Protein AF-A0A520R1Q3-F1 (afdb_monomer)

Solvent-accessible surface area (backbone atoms only — not comparable to full-atom values): 38180 Å² total; per-residue (Å²): 132,93,82,84,88,82,80,87,81,81,86,78,82,78,76,80,72,78,77,70,82,71,81,78,64,80,53,48,31,39,34,38,36,37,40,62,31,19,39,73,29,66,43,71,51,54,82,65,58,41,97,80,71,40,65,30,15,46,50,54,27,51,30,41,35,49,46,50,49,60,71,69,43,79,65,46,43,60,17,39,27,32,59,24,60,56,40,42,51,54,30,93,40,86,56,64,51,103,80,48,64,55,50,60,48,53,44,71,29,47,46,35,76,8,20,34,77,76,33,68,69,48,92,84,39,60,65,63,54,40,44,39,47,67,47,34,25,50,32,50,63,61,92,50,92,94,58,43,22,53,76,64,60,36,53,67,35,26,52,16,0,26,43,34,21,57,37,30,35,53,48,20,63,29,89,89,42,77,57,22,57,54,82,72,39,92,49,52,93,59,50,54,43,38,32,38,39,40,32,60,73,68,74,68,30,50,75,52,42,33,59,25,26,40,49,26,41,59,34,57,46,100,85,45,75,41,68,32,34,25,42,31,34,32,43,66,43,67,83,80,39,68,66,57,33,42,26,4,54,41,8,72,35,70,31,92,80,95,39,33,33,34,60,19,60,42,46,69,44,40,41,50,46,52,53,50,55,54,61,75,54,56,65,61,67,49,79,74,83,45,54,56,32,49,64,80,55,58,34,71,97,49,50,70,76,90,82,62,79,58,77,64,84,82,63,99,54,52,53,72,83,80,52,66,86,63,82,77,81,53,51,81,56,55,58,79,59,61,33,66,92,58,47,29,71,74,72,43,81,57,83,57,57,74,76,54,94,71,84,47,55,59,34,45,82,84,57,64,58,65,93,70,84,71,86,86,88,79,71,38,78,73,44,71,70,64,46,56,45,49,72,80,84,59,61,37,68,93,45,65,44,83,28,70,46,78,31,58,72,26,31,60,22,50,20,46,41,58,88,49,41,72,50,76,58,70,32,47,70,64,41,83,73,47,68,68,56,43,17,37,49,41,85,74,55,55,15,80,50,71,44,81,35,81,46,75,38,59,72,20,31,50,16,42,20,46,29,54,77,40,39,67,53,72,60,46,81,40,41,71,63,42,78,54,44,40,62,62,45,19,38,44,38,80,77,57,55,38,68,92,41,24,91,34,75,44,80,31,67,43,84,31,59,74,25,31,54,18,36,26,38,43,58,92,36,32,76,40,64,45,84,34,38,70,65,43,81,48,52,63,64,56,49,19,40,50,37,83,73,62,57,35,58,92,49,77,62,78,46,77,32,82,45,77,36,62,68,20,32,53,14,36,26,34,63,56,91,36,32,76,41,69,46,87,43,42,72,65,40,82,49,44,41,63,61,42,15,32,48,41,82,80,58,62,33,66,93,38,23,93,32,76,46,79,30,70,44,78,31,58,68,22,29,55,14,35,27,38,38,61,91,36,35,77,38,67,47,80,35,36,69,64,40,84,50,48,69,77,79,46,14,35,50,38,84,72,61,60,38,60,96,60,37,66,79,84,70,88,86,86,71,98,76,68,103,66,79,93,127

Secondary structure (DSSP, 8-state):
---PPPPPPP-----------PPP---PPEEEEEE--SGGGGSEEEEEE-TTSSEEEHHHHHHHHHHHHHHH-TTSEEEEEEE-EEEE-EEEESS--TTSS-EEEE--SSSGGGEEEEE---TTTHHHHHHTSSS-EEESS--STTS-------S---HHHHHHHHHHHHHT--TT--S-HHHH-TTTTT--EEEEEEESS---SSS-HHHHHHHHTTEEETTEEE--EEEEEEETPPTT-HHHHHHHHHHT---SSS-SSEEESSHHHHHHHHHHHHHHTS----SSSS-SSSSS-SSTTSBPTTSS-SS-PPPS-B-------S-SSS-TT-SS-SSTTTB-TTSSBS------SSSS-SS-SS-SS-TTSS----PPPP-TTSS-SSSSS-SSTT-EEEES--STT---EEEEB-SS-B---SSPPP----SSSS-SS-SS-TT--EEEES--STT-B-EEEEEETTEE---BT-B------SSSS-SS-SS-SSTT-TT---EES-SSTT-B-EEEEE-SSSEEEES-BPP----TTS--SS-SS-SSTTPPP--EES--STT-B-EEEEE-SSSEEEES-B------SSSS-SS-SS-SSTT-TT---EES-SSTT-B-EEEEE-SSSEEEESPBPP----TTT--SS-SS-SSTT-TTTTPPP--SSSS----

Sequence (679 aa):
MRARHLAALAFAVAVGTAVSASAQVTVGPYFTVIFDNSGSMTSSTGGGTNSCGLPRNRMSDAKCVLQDVVNGYGEATFALERFRHSCSGSCSSSTCSTTCGCSCSLTCNSTANAGEVLVPIASGNQSDVLEWVDYSCNSCTSLTPGTQPELHASGNTPLAGALRAAREYYQGLDPRFGTSPIATDSFSGCRPYYVILLTDGDETCGGNPATAATELRNTNVGGTLYDIRTFVIGFGITPGDADTEAIATAGGTDAPGSNRAFYASDETSLALAFSQIMADSILYETCNGVDDDCDMAIDEGYTLYCDRPGGTPPPPTLCTDPGETVCDGIDDNCNGSVDEGLLNACGTCGAAPTETCNASDDDCDGIIDEGGVCMGCVPGPELCDGLDNDCDMAVDESLTRPCGTNTGVCTTGTETCSAGAWGACSGTGPSPEVCDNLDNDCDGVVDGFSRSCGSGVGECRPGSQVCTAGMFGSCSGATGPSAELCDTRDNDCDGTTDEGNPGGGGACGSSIGECSPGTRTCMGGALVCTGGTSPGPETCDGLDEDCDGATDEGVPTMGSCGSSTGACSPGVLTCTGGGFSCQGGVGPSAETCNGIDDDCDGATDEGNPGGGGTCGTSTGACMTGTLTCSGGALSCVGGVNPSAETCDGVDEDCDGLTDEGNPGGGAACGTTTGECSPG

Nearest PDB structures (foldseek):
  4rck-assembly1_B  TM=3.783E-01  e=2.204E-05  Aliivibrio fischeri ES114
  4rck-assembly1_A  TM=3.775E-01  e=1.970E-05  Aliivibrio fischeri ES114
  6gvw-assembly1_I  TM=5.759E-01  e=5.486E-03  Mus musculus

Foldseek 3Di:
DDDDDDDDDDDDDPPDDDPPDDDQLQQAAEEEEEDEQAQQQQAALDQAADPLRHGGGNQLLVLVLQLCLLVPCLNYWYWYKYFDWDKFDFAPDQFQDPPGPIDIDADFALALNRMDTLGDGDRPCSVVSNLQRVRGTGTDHDSDPPHRHYRHRYHFGNLNNRLNVVLCQCQCNNPVRNDHPLVVDPLNVAHAAEYEYEDQDDRDRDDQNLVSLLVSCQRDHPNDGHGYAYAYEHELDDFPDPSRQSNLVSSVAADPDDGSHQYHSGSVSSSVRSVRVSVVRQWDADQDQDDGSSSPDHLPPADEQPPDQADDDDDPRYDDQPDQDDQDQDPSRNNPDGNPPQAALVRHHDQFDDADQDQDPRRNPPDHRDPCPDDDDDQDPADLQQDRRNPPPDHQPPDKDWDWDPAWPKDIFIWGRDRSDTDDGPIDAADDADLQQTRRNRPNDGQADKDWDWDPAWPWDIAIWGRDRSDTDDGPPIDAADDAALAQTRRRRPNDHCPPFHPWQDKDWDPAWPWDIATFGRDNSDGDGPPIQAADDADLQQTRRNRPNDHRPPPDWPAWDADPAWPWDIFIQDRDRSGTDGPPIDAADDADLAQTRRRRPNDHCPPFHPWQDWDWDPAWPWDIFTFGRDRSDTDGPPIQAADDAAQPQTRRRRPNDHCPPPRDPPDDDDDPDDDDDGD

Radius of gyration: 52.62 Å; Cα contacts (8 Å, |Δi|>4): 1482; chains: 1; bounding box: 126×107×190 Å

Structure (mmCIF, N/CA/C/O backbone):
data_AF-A0A520R1Q3-F1
#
_entry.id   AF-A0A520R1Q3-F1
#
loop_
_atom_site.group_PDB
_atom_site.id
_atom_site.type_symbol
_atom_site.label_atom_id
_atom_site.label_alt_id
_atom_site.label_comp_id
_atom_site.label_asym_id
_atom_site.label_entity_id
_atom_site.label_seq_id
_atom_site.pdbx_PDB_ins_code
_atom_site.Cartn_x
_atom_site.Cartn_y
_atom_site.Cartn_z
_atom_site.occupancy
_atom_site.B_iso_or_equiv
_atom_site.auth_seq_id
_atom_site.auth_comp_id
_atom_site.auth_asym_id
_atom_site.auth_atom_id
_atom_site.pdbx_PDB_model_num
ATOM 1 N N . MET A 1 1 ? 22.346 -82.873 17.684 1.00 33.59 1 MET A N 1
ATOM 2 C CA . MET A 1 1 ? 23.201 -82.205 16.678 1.00 33.59 1 MET A CA 1
ATOM 3 C C . MET A 1 1 ? 22.439 -81.004 16.138 1.00 33.59 1 MET A C 1
ATOM 5 O O . MET A 1 1 ? 21.227 -81.083 16.030 1.00 33.59 1 MET A O 1
ATOM 9 N N . ARG A 1 2 ? 23.164 -79.901 15.939 1.00 37.81 2 ARG A N 1
ATOM 10 C CA . ARG A 1 2 ? 22.758 -78.517 15.623 1.00 37.81 2 ARG A CA 1
ATOM 11 C C . ARG A 1 2 ? 21.427 -78.323 14.870 1.00 37.81 2 ARG A C 1
ATOM 13 O O . ARG A 1 2 ? 21.276 -78.840 13.773 1.00 37.81 2 ARG A O 1
ATOM 20 N N . ALA A 1 3 ? 20.578 -77.429 15.380 1.00 30.02 3 ALA A N 1
ATOM 21 C CA . ALA A 1 3 ? 19.589 -76.700 14.585 1.00 30.02 3 ALA A CA 1
ATOM 22 C C . ALA A 1 3 ? 19.606 -75.223 15.015 1.00 30.02 3 ALA A C 1
ATOM 24 O O . ALA A 1 3 ? 19.267 -74.891 16.149 1.00 30.02 3 ALA A O 1
ATOM 25 N N . ARG A 1 4 ? 20.104 -74.360 14.121 1.00 36.34 4 ARG A N 1
ATOM 26 C CA . ARG A 1 4 ? 20.103 -72.896 14.241 1.00 36.34 4 ARG A CA 1
ATOM 27 C C . ARG A 1 4 ? 18.722 -72.376 13.831 1.00 36.34 4 ARG A C 1
ATOM 29 O O . ARG A 1 4 ? 18.206 -72.799 12.803 1.00 36.34 4 ARG A O 1
ATOM 36 N N . HIS A 1 5 ? 18.154 -71.471 14.624 1.00 33.59 5 HIS A N 1
ATOM 37 C CA . HIS A 1 5 ? 16.977 -70.680 14.264 1.00 33.59 5 HIS A CA 1
ATOM 38 C C . HIS A 1 5 ? 17.352 -69.635 13.202 1.00 33.59 5 HIS A C 1
ATOM 40 O O . HIS A 1 5 ? 18.251 -68.828 13.432 1.00 33.59 5 HIS A O 1
ATOM 46 N N . LEU A 1 6 ? 16.661 -69.654 12.059 1.00 34.72 6 LEU A N 1
ATOM 47 C CA . LEU A 1 6 ? 16.511 -68.501 11.171 1.00 34.72 6 LEU A CA 1
ATOM 48 C C . LEU A 1 6 ? 15.173 -67.837 11.513 1.00 34.72 6 LEU A C 1
ATOM 50 O O . LEU A 1 6 ? 14.127 -68.473 11.396 1.00 34.72 6 LEU A O 1
ATOM 54 N N . ALA A 1 7 ? 15.222 -66.578 11.945 1.00 33.91 7 ALA A N 1
ATOM 55 C CA . ALA A 1 7 ? 14.061 -65.706 12.046 1.00 33.91 7 ALA A CA 1
ATOM 56 C C . ALA A 1 7 ? 13.858 -65.007 10.694 1.00 33.91 7 ALA A C 1
ATOM 58 O O . ALA A 1 7 ? 14.801 -64.449 10.135 1.00 33.91 7 ALA A O 1
ATOM 59 N N . ALA A 1 8 ? 12.638 -65.084 10.167 1.00 31.80 8 ALA A N 1
ATOM 60 C CA . ALA A 1 8 ? 12.211 -64.386 8.964 1.00 31.80 8 ALA A CA 1
ATOM 61 C C . ALA A 1 8 ? 12.038 -62.891 9.273 1.00 31.80 8 ALA A C 1
ATOM 63 O O . ALA A 1 8 ? 11.273 -62.531 10.168 1.00 31.80 8 ALA A O 1
ATOM 64 N N . LEU A 1 9 ? 12.758 -62.036 8.544 1.00 32.16 9 LEU A N 1
ATOM 65 C CA . LEU A 1 9 ? 12.608 -60.584 8.594 1.00 32.16 9 LEU A CA 1
ATOM 66 C C . LEU A 1 9 ? 11.527 -60.182 7.580 1.00 32.16 9 LEU A C 1
ATOM 68 O O . LEU A 1 9 ? 11.665 -60.447 6.386 1.00 32.16 9 LEU A O 1
ATOM 72 N N . ALA A 1 10 ? 10.436 -59.597 8.071 1.00 32.47 10 ALA A N 1
ATOM 73 C CA . ALA A 1 10 ? 9.357 -59.058 7.256 1.00 32.47 10 ALA A CA 1
ATOM 74 C C . ALA A 1 10 ? 9.807 -57.758 6.570 1.00 32.47 10 ALA A C 1
ATOM 76 O O . ALA A 1 10 ? 10.357 -56.864 7.212 1.00 32.47 10 ALA A O 1
ATOM 77 N N . PHE A 1 11 ? 9.567 -57.677 5.263 1.00 30.09 11 PHE A N 1
ATOM 78 C CA . PHE A 1 11 ? 9.816 -56.514 4.417 1.00 30.09 11 PHE A CA 1
ATOM 79 C C . PHE A 1 11 ? 8.734 -55.460 4.706 1.00 30.09 11 PHE A C 1
ATOM 81 O O . PHE A 1 11 ? 7.568 -55.662 4.366 1.00 30.09 11 PHE A O 1
ATOM 88 N N . ALA A 1 12 ? 9.098 -54.366 5.376 1.00 33.62 12 ALA A N 1
ATOM 89 C CA . ALA A 1 12 ? 8.232 -53.201 5.524 1.00 33.62 12 ALA A CA 1
ATOM 90 C C . ALA A 1 12 ? 8.361 -52.337 4.263 1.00 33.62 12 ALA A C 1
ATOM 92 O O . ALA A 1 12 ? 9.428 -51.801 3.972 1.00 33.62 12 ALA A O 1
ATOM 93 N N . VAL A 1 13 ? 7.273 -52.240 3.501 1.00 31.28 13 VAL A N 1
ATOM 94 C CA . VAL A 1 13 ? 7.125 -51.293 2.393 1.00 31.28 13 VAL A CA 1
ATOM 95 C C . VAL A 1 13 ? 6.999 -49.900 3.007 1.00 31.28 13 VAL A C 1
ATOM 97 O O . VAL A 1 13 ? 5.984 -49.587 3.627 1.00 31.28 13 VAL A O 1
ATOM 100 N N . ALA A 1 14 ? 8.045 -49.084 2.877 1.00 34.25 14 ALA A N 1
ATOM 101 C CA . ALA A 1 14 ? 7.979 -47.663 3.182 1.00 34.25 14 ALA A CA 1
ATOM 102 C C . ALA A 1 14 ? 7.140 -46.988 2.089 1.00 34.25 14 ALA A C 1
ATOM 104 O O . ALA A 1 14 ? 7.581 -46.836 0.951 1.00 34.25 14 ALA A O 1
ATOM 105 N N . VAL A 1 15 ? 5.900 -46.644 2.427 1.00 36.38 15 VAL A N 1
ATOM 106 C CA . VAL A 1 15 ? 5.099 -45.707 1.642 1.00 36.38 15 VAL A CA 1
ATOM 107 C C . VAL A 1 15 ? 5.789 -44.357 1.785 1.00 36.38 15 VAL A C 1
ATOM 109 O O . VAL A 1 15 ? 5.844 -43.814 2.887 1.00 36.38 15 VAL A O 1
ATOM 112 N N . GLY A 1 16 ? 6.374 -43.863 0.693 1.00 32.03 16 GLY A N 1
ATOM 113 C CA . GLY A 1 16 ? 6.911 -42.512 0.629 1.00 32.03 16 GLY A CA 1
ATOM 114 C C . GLY A 1 16 ? 5.790 -41.532 0.942 1.00 32.03 16 GLY A C 1
ATOM 115 O O . GLY A 1 16 ? 4.836 -41.402 0.178 1.00 32.03 16 GLY A O 1
ATOM 116 N N . THR A 1 17 ? 5.878 -40.884 2.097 1.00 33.28 17 THR A N 1
ATOM 117 C CA . THR A 1 17 ? 5.117 -39.672 2.363 1.00 33.28 17 THR A CA 1
ATOM 118 C C . THR A 1 17 ? 5.606 -38.641 1.362 1.00 33.28 17 THR A C 1
ATOM 120 O O . THR A 1 17 ? 6.777 -38.263 1.402 1.00 33.28 17 THR A O 1
ATOM 123 N N . ALA A 1 18 ? 4.730 -38.228 0.446 1.00 34.25 18 ALA A N 1
ATOM 124 C CA . ALA A 1 18 ? 4.915 -36.984 -0.277 1.00 34.25 18 ALA A CA 1
ATOM 125 C C . ALA A 1 18 ? 5.208 -35.909 0.774 1.00 34.25 18 ALA A C 1
ATOM 127 O O . ALA A 1 18 ? 4.390 -35.673 1.667 1.00 34.25 18 ALA A O 1
ATOM 128 N N . VAL A 1 19 ? 6.415 -35.353 0.729 1.00 33.28 19 VAL A N 1
ATOM 129 C CA . VAL A 1 19 ? 6.730 -34.136 1.462 1.00 33.28 19 VAL A CA 1
ATOM 130 C C . VAL A 1 19 ? 5.832 -33.088 0.826 1.00 33.28 19 VAL A C 1
ATOM 132 O O . VAL A 1 19 ? 5.999 -32.752 -0.344 1.00 33.28 19 VAL A O 1
ATOM 135 N N . SER A 1 20 ? 4.793 -32.684 1.551 1.00 34.06 20 SER A N 1
ATOM 136 C CA . SER A 1 20 ? 4.017 -31.502 1.211 1.00 34.06 20 SER A CA 1
ATOM 137 C C . SER A 1 20 ? 5.009 -30.367 0.990 1.00 34.06 20 SER A C 1
ATOM 139 O O . SER A 1 20 ? 5.848 -30.138 1.861 1.00 34.06 20 SER A O 1
ATOM 141 N N . ALA A 1 21 ? 4.930 -29.690 -0.158 1.00 34.44 21 ALA A N 1
ATOM 142 C CA . ALA A 1 21 ? 5.563 -28.394 -0.329 1.00 34.44 21 ALA A CA 1
ATOM 143 C C . ALA A 1 21 ? 5.147 -27.540 0.876 1.00 34.44 21 ALA A C 1
ATOM 145 O O . ALA A 1 21 ? 3.956 -27.286 1.078 1.00 34.44 21 ALA A O 1
ATOM 146 N N . SER A 1 22 ? 6.106 -27.227 1.747 1.00 35.59 22 SER A N 1
ATOM 147 C CA . SER A 1 22 ? 5.898 -26.208 2.766 1.00 35.59 22 SER A CA 1
ATOM 148 C C . SER A 1 22 ? 5.536 -24.940 2.010 1.00 35.59 22 SER A C 1
ATOM 150 O O . SER A 1 22 ? 6.216 -24.608 1.044 1.00 35.59 22 SER A O 1
ATOM 152 N N . ALA A 1 23 ? 4.452 -24.272 2.399 1.00 38.34 23 ALA A N 1
ATOM 153 C CA . ALA A 1 23 ? 4.206 -22.918 1.929 1.00 38.34 23 ALA A CA 1
ATOM 154 C C . ALA A 1 23 ? 5.463 -22.094 2.249 1.00 38.34 23 ALA A C 1
ATOM 156 O O . ALA A 1 23 ? 5.893 -22.071 3.406 1.00 38.34 23 ALA A O 1
ATOM 157 N N . GLN A 1 24 ? 6.084 -21.537 1.212 1.00 47.75 24 GLN A N 1
ATOM 158 C CA . GLN A 1 24 ? 7.240 -20.655 1.316 1.00 47.75 24 GLN A CA 1
ATOM 159 C C . GLN A 1 24 ? 6.822 -19.446 2.163 1.00 47.75 24 GLN A C 1
ATOM 161 O O . GLN A 1 24 ? 5.724 -18.909 1.982 1.00 47.75 24 GLN A O 1
ATOM 166 N N . VAL A 1 25 ? 7.621 -19.086 3.166 1.00 52.41 25 VAL A N 1
ATOM 167 C CA . VAL A 1 25 ? 7.332 -17.923 4.013 1.00 52.41 25 VAL A CA 1
ATOM 168 C C . VAL A 1 25 ? 7.874 -16.710 3.274 1.00 52.41 25 VAL A C 1
ATOM 170 O O . VAL A 1 25 ? 9.016 -16.334 3.476 1.00 52.41 25 VAL A O 1
ATOM 173 N N . THR A 1 26 ? 7.064 -16.104 2.409 1.00 62.09 26 THR A N 1
ATOM 174 C CA . THR A 1 26 ? 7.472 -14.911 1.658 1.00 62.09 26 THR A CA 1
ATOM 175 C C . THR A 1 26 ? 7.730 -13.747 2.619 1.00 62.09 26 THR A C 1
ATOM 177 O O . THR A 1 26 ? 6.824 -13.271 3.314 1.00 62.09 26 THR A O 1
ATOM 180 N N . VAL A 1 27 ? 8.981 -13.293 2.694 1.00 76.69 27 VAL A N 1
ATOM 181 C CA . VAL A 1 27 ? 9.412 -12.201 3.573 1.00 76.69 27 VAL A CA 1
ATOM 182 C C . VAL A 1 27 ? 9.251 -10.868 2.841 1.00 76.69 27 VAL A C 1
ATOM 184 O O . VAL A 1 27 ? 10.153 -10.379 2.175 1.00 76.69 27 VAL A O 1
ATOM 187 N N . GLY A 1 28 ? 8.078 -10.242 2.971 1.00 83.00 28 GLY A N 1
ATOM 188 C CA . GLY A 1 28 ? 7.791 -9.004 2.239 1.00 83.00 28 GLY A CA 1
ATOM 189 C C . GLY A 1 28 ? 8.566 -7.757 2.714 1.00 83.00 28 GLY A C 1
ATOM 190 O O . GLY A 1 28 ? 8.992 -7.666 3.867 1.00 83.00 28 GLY A O 1
ATOM 191 N N . PRO A 1 29 ? 8.739 -6.742 1.858 1.00 90.25 29 PRO A N 1
ATOM 192 C CA . PRO A 1 29 ? 9.398 -5.485 2.216 1.00 90.25 29 PRO A CA 1
ATOM 193 C C . PRO A 1 29 ? 8.642 -4.688 3.291 1.00 90.25 29 PRO A C 1
ATOM 195 O O . PRO A 1 29 ? 7.416 -4.775 3.433 1.00 90.25 29 PRO A O 1
ATOM 198 N N . TYR A 1 30 ? 9.376 -3.834 4.008 1.00 93.25 30 TYR A N 1
ATOM 199 C CA . TYR A 1 30 ? 8.786 -2.802 4.861 1.00 93.25 30 TYR A CA 1
ATOM 200 C C . TYR A 1 30 ? 8.853 -1.435 4.191 1.00 93.25 30 TYR A C 1
ATOM 202 O O . TYR A 1 30 ? 9.923 -0.988 3.776 1.00 93.25 30 TYR A O 1
ATOM 210 N N . PHE A 1 31 ? 7.719 -0.743 4.152 1.00 94.94 31 PHE A N 1
ATOM 211 C CA . PHE A 1 31 ? 7.602 0.591 3.577 1.00 94.94 31 PHE A CA 1
ATOM 212 C C . PHE A 1 31 ? 7.189 1.603 4.632 1.00 94.94 31 PHE A C 1
ATOM 214 O O . PHE A 1 31 ? 6.169 1.427 5.285 1.00 94.94 31 PHE A O 1
ATOM 221 N N . THR A 1 32 ? 7.906 2.717 4.730 1.00 97.12 32 THR A N 1
ATOM 222 C CA . THR A 1 32 ? 7.393 3.924 5.389 1.00 97.12 32 THR A CA 1
ATOM 223 C C . THR A 1 32 ? 6.932 4.900 4.319 1.00 97.12 32 THR A C 1
ATOM 225 O O . THR A 1 32 ? 7.750 5.436 3.570 1.00 97.12 32 THR A O 1
ATOM 228 N N . VAL A 1 33 ? 5.626 5.140 4.236 1.00 97.69 33 VAL A N 1
ATOM 229 C CA . VAL A 1 33 ? 5.052 6.130 3.321 1.00 97.69 33 VAL A CA 1
ATOM 230 C C . VAL A 1 33 ? 5.082 7.490 4.008 1.00 97.69 33 VAL A C 1
ATOM 232 O O . VAL A 1 33 ? 4.347 7.715 4.965 1.00 97.69 33 VAL A O 1
ATOM 235 N N . ILE A 1 34 ? 5.933 8.394 3.525 1.00 97.75 34 ILE A N 1
ATOM 236 C CA . ILE A 1 34 ? 5.918 9.806 3.907 1.00 97.75 34 ILE A CA 1
ATOM 237 C C . ILE A 1 34 ? 4.915 10.504 2.999 1.00 97.75 34 ILE A C 1
ATOM 239 O O . ILE A 1 34 ? 5.152 10.701 1.806 1.00 97.75 34 ILE A O 1
ATOM 243 N N . PHE A 1 35 ? 3.784 10.861 3.586 1.00 96.06 35 PHE A N 1
ATOM 244 C CA . PHE A 1 35 ? 2.658 11.454 2.900 1.00 96.06 35 PHE A CA 1
ATOM 245 C C . PHE A 1 35 ? 2.728 12.981 2.989 1.00 96.06 35 PHE A C 1
ATOM 247 O O . PHE A 1 35 ? 2.565 13.557 4.071 1.00 96.06 35 PHE A O 1
ATOM 254 N N . ASP A 1 36 ? 2.943 13.645 1.852 1.00 94.88 36 ASP A N 1
ATOM 255 C CA . ASP A 1 36 ? 2.829 15.097 1.765 1.00 94.88 36 ASP A CA 1
ATOM 256 C C . ASP A 1 36 ? 1.402 15.533 2.089 1.00 94.88 36 ASP A C 1
ATOM 258 O O . ASP A 1 36 ? 0.419 15.182 1.434 1.00 94.88 36 ASP A O 1
ATOM 262 N N . ASN A 1 37 ? 1.297 16.302 3.162 1.00 91.81 37 ASN A N 1
ATOM 263 C CA . ASN A 1 3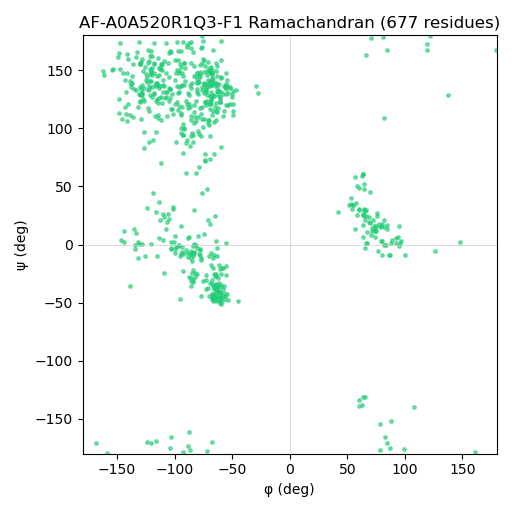7 ? 0.065 16.912 3.612 1.00 91.81 37 ASN A CA 1
ATOM 264 C C . ASN A 1 37 ? 0.200 18.433 3.730 1.00 91.81 37 ASN A C 1
ATOM 266 O O . ASN A 1 37 ? -0.451 19.056 4.568 1.00 91.81 37 ASN A O 1
ATOM 270 N N . SER A 1 38 ? 1.025 19.029 2.875 1.00 92.06 38 SER A N 1
ATOM 271 C CA . SER A 1 38 ? 1.136 20.470 2.681 1.00 92.06 38 SER A CA 1
ATOM 272 C C . SER A 1 38 ? -0.144 21.055 2.075 1.00 92.06 38 SER A C 1
ATOM 274 O O . SER A 1 38 ? -1.049 20.352 1.618 1.00 92.06 38 SER A O 1
ATOM 276 N N . GLY A 1 39 ? -0.265 22.384 2.085 1.00 89.19 39 GLY A N 1
ATOM 277 C CA . GLY A 1 39 ? -1.441 23.064 1.541 1.00 89.19 39 GLY A CA 1
ATOM 278 C C . GLY A 1 39 ? -1.613 22.894 0.026 1.00 89.19 39 GLY A C 1
ATOM 279 O O . GLY A 1 39 ? -2.749 22.938 -0.458 1.00 89.19 39 GLY A O 1
ATOM 280 N N . SER A 1 40 ? -0.526 22.681 -0.727 1.00 91.38 40 SER A N 1
ATOM 281 C CA . SER A 1 40 ? -0.566 22.497 -2.186 1.00 91.38 40 SER A CA 1
ATOM 282 C C . SER A 1 40 ? -1.319 21.235 -2.596 1.00 91.38 40 SER A C 1
ATOM 284 O O . SER A 1 40 ? -1.988 21.253 -3.634 1.00 91.38 40 SER A O 1
ATOM 286 N N . MET A 1 41 ? -1.376 20.229 -1.717 1.00 92.25 41 MET A N 1
ATOM 287 C CA . MET A 1 41 ? -2.129 18.991 -1.932 1.00 92.25 41 MET A CA 1
ATOM 288 C C . MET A 1 41 ? -3.647 19.204 -2.048 1.00 92.25 41 MET A C 1
ATOM 290 O O . MET A 1 41 ? -4.382 18.308 -2.453 1.00 92.25 41 MET A O 1
ATOM 294 N N . THR A 1 42 ? -4.159 20.402 -1.751 1.00 90.19 42 THR A N 1
ATOM 295 C CA . THR A 1 42 ? -5.566 20.759 -2.024 1.00 90.19 42 THR A CA 1
ATOM 296 C C . THR A 1 42 ? -5.843 21.101 -3.493 1.00 90.19 42 THR A C 1
ATOM 298 O O . THR A 1 42 ? -6.997 21.324 -3.869 1.00 90.19 42 THR A O 1
ATOM 301 N N . SER A 1 43 ? -4.810 21.143 -4.338 1.00 91.50 43 SER A N 1
ATOM 302 C CA . SER A 1 43 ? -4.937 21.460 -5.761 1.00 91.50 43 SER A CA 1
ATOM 303 C C . SER A 1 43 ? -5.765 20.411 -6.501 1.00 91.50 43 SER A C 1
ATOM 305 O O . SER A 1 43 ? -5.621 19.208 -6.282 1.00 91.50 43 SER A O 1
ATOM 307 N N . SER A 1 44 ? -6.631 20.872 -7.405 1.00 92.44 44 SER A N 1
ATOM 308 C CA . SER A 1 44 ? -7.484 19.997 -8.215 1.00 92.44 44 SER A CA 1
ATOM 309 C C . SER A 1 44 ? -6.660 19.174 -9.210 1.00 92.44 44 SER A C 1
ATOM 311 O O . SER A 1 44 ? -5.768 19.705 -9.872 1.00 92.44 44 SER A O 1
ATOM 313 N N . THR A 1 45 ? -7.001 17.893 -9.336 1.00 91.19 45 THR A N 1
ATOM 314 C CA . THR A 1 45 ? -6.444 16.935 -10.312 1.00 91.19 45 THR A CA 1
ATOM 315 C C . THR A 1 45 ? -7.401 16.682 -11.482 1.00 91.19 45 THR A C 1
ATOM 317 O O . THR A 1 45 ? -7.082 15.957 -12.419 1.00 91.19 45 THR A O 1
ATOM 320 N N . GLY A 1 46 ? -8.594 17.283 -11.457 1.00 88.44 46 GLY A N 1
ATOM 321 C CA . GLY A 1 46 ? -9.624 17.095 -12.472 1.00 88.44 46 GLY A CA 1
ATOM 322 C C . GLY A 1 46 ? -11.017 17.498 -11.989 1.00 88.44 46 GLY A C 1
ATOM 323 O O . GLY A 1 46 ? -11.204 17.966 -10.868 1.00 88.44 46 GLY A O 1
ATOM 324 N N . GLY A 1 47 ? -12.014 17.321 -12.858 1.00 87.19 47 GLY A N 1
ATOM 325 C CA . GLY A 1 47 ? -13.427 17.479 -12.503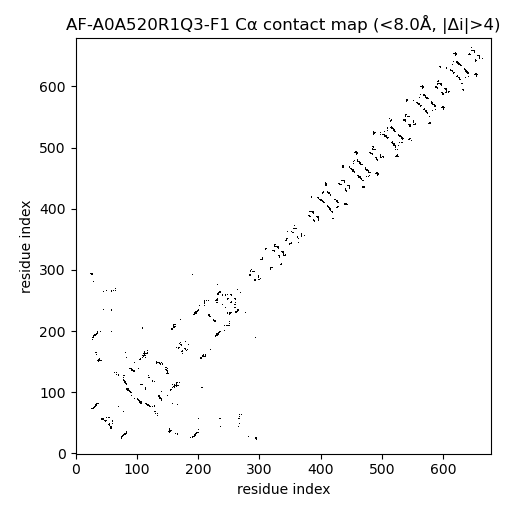 1.00 87.19 47 GLY A CA 1
ATOM 326 C C . GLY A 1 47 ? -14.061 16.160 -12.050 1.00 87.19 47 GLY A C 1
ATOM 327 O O . GLY A 1 47 ? -13.618 15.091 -12.457 1.00 87.19 47 GLY A O 1
ATOM 328 N N . GLY A 1 48 ? -15.134 16.243 -11.259 1.00 87.44 48 GLY A N 1
ATOM 329 C CA . GLY A 1 48 ? -15.892 15.077 -10.788 1.00 87.44 48 GLY A CA 1
ATOM 330 C C . GLY A 1 48 ? -15.346 14.479 -9.491 1.00 87.44 48 GLY A C 1
ATOM 331 O O . GLY A 1 48 ? -14.770 15.198 -8.668 1.00 87.44 48 GLY A O 1
ATOM 332 N N . THR A 1 49 ? -15.565 13.176 -9.313 1.00 89.19 49 THR A N 1
ATOM 333 C CA . THR A 1 49 ? -15.106 12.402 -8.154 1.00 89.19 49 THR A CA 1
ATOM 334 C C . THR A 1 49 ? -14.042 11.374 -8.542 1.00 89.19 49 THR A C 1
ATOM 336 O O . THR A 1 49 ? -14.020 10.930 -9.689 1.00 89.19 49 THR A O 1
ATOM 339 N N . ASN A 1 50 ? -13.151 11.038 -7.611 1.00 87.25 50 ASN A N 1
ATOM 340 C CA . ASN A 1 50 ? -12.200 9.928 -7.721 1.00 87.25 50 ASN A CA 1
ATOM 341 C C . ASN A 1 50 ? -12.903 8.575 -7.480 1.00 87.25 50 ASN A C 1
ATOM 343 O O . ASN A 1 50 ? -14.118 8.555 -7.237 1.00 87.25 50 ASN A O 1
ATOM 347 N N . SER A 1 51 ? -12.175 7.457 -7.558 1.00 90.19 51 SER A N 1
ATOM 348 C CA . SER A 1 51 ? -12.765 6.116 -7.399 1.00 90.19 51 SER A CA 1
ATOM 349 C C . SER A 1 51 ? -13.347 5.868 -5.997 1.00 90.19 51 SER A C 1
ATOM 351 O O . SER A 1 51 ? -14.364 5.192 -5.868 1.00 90.19 51 SER A O 1
ATOM 353 N N . CYS A 1 52 ? -12.826 6.553 -4.974 1.00 86.69 52 CYS A N 1
ATOM 354 C CA . CYS A 1 52 ? -13.380 6.580 -3.615 1.00 86.69 52 CYS A CA 1
ATOM 355 C C . CYS A 1 52 ? -14.583 7.536 -3.434 1.00 86.69 52 CYS A C 1
ATOM 357 O O . CYS A 1 52 ? -15.043 7.761 -2.314 1.00 86.69 52 CYS A O 1
ATOM 359 N N . GLY A 1 53 ? -15.111 8.133 -4.509 1.00 86.62 53 GLY A N 1
ATOM 360 C CA . GLY A 1 53 ? -16.322 8.962 -4.472 1.00 86.62 53 GLY A CA 1
ATOM 361 C C . GLY A 1 53 ? -16.127 10.401 -3.977 1.00 86.62 53 GLY A C 1
ATOM 362 O O . GLY A 1 53 ? -17.101 11.072 -3.629 1.00 86.62 53 GLY A O 1
ATOM 363 N N . LEU A 1 54 ? -14.895 10.917 -3.964 1.00 85.62 54 LEU A N 1
ATOM 364 C CA . LEU A 1 54 ? -14.555 12.237 -3.417 1.00 85.62 54 LEU A CA 1
ATOM 365 C C . LEU A 1 54 ? -14.133 13.241 -4.480 1.00 85.62 54 LEU A C 1
ATOM 367 O O . LEU A 1 54 ? -13.623 12.840 -5.519 1.00 85.62 54 LEU A O 1
ATOM 371 N N . PRO A 1 55 ? -14.273 14.557 -4.232 1.00 86.75 55 PRO A N 1
ATOM 372 C CA . PRO A 1 55 ? -13.849 15.579 -5.183 1.00 86.75 55 PRO A CA 1
ATOM 373 C C . PRO A 1 55 ? -12.378 15.425 -5.585 1.00 86.75 55 PRO A C 1
ATOM 375 O O . PRO A 1 55 ? -11.505 15.388 -4.721 1.00 86.75 55 PRO A O 1
ATOM 378 N N . ARG A 1 56 ? -12.101 15.417 -6.891 1.00 89.38 56 ARG A N 1
ATOM 379 C CA . ARG A 1 56 ? -10.747 15.206 -7.428 1.00 89.38 56 ARG A CA 1
ATOM 380 C C . ARG A 1 56 ? -9.782 16.340 -7.080 1.00 89.38 56 ARG A C 1
ATOM 382 O O . ARG A 1 56 ? -9.833 17.445 -7.635 1.00 89.38 56 ARG A O 1
ATOM 389 N N . ASN A 1 57 ? -8.897 16.048 -6.138 1.00 91.88 57 ASN A N 1
ATOM 390 C CA . ASN A 1 57 ? -7.770 16.872 -5.721 1.00 91.88 57 ASN A CA 1
ATOM 391 C C . ASN A 1 57 ? -6.640 15.953 -5.247 1.00 91.88 57 ASN A C 1
ATOM 393 O O . ASN A 1 57 ? -6.895 14.795 -4.920 1.00 91.88 57 ASN A O 1
ATOM 397 N N . ARG A 1 58 ? -5.406 16.463 -5.190 1.00 94.31 58 ARG A N 1
ATOM 398 C CA . ARG A 1 58 ? -4.226 15.633 -4.897 1.00 94.31 58 ARG A CA 1
ATOM 399 C C . ARG A 1 58 ? -4.357 14.899 -3.557 1.00 94.31 58 ARG A C 1
ATOM 401 O O . ARG A 1 58 ? -4.079 13.713 -3.481 1.00 94.31 58 ARG A O 1
ATOM 408 N N . MET A 1 59 ? -4.861 15.550 -2.512 1.00 92.06 59 MET A N 1
ATOM 409 C CA . MET A 1 59 ? -5.072 14.918 -1.207 1.00 92.06 59 MET A CA 1
ATOM 410 C C . MET A 1 59 ? -6.115 13.790 -1.272 1.00 92.06 59 MET A C 1
ATOM 412 O O . MET A 1 59 ? -5.872 12.701 -0.764 1.00 92.06 59 MET A O 1
ATOM 416 N N . SER A 1 60 ? -7.269 14.020 -1.903 1.00 91.06 60 SER A N 1
ATOM 417 C CA . SER A 1 60 ? -8.321 13.000 -2.035 1.00 91.06 60 SER A CA 1
ATOM 418 C C . SER A 1 60 ? -7.878 11.813 -2.891 1.00 91.06 60 SER A C 1
ATOM 420 O O . SER A 1 60 ? -8.101 10.673 -2.487 1.00 91.06 60 SER A O 1
ATOM 422 N N . ASP A 1 61 ? -7.225 12.074 -4.025 1.00 93.69 61 ASP A N 1
ATOM 423 C CA . ASP A 1 61 ? -6.689 11.049 -4.926 1.00 93.69 61 ASP A CA 1
ATOM 424 C C . ASP A 1 61 ? -5.596 10.228 -4.224 1.00 93.69 61 ASP A C 1
ATOM 426 O O . ASP A 1 61 ? -5.634 9.004 -4.256 1.00 93.69 61 ASP A O 1
ATOM 430 N N . ALA A 1 62 ? -4.668 10.878 -3.513 1.00 94.94 62 ALA A N 1
ATOM 431 C CA . ALA A 1 62 ? -3.586 10.191 -2.810 1.00 94.94 62 ALA A CA 1
ATOM 432 C C . ALA A 1 62 ? -4.066 9.311 -1.651 1.00 94.94 62 ALA A C 1
ATOM 434 O O . ALA A 1 62 ? -3.542 8.215 -1.462 1.00 94.94 62 ALA A O 1
ATOM 435 N N . LYS A 1 63 ? -5.079 9.752 -0.898 1.00 93.25 63 LYS A N 1
ATOM 436 C CA . LYS A 1 63 ? -5.721 8.916 0.128 1.00 93.25 63 LYS A CA 1
ATOM 437 C C . LYS A 1 63 ? -6.369 7.673 -0.471 1.00 93.25 63 LYS A C 1
ATOM 439 O O . LYS A 1 63 ? -6.233 6.597 0.096 1.00 93.25 63 LYS A O 1
ATOM 444 N N . CYS A 1 64 ? -7.022 7.834 -1.622 1.00 93.06 64 CYS A N 1
ATOM 445 C CA . CYS A 1 64 ? -7.738 6.742 -2.273 1.00 93.06 64 CYS A CA 1
ATOM 446 C C . CYS A 1 64 ? -6.753 5.679 -2.752 1.00 93.06 64 CYS A C 1
ATOM 448 O O . CYS A 1 64 ? -6.876 4.507 -2.417 1.00 93.06 64 CYS A O 1
ATOM 450 N N . VAL A 1 65 ? -5.677 6.121 -3.409 1.00 95.12 65 VAL A N 1
ATOM 451 C CA . VAL A 1 65 ? -4.596 5.222 -3.815 1.00 95.12 65 VAL A CA 1
ATOM 452 C C . VAL A 1 65 ? -3.951 4.542 -2.611 1.00 95.12 65 VAL A C 1
ATOM 454 O O . VAL A 1 65 ? -3.682 3.348 -2.674 1.00 95.12 65 VAL A O 1
ATOM 457 N N . LEU A 1 66 ? -3.713 5.254 -1.504 1.00 93.75 66 LEU A N 1
ATOM 458 C CA . LEU A 1 66 ? -3.142 4.622 -0.314 1.00 93.75 66 LEU A CA 1
ATOM 459 C C . LEU A 1 66 ? -4.081 3.550 0.264 1.00 93.75 66 LEU A C 1
ATOM 461 O O . LEU A 1 66 ? -3.603 2.487 0.652 1.00 93.75 66 LEU A O 1
ATOM 465 N N . GLN A 1 67 ? -5.396 3.793 0.277 1.00 91.50 67 GLN A N 1
ATOM 466 C CA . GLN A 1 67 ? -6.398 2.805 0.681 1.00 91.50 67 GLN A CA 1
ATOM 467 C C . GLN A 1 67 ? -6.347 1.557 -0.213 1.00 91.50 67 GLN A C 1
ATOM 469 O O . GLN A 1 67 ? -6.306 0.439 0.304 1.00 91.50 67 GLN A O 1
ATOM 474 N N . ASP A 1 68 ? -6.284 1.730 -1.531 1.00 90.88 68 ASP A N 1
ATOM 475 C CA . ASP A 1 68 ? -6.211 0.619 -2.484 1.00 90.88 68 ASP A CA 1
ATOM 476 C C . ASP A 1 68 ? -4.895 -0.157 -2.381 1.00 90.88 68 ASP A C 1
ATOM 478 O O . ASP A 1 68 ? -4.897 -1.386 -2.379 1.00 90.88 68 ASP A O 1
ATOM 482 N N . VAL A 1 69 ? -3.764 0.539 -2.239 1.00 90.62 69 VAL A N 1
ATOM 483 C CA . VAL A 1 69 ? -2.435 -0.077 -2.112 1.00 90.62 69 VAL A CA 1
ATOM 484 C C . VAL A 1 69 ? -2.341 -0.884 -0.820 1.00 90.62 69 VAL A C 1
ATOM 486 O O . VAL A 1 69 ? -1.916 -2.039 -0.837 1.00 90.62 69 VAL A O 1
ATOM 489 N N . VAL A 1 70 ? -2.787 -0.317 0.300 1.00 88.56 70 VAL A N 1
ATOM 490 C CA . VAL A 1 70 ? -2.753 -1.003 1.595 1.00 88.56 70 VAL A CA 1
ATOM 491 C C . VAL A 1 70 ? -3.698 -2.208 1.602 1.00 88.56 70 VAL A C 1
ATOM 493 O O . VAL A 1 70 ? -3.347 -3.234 2.177 1.00 88.56 70 VAL A O 1
ATOM 496 N N . ASN A 1 71 ? -4.860 -2.136 0.941 1.00 85.69 71 ASN A N 1
ATOM 497 C CA . ASN A 1 71 ? -5.780 -3.274 0.805 1.00 85.69 71 ASN A CA 1
ATOM 498 C C . ASN A 1 71 ? -5.307 -4.332 -0.206 1.00 85.69 71 ASN A C 1
ATOM 500 O O . ASN A 1 71 ? -5.599 -5.514 -0.030 1.00 85.69 71 ASN A O 1
ATOM 504 N N . GLY A 1 72 ? -4.596 -3.920 -1.256 1.00 82.62 72 GLY A N 1
ATOM 505 C CA . GLY A 1 72 ? -4.184 -4.786 -2.360 1.00 82.62 72 GLY A CA 1
ATOM 506 C C . GLY A 1 72 ? -2.901 -5.580 -2.106 1.00 82.62 72 GLY A C 1
ATOM 507 O O . GLY A 1 72 ? -2.772 -6.689 -2.619 1.00 82.62 72 GLY A O 1
ATOM 508 N N . TYR A 1 73 ? -1.966 -5.052 -1.307 1.00 79.94 73 TYR A N 1
ATOM 509 C CA . TYR A 1 73 ? -0.634 -5.641 -1.105 1.00 79.94 73 TYR A CA 1
ATOM 510 C C . TYR A 1 73 ? -0.439 -6.182 0.319 1.00 79.94 73 TYR A C 1
ATOM 512 O O . TYR A 1 73 ? 0.344 -5.646 1.100 1.00 79.94 73 TYR A O 1
ATOM 520 N N . GLY A 1 74 ? -1.131 -7.278 0.649 1.00 69.88 74 GLY A N 1
ATOM 521 C CA . GLY A 1 74 ? -1.088 -7.900 1.983 1.00 69.88 74 GLY A CA 1
ATOM 522 C C . GLY A 1 74 ? 0.256 -8.524 2.394 1.00 69.88 74 GLY A C 1
ATOM 523 O O . GLY A 1 74 ? 0.432 -8.864 3.561 1.00 69.88 74 GLY A O 1
ATOM 524 N N . GLU A 1 75 ? 1.200 -8.675 1.463 1.00 71.81 75 GLU A N 1
ATOM 525 C CA . GLU A 1 75 ? 2.543 -9.214 1.730 1.00 71.81 75 GLU A CA 1
ATOM 526 C C . GLU A 1 75 ? 3.522 -8.145 2.240 1.00 71.81 75 GLU A C 1
ATOM 528 O O . GLU A 1 75 ? 4.501 -8.472 2.908 1.00 71.81 75 GLU A O 1
ATOM 533 N N . ALA A 1 76 ? 3.254 -6.863 1.978 1.00 83.25 76 ALA A N 1
ATOM 534 C CA . ALA A 1 76 ? 4.082 -5.759 2.444 1.00 83.25 76 ALA A CA 1
ATOM 535 C C . ALA A 1 76 ? 3.531 -5.152 3.740 1.00 83.25 76 ALA A C 1
ATOM 537 O O . ALA A 1 76 ? 2.324 -5.101 3.967 1.00 83.25 76 ALA A O 1
ATOM 538 N N . THR A 1 77 ? 4.422 -4.651 4.599 1.00 90.50 77 THR A N 1
ATOM 539 C CA . THR A 1 77 ? 4.018 -3.944 5.827 1.00 90.50 77 THR A CA 1
ATOM 540 C C . THR A 1 77 ? 4.280 -2.453 5.683 1.00 90.50 77 THR A C 1
ATOM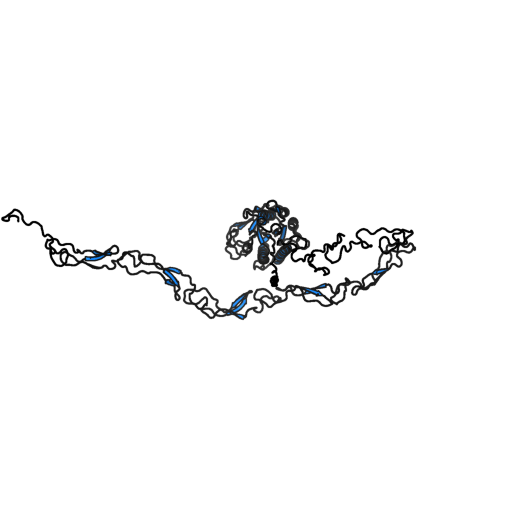 542 O O . THR A 1 77 ? 5.400 -2.040 5.377 1.00 90.50 77 THR A O 1
ATOM 545 N N . PHE A 1 78 ? 3.253 -1.643 5.939 1.00 93.25 78 PHE A N 1
ATOM 546 C CA . PHE A 1 78 ? 3.299 -0.195 5.762 1.00 93.25 78 PHE A CA 1
ATOM 547 C C . PHE A 1 78 ? 3.348 0.528 7.108 1.00 93.25 78 PHE A C 1
ATOM 549 O O . PHE A 1 78 ? 2.537 0.274 7.992 1.00 93.25 78 PHE A O 1
ATOM 556 N N . ALA A 1 79 ? 4.267 1.472 7.252 1.00 94.94 79 ALA A N 1
ATOM 557 C CA . ALA A 1 79 ? 4.166 2.580 8.185 1.00 94.94 79 ALA A CA 1
ATOM 558 C C . ALA A 1 79 ? 3.661 3.818 7.453 1.00 94.94 79 ALA A C 1
ATOM 560 O O . ALA A 1 79 ? 3.945 4.024 6.271 1.00 94.94 79 ALA A O 1
ATOM 561 N N . LEU A 1 80 ? 2.959 4.671 8.190 1.00 95.56 80 LEU A N 1
ATOM 562 C CA . LEU A 1 80 ? 2.472 5.945 7.689 1.00 95.56 80 LEU A CA 1
ATOM 563 C C . LEU A 1 80 ? 3.142 7.080 8.453 1.00 95.56 80 LEU A C 1
ATOM 565 O O . LEU A 1 80 ? 3.057 7.154 9.679 1.00 95.56 80 LEU A O 1
ATOM 569 N N . GLU A 1 81 ? 3.766 7.985 7.716 1.00 95.56 81 GLU A N 1
ATOM 570 C CA . GLU A 1 81 ? 4.314 9.242 8.197 1.00 95.56 81 GLU A CA 1
ATOM 571 C C . GLU A 1 81 ? 3.649 10.408 7.460 1.00 95.56 81 GLU A C 1
ATOM 573 O O . GLU A 1 81 ? 3.297 10.308 6.289 1.00 95.56 81 GLU A O 1
ATOM 578 N N . ARG A 1 82 ? 3.501 11.544 8.139 1.00 93.31 82 ARG A N 1
ATOM 579 C CA . ARG A 1 82 ? 3.112 12.821 7.527 1.00 93.31 82 ARG A CA 1
ATOM 580 C C . ARG A 1 82 ? 4.046 13.940 7.967 1.00 93.31 82 ARG A C 1
ATOM 582 O O . ARG A 1 82 ? 4.818 13.781 8.916 1.00 93.31 82 ARG A O 1
ATOM 589 N N . PHE A 1 83 ? 3.890 15.130 7.396 1.00 93.25 83 PHE A N 1
ATOM 590 C CA . PHE A 1 83 ? 4.504 16.317 7.982 1.00 93.25 83 PHE A CA 1
ATOM 591 C C . PHE A 1 83 ? 3.825 16.678 9.306 1.00 93.25 83 PHE A C 1
ATOM 593 O O . PHE A 1 83 ? 2.598 16.656 9.457 1.00 93.25 83 PHE A O 1
ATOM 600 N N . ARG A 1 84 ? 4.638 17.021 10.307 1.00 90.44 84 ARG A N 1
ATOM 601 C CA . ARG A 1 84 ? 4.179 17.229 11.679 1.00 90.44 84 ARG A CA 1
ATOM 602 C C . ARG A 1 84 ? 3.262 18.443 11.775 1.00 90.44 84 ARG A C 1
ATOM 604 O O . ARG A 1 84 ? 3.702 19.592 11.655 1.00 90.44 84 ARG A O 1
ATOM 611 N N . HIS A 1 85 ? 1.998 18.197 12.109 1.00 84.12 85 HIS A N 1
ATOM 612 C CA . HIS A 1 85 ? 0.992 19.227 12.347 1.00 84.12 85 HIS A CA 1
ATOM 613 C C . HIS A 1 85 ? 0.615 19.314 13.826 1.00 84.12 85 HIS A C 1
ATOM 615 O O . HIS A 1 85 ? 0.377 18.317 14.496 1.00 84.12 85 HIS A O 1
ATOM 621 N N . SER A 1 86 ? 0.492 20.539 14.328 1.00 83.12 86 SER A N 1
ATOM 622 C CA . SER A 1 86 ? -0.282 20.832 15.533 1.00 83.12 86 SER A CA 1
ATOM 623 C C . SER A 1 86 ? -1.681 21.241 15.098 1.00 83.12 86 SER A C 1
ATOM 625 O O . SER A 1 86 ? -1.913 22.383 14.699 1.00 83.12 86 SER A O 1
ATOM 627 N N . CYS A 1 87 ? -2.596 20.281 15.106 1.00 77.25 87 CYS A N 1
ATOM 628 C CA . CYS A 1 87 ? -3.996 20.521 14.796 1.00 77.25 87 CYS A CA 1
ATOM 629 C C . CYS A 1 87 ? -4.794 20.833 16.066 1.00 77.25 87 CYS A C 1
ATOM 631 O O . CYS A 1 87 ? -4.417 20.458 17.174 1.00 77.25 87 CYS A O 1
ATOM 633 N N . SER A 1 88 ? -5.909 21.534 15.901 1.00 76.38 88 SER A N 1
ATOM 634 C CA . SER A 1 88 ? -6.929 21.746 16.929 1.00 76.38 88 SER A CA 1
ATOM 635 C C . SER A 1 88 ? -8.300 21.846 16.264 1.00 76.38 88 SER A C 1
ATOM 637 O O . SER A 1 88 ? -8.393 22.267 15.111 1.00 76.38 88 SER A O 1
ATOM 639 N N . GLY A 1 89 ? -9.351 21.453 16.980 1.00 72.56 89 GLY A N 1
ATOM 640 C CA . GLY A 1 89 ? -10.723 21.436 16.469 1.00 72.56 89 GLY A CA 1
ATOM 641 C C . GLY A 1 89 ? -11.333 20.036 16.468 1.00 72.56 89 GLY A C 1
ATOM 642 O O . GLY A 1 89 ? -10.641 19.036 16.669 1.00 72.56 89 GLY A O 1
ATOM 643 N N . SER A 1 90 ? -12.647 19.983 16.272 1.00 71.62 90 SER A N 1
ATOM 644 C CA . SER A 1 90 ? -13.411 18.746 16.125 1.00 71.62 90 SER A CA 1
ATOM 645 C C . SER A 1 90 ? -14.120 18.735 14.782 1.00 71.62 90 SER A C 1
ATOM 647 O O . SER A 1 90 ? -14.560 19.776 14.285 1.00 71.62 90 SER A O 1
ATOM 649 N N . CYS A 1 91 ? -14.247 17.539 14.223 1.00 68.25 91 CYS A N 1
ATOM 650 C CA . CYS A 1 91 ? -14.993 17.299 13.007 1.00 68.25 91 CYS A CA 1
ATOM 651 C C . CYS A 1 91 ? -16.324 16.654 13.366 1.00 68.25 91 CYS A C 1
ATOM 653 O O . CYS A 1 91 ? -16.362 15.693 14.121 1.00 68.25 91 CYS A O 1
ATOM 655 N N . SER A 1 92 ? -17.429 17.237 12.902 1.00 61.16 92 SER A N 1
ATOM 656 C CA . SER A 1 92 ? -18.780 16.718 13.161 1.00 61.16 92 SER A CA 1
ATOM 657 C C . SER A 1 92 ? -19.449 16.210 11.884 1.00 61.16 92 SER A C 1
ATOM 659 O O . SER A 1 92 ? -20.676 16.189 11.801 1.00 61.16 92 SER A O 1
ATOM 661 N N . SER A 1 93 ? -18.660 15.892 10.857 1.00 61.31 93 SER A N 1
ATOM 662 C CA . SER A 1 93 ? -19.148 15.402 9.569 1.00 61.31 93 SER A CA 1
ATOM 663 C C . SER A 1 93 ? -18.709 13.964 9.349 1.00 61.31 93 SER A C 1
ATOM 665 O O . SER A 1 93 ? -17.532 13.657 9.495 1.00 61.31 93 SER A O 1
ATOM 667 N N . SER A 1 94 ? -19.636 13.126 8.889 1.00 57.75 94 SER A N 1
ATOM 668 C CA . SER A 1 94 ? -19.372 11.744 8.469 1.00 57.75 94 SER A CA 1
ATOM 669 C C . SER A 1 94 ? -18.486 11.629 7.221 1.00 57.75 94 SER A C 1
ATOM 671 O O . SER A 1 94 ? -18.088 10.531 6.867 1.00 57.75 94 SER A O 1
ATOM 673 N N . THR A 1 95 ? -18.203 12.745 6.544 1.00 59.03 95 THR A N 1
ATOM 674 C CA . THR A 1 95 ? -17.286 12.838 5.402 1.00 59.03 95 THR A CA 1
ATOM 675 C C . THR A 1 95 ? -16.344 14.011 5.621 1.00 59.03 95 THR A C 1
ATOM 677 O O . THR A 1 95 ? -16.799 15.159 5.702 1.00 59.03 95 THR A O 1
ATOM 680 N N . CYS A 1 96 ? -15.045 13.748 5.700 1.00 63.38 96 CYS A N 1
ATOM 681 C CA . CYS A 1 96 ? -14.025 14.755 5.936 1.00 63.38 96 CYS A CA 1
ATOM 682 C C . CYS A 1 96 ? -13.794 15.621 4.684 1.00 63.38 96 CYS A C 1
ATOM 684 O O . CYS A 1 96 ? -12.849 15.438 3.920 1.00 63.38 96 CYS A O 1
ATOM 686 N N . SER A 1 97 ? -14.699 16.571 4.430 1.00 53.88 97 SER A N 1
ATOM 687 C CA . SER A 1 97 ? -14.512 17.557 3.362 1.00 53.88 97 SER A CA 1
ATOM 688 C C . SER A 1 97 ? -13.493 18.623 3.778 1.00 53.88 97 SER A C 1
ATOM 690 O O . SER A 1 97 ? -13.289 18.886 4.965 1.00 53.88 97 SER A O 1
ATOM 692 N N . THR A 1 98 ? -12.924 19.325 2.797 1.00 52.00 98 THR A N 1
ATOM 693 C CA . THR A 1 98 ? -12.029 20.493 2.943 1.00 52.00 98 THR A CA 1
ATOM 694 C C . THR A 1 98 ? -12.603 21.658 3.775 1.00 52.00 98 THR A C 1
ATOM 696 O O . THR A 1 98 ? -11.939 22.675 3.950 1.00 52.00 98 THR A O 1
ATOM 699 N N . THR A 1 99 ? -13.820 21.517 4.314 1.00 50.62 99 THR A N 1
ATOM 700 C CA . THR A 1 99 ? -14.509 22.477 5.190 1.00 50.62 99 THR A CA 1
ATOM 701 C C . THR A 1 99 ? -14.751 21.909 6.593 1.00 50.62 99 THR A C 1
ATOM 703 O O . THR A 1 99 ? -15.723 22.271 7.255 1.00 50.62 99 THR A O 1
ATOM 706 N N . CYS A 1 100 ? -13.917 20.983 7.066 1.00 61.69 100 CYS A N 1
ATOM 707 C CA . CYS A 1 100 ? -13.999 20.559 8.455 1.00 61.69 100 CYS A CA 1
ATOM 708 C C . CYS A 1 100 ? -13.322 21.588 9.374 1.00 61.69 100 CYS A C 1
ATOM 710 O O . CYS A 1 100 ? -12.274 22.119 9.022 1.00 61.69 100 CYS A O 1
ATOM 712 N N . GLY A 1 101 ? -13.900 21.886 10.544 1.00 66.69 101 GLY A N 1
ATOM 713 C CA . GLY A 1 101 ? -13.446 22.917 11.498 1.00 66.69 101 GLY A CA 1
ATOM 714 C C . GLY A 1 101 ? -12.071 22.688 12.151 1.00 66.69 101 GLY A C 1
ATOM 715 O O . GLY A 1 101 ? -11.826 23.193 13.247 1.00 66.69 101 GLY A O 1
ATOM 716 N N . CYS A 1 102 ? -11.190 21.924 11.507 1.00 72.50 102 CYS A N 1
ATOM 717 C CA . CYS A 1 102 ? -9.801 21.716 11.872 1.00 72.50 102 CYS A CA 1
ATOM 718 C C . CYS A 1 102 ? -8.950 22.940 11.532 1.00 72.50 102 CYS A C 1
ATOM 720 O O . CYS A 1 102 ? -8.936 23.419 10.401 1.00 72.50 102 CYS A O 1
ATOM 722 N N . SER A 1 103 ? -8.160 23.394 12.499 1.00 76.56 103 SER A N 1
ATOM 723 C CA . SER A 1 103 ? -7.087 24.359 12.284 1.00 76.56 103 SER A CA 1
ATOM 724 C C . SER A 1 103 ? -5.753 23.686 12.578 1.00 76.56 103 SER A C 1
ATOM 726 O O . SER A 1 103 ? -5.460 23.381 13.736 1.00 76.56 103 SER A O 1
ATOM 728 N N . CYS A 1 104 ? -4.946 23.474 11.539 1.00 77.69 104 CYS A N 1
ATOM 729 C CA . CYS A 1 104 ? -3.636 22.834 11.630 1.00 77.69 104 CYS A CA 1
ATOM 730 C C . CYS A 1 104 ? -2.511 23.824 11.335 1.00 77.69 104 CYS A C 1
ATOM 732 O O . CYS A 1 104 ? -2.506 24.464 10.284 1.00 77.69 104 CYS A O 1
ATOM 734 N N . SER A 1 105 ? -1.539 23.910 12.245 1.00 79.75 105 SER A N 1
ATOM 735 C CA . SER A 1 105 ? -0.274 24.615 12.027 1.00 79.75 105 SER A CA 1
ATOM 736 C C . SER A 1 105 ? 0.869 23.615 11.882 1.00 79.75 105 SER A C 1
ATOM 738 O O . SER A 1 105 ? 1.072 22.785 12.770 1.00 79.75 105 SER A O 1
ATOM 740 N N . LEU A 1 106 ? 1.629 23.711 10.796 1.00 85.75 106 LEU A N 1
ATOM 741 C CA . LEU A 1 106 ? 2.754 22.822 10.515 1.00 85.75 106 LEU A CA 1
ATOM 742 C C . LEU A 1 106 ? 4.027 23.246 11.268 1.00 85.75 106 LEU A C 1
ATOM 744 O O . LEU A 1 106 ? 4.313 24.435 11.432 1.00 85.75 106 LEU A O 1
ATOM 748 N N . THR A 1 107 ? 4.812 22.262 11.707 1.00 87.19 107 THR A N 1
ATOM 749 C CA . THR A 1 107 ? 6.154 22.466 12.267 1.00 87.19 107 THR A CA 1
ATOM 750 C C . THR A 1 107 ? 7.175 22.540 11.133 1.00 87.19 107 THR A C 1
ATOM 752 O O . THR A 1 107 ? 7.652 21.526 10.642 1.00 87.19 107 THR A O 1
ATOM 755 N N . CYS A 1 108 ? 7.512 23.757 10.709 1.00 90.12 108 CYS A N 1
ATOM 756 C CA . CYS A 1 108 ? 8.356 24.003 9.539 1.00 90.12 108 CYS A CA 1
ATOM 757 C C . CYS A 1 108 ? 9.830 24.172 9.938 1.00 90.12 108 CYS A C 1
ATOM 759 O O . CYS A 1 108 ? 10.220 25.228 10.440 1.00 90.12 108 CYS A O 1
ATOM 761 N N . ASN A 1 109 ? 10.641 23.126 9.770 1.00 90.50 109 ASN A N 1
ATOM 762 C CA . ASN A 1 109 ? 12.097 23.165 9.933 1.00 90.50 109 ASN A CA 1
ATOM 763 C C . ASN A 1 109 ? 12.763 21.993 9.182 1.00 90.50 109 ASN A C 1
ATOM 765 O O . ASN A 1 109 ? 12.082 21.180 8.569 1.00 90.50 109 ASN A O 1
ATOM 769 N N . SER A 1 110 ? 14.093 21.905 9.262 1.00 90.50 110 SER A N 1
ATOM 770 C CA . SER A 1 110 ? 14.897 20.874 8.598 1.00 90.50 110 SER A CA 1
ATOM 771 C C . SER A 1 110 ? 15.323 19.712 9.506 1.00 90.50 110 SER A 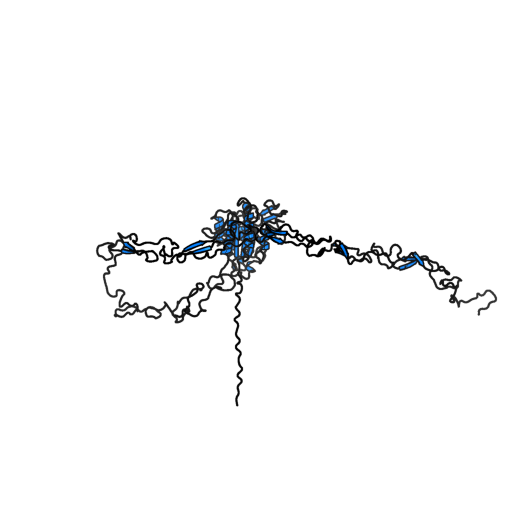C 1
ATOM 773 O O . SER A 1 110 ? 16.152 18.897 9.103 1.00 90.50 110 SER A O 1
ATOM 775 N N . THR A 1 111 ? 14.836 19.640 10.746 1.00 92.88 111 THR A N 1
ATOM 776 C CA . THR A 1 111 ? 15.148 18.552 11.687 1.00 92.88 111 THR A CA 1
ATOM 777 C C . THR A 1 111 ? 14.048 17.492 11.670 1.00 92.88 111 THR A C 1
ATOM 779 O O . THR A 1 111 ? 12.950 17.737 11.177 1.00 92.88 111 THR A O 1
ATOM 782 N N . ALA A 1 112 ? 14.318 16.322 12.255 1.00 90.62 112 ALA A N 1
ATOM 783 C CA . ALA A 1 112 ? 13.353 15.223 12.372 1.00 90.62 112 ALA A CA 1
ATOM 784 C C . ALA A 1 112 ? 12.030 15.619 13.057 1.00 90.62 112 ALA A C 1
ATOM 786 O O . ALA A 1 112 ? 11.001 14.981 12.880 1.00 90.62 112 ALA A O 1
ATOM 787 N N . ASN A 1 113 ? 12.010 16.730 13.800 1.00 90.19 113 ASN A N 1
ATOM 788 C CA . ASN A 1 113 ? 10.786 17.251 14.399 1.00 90.19 113 ASN A CA 1
ATOM 789 C C . ASN A 1 113 ? 9.777 17.795 13.363 1.00 90.19 113 ASN A C 1
ATOM 791 O O . ASN A 1 113 ? 8.673 18.178 13.740 1.00 90.19 113 ASN A O 1
ATOM 795 N N . ALA A 1 114 ? 10.140 17.894 12.084 1.00 91.69 114 ALA A N 1
ATOM 796 C CA . ALA A 1 114 ? 9.205 18.288 11.036 1.00 91.69 114 ALA A CA 1
ATOM 797 C C . ALA A 1 114 ? 8.377 17.117 10.475 1.00 91.69 114 ALA A C 1
ATOM 799 O O . ALA A 1 114 ? 7.371 17.373 9.820 1.00 91.69 114 ALA A O 1
ATOM 800 N N . GLY A 1 115 ? 8.756 15.864 10.753 1.00 92.69 115 GLY A N 1
ATOM 801 C CA . GLY A 1 115 ? 7.992 14.666 10.392 1.00 92.69 115 GLY A CA 1
ATOM 802 C C . GLY A 1 115 ? 7.290 14.024 11.590 1.00 92.69 115 GLY A C 1
ATOM 803 O O . GLY A 1 115 ? 7.650 14.211 12.761 1.00 92.69 115 GLY A O 1
ATOM 804 N N . GLU A 1 116 ? 6.227 13.284 11.307 1.00 91.75 116 GLU A N 1
ATOM 805 C CA . GLU A 1 116 ? 5.440 12.572 12.301 1.00 91.75 116 GLU A CA 1
ATOM 806 C C . GLU A 1 116 ? 4.985 11.210 11.794 1.00 91.75 116 GLU A C 1
ATOM 808 O O . GLU A 1 116 ? 4.057 11.124 10.994 1.00 91.75 116 GLU A O 1
ATOM 813 N N . VAL A 1 117 ? 5.619 10.153 12.311 1.00 93.31 117 VAL A N 1
ATOM 814 C CA . VAL A 1 117 ? 5.145 8.779 12.140 1.00 93.31 117 VAL A CA 1
ATOM 815 C C . VAL A 1 117 ? 3.845 8.621 12.924 1.00 93.31 117 VAL A C 1
ATOM 817 O O . VAL A 1 117 ? 3.796 8.865 14.132 1.00 93.31 117 VAL A O 1
ATOM 820 N N . LEU A 1 118 ? 2.789 8.259 12.206 1.00 91.56 118 LEU A N 1
ATOM 821 C CA . LEU A 1 118 ? 1.432 8.068 12.706 1.00 91.56 118 LEU A CA 1
ATOM 822 C C . LEU A 1 118 ? 1.179 6.604 13.034 1.00 91.56 118 LEU A C 1
ATOM 824 O O . LEU A 1 118 ? 0.681 6.288 14.112 1.00 91.56 118 LEU A O 1
ATOM 828 N N . VAL A 1 119 ? 1.566 5.728 12.109 1.00 92.44 119 VAL A N 1
ATOM 829 C CA . VAL A 1 119 ? 1.398 4.282 12.226 1.00 92.44 119 VAL A CA 1
ATOM 830 C C . VAL A 1 119 ? 2.776 3.643 12.098 1.00 92.44 119 VAL A C 1
ATOM 832 O O . VAL A 1 119 ? 3.416 3.815 11.058 1.00 92.44 119 VAL A O 1
ATOM 835 N N . PRO A 1 120 ? 3.275 2.952 13.138 1.00 93.25 120 PRO A N 1
ATOM 836 C CA . PRO A 1 120 ? 4.553 2.262 13.067 1.00 93.25 120 PRO A CA 1
ATOM 837 C C . PRO A 1 120 ? 4.413 0.971 12.256 1.00 93.25 120 PRO A C 1
ATOM 839 O O . PRO A 1 120 ? 3.340 0.377 12.218 1.00 93.25 120 PRO A O 1
ATOM 842 N N . ILE A 1 121 ? 5.517 0.492 11.690 1.00 91.75 121 ILE A N 1
ATOM 843 C CA . ILE A 1 121 ? 5.647 -0.851 11.125 1.00 91.75 121 ILE A CA 1
ATOM 844 C C . ILE A 1 121 ? 5.319 -1.865 12.223 1.00 91.75 121 ILE A C 1
ATOM 846 O O . ILE A 1 121 ? 6.039 -1.974 13.220 1.00 91.75 121 ILE A O 1
ATOM 850 N N . ALA A 1 122 ? 4.235 -2.608 12.034 1.00 87.44 122 ALA A N 1
ATOM 851 C CA . ALA A 1 122 ? 3.848 -3.717 12.890 1.00 87.44 122 ALA A CA 1
ATOM 852 C C . ALA A 1 122 ? 3.000 -4.715 12.094 1.00 87.44 122 ALA A C 1
ATOM 854 O O . ALA A 1 122 ? 2.266 -4.339 11.185 1.00 87.44 122 ALA A O 1
ATOM 855 N N . SER A 1 123 ? 3.071 -5.996 12.452 1.00 81.25 123 SER A N 1
ATOM 856 C CA . SER A 1 123 ? 2.246 -7.026 11.816 1.00 81.25 123 SER A CA 1
ATOM 857 C C . SER A 1 123 ? 0.757 -6.731 12.019 1.00 81.25 123 SER A C 1
ATOM 859 O O . SER A 1 123 ? 0.317 -6.596 13.163 1.00 81.25 123 SER A O 1
ATOM 861 N N . GLY A 1 124 ? -0.022 -6.690 10.936 1.00 81.81 124 GLY A N 1
ATOM 862 C CA . GLY A 1 124 ? -1.472 -6.481 11.004 1.00 81.81 124 GLY A CA 1
ATOM 863 C C . GLY A 1 124 ? -1.907 -5.043 11.312 1.00 81.81 124 GLY A C 1
ATOM 864 O O . GLY A 1 124 ? -3.069 -4.835 11.639 1.00 81.81 124 GLY A O 1
ATOM 865 N N . ASN A 1 125 ? -1.020 -4.053 11.179 1.00 87.00 125 ASN A N 1
ATOM 866 C CA . ASN A 1 125 ? -1.330 -2.624 11.348 1.00 87.00 125 ASN A CA 1
ATOM 867 C C . ASN A 1 125 ? -2.130 -2.009 10.178 1.00 87.00 125 ASN A C 1
ATOM 869 O O . ASN A 1 125 ? -2.292 -0.793 10.101 1.00 87.00 125 ASN A O 1
ATOM 873 N N . GLN A 1 126 ? -2.618 -2.837 9.250 1.00 88.44 126 GLN A N 1
ATOM 874 C CA . GLN A 1 126 ? -3.330 -2.415 8.045 1.00 88.44 126 GLN A CA 1
ATOM 875 C C . GLN A 1 126 ? -4.544 -1.541 8.386 1.00 88.44 126 GLN A C 1
ATOM 877 O O . GLN A 1 126 ? -4.707 -0.465 7.815 1.00 88.44 126 GLN A O 1
ATOM 882 N N . SER A 1 127 ? -5.358 -1.963 9.361 1.00 88.06 127 SER A N 1
ATOM 883 C CA . SER A 1 127 ? -6.512 -1.189 9.830 1.00 88.06 127 SER A CA 1
ATOM 884 C C . SER A 1 127 ? -6.114 0.180 10.368 1.00 88.06 127 SER A C 1
ATOM 886 O O . SER A 1 127 ? -6.845 1.141 10.158 1.00 88.06 127 SER A O 1
ATOM 888 N N . ASP A 1 128 ? -4.950 0.276 11.012 1.00 88.94 128 ASP A N 1
ATOM 889 C CA . ASP A 1 128 ? -4.466 1.521 11.604 1.00 88.94 128 ASP A CA 1
ATOM 890 C C . ASP A 1 128 ? -4.055 2.511 10.510 1.00 88.94 128 ASP A C 1
ATOM 892 O O . ASP A 1 128 ? -4.315 3.700 10.639 1.00 88.94 128 ASP A O 1
ATOM 896 N N . VAL A 1 129 ? -3.450 2.042 9.408 1.00 90.31 129 VAL A N 1
ATOM 897 C CA . VAL A 1 129 ? -3.146 2.892 8.241 1.00 90.31 129 VAL A CA 1
ATOM 898 C C . VAL A 1 129 ? -4.430 3.345 7.549 1.00 90.31 129 VAL A C 1
ATOM 900 O O . VAL A 1 129 ? -4.558 4.521 7.211 1.00 90.31 129 VAL A O 1
ATOM 903 N N . LEU A 1 130 ? -5.385 2.429 7.362 1.00 90.19 130 LEU A N 1
ATOM 904 C CA . LEU A 1 130 ? -6.658 2.719 6.702 1.00 90.19 130 LEU A CA 1
ATOM 905 C C . LEU A 1 130 ? -7.501 3.737 7.478 1.00 90.19 130 LEU A C 1
ATOM 907 O O . LEU A 1 130 ? -8.138 4.575 6.849 1.00 90.19 130 LEU A O 1
ATOM 911 N N . GLU A 1 131 ? -7.444 3.731 8.813 1.00 88.06 131 GLU A N 1
ATOM 912 C CA . GLU A 1 131 ? -8.143 4.710 9.661 1.00 88.06 131 GLU A CA 1
ATOM 913 C C . GLU A 1 131 ? -7.708 6.159 9.367 1.00 88.06 131 GLU A C 1
ATOM 915 O O . GLU A 1 131 ? -8.478 7.087 9.568 1.00 88.06 131 GLU A O 1
ATOM 920 N N . TRP A 1 132 ? -6.497 6.385 8.840 1.00 88.62 132 TRP A N 1
ATOM 921 C CA . TRP A 1 132 ? -6.013 7.726 8.485 1.00 88.62 132 TRP A CA 1
ATOM 922 C C . TRP A 1 132 ? -6.464 8.231 7.117 1.00 88.62 132 TRP A C 1
ATOM 924 O O . TRP A 1 132 ? -6.165 9.385 6.800 1.00 88.62 132 TRP A O 1
ATOM 934 N N . VAL A 1 133 ? -7.108 7.388 6.306 1.00 89.12 133 VAL A N 1
ATOM 935 C CA . VAL A 1 133 ? -7.510 7.691 4.922 1.00 89.12 133 VAL A CA 1
ATOM 936 C C . VAL A 1 133 ? -8.936 7.242 4.596 1.00 89.12 133 VAL A C 1
ATOM 938 O O . VAL A 1 133 ? -9.311 7.205 3.428 1.00 89.12 133 VAL A O 1
ATOM 941 N N . ASP A 1 134 ? -9.738 6.901 5.606 1.00 86.12 134 ASP A N 1
ATOM 942 C CA . ASP A 1 134 ? -11.090 6.353 5.440 1.00 86.12 134 ASP A CA 1
ATOM 943 C C . ASP A 1 134 ? -12.174 7.412 5.173 1.00 86.12 134 ASP A C 1
ATOM 945 O O . ASP A 1 134 ? -13.351 7.085 4.993 1.00 86.12 134 ASP A O 1
ATOM 949 N N . TYR A 1 135 ? -11.787 8.688 5.125 1.00 84.44 135 TYR A N 1
ATOM 950 C CA . TYR A 1 135 ? -12.650 9.842 4.883 1.00 84.44 135 TYR A CA 1
ATOM 951 C C . TYR A 1 135 ? -13.650 10.127 5.994 1.00 84.44 135 TYR A C 1
ATOM 953 O O . TYR A 1 135 ? -14.516 10.999 5.836 1.00 84.44 135 TYR A O 1
ATOM 961 N N . SER A 1 136 ? -13.504 9.466 7.134 1.00 79.81 136 SER A N 1
ATOM 962 C CA . SER A 1 136 ? -14.268 9.683 8.345 1.00 79.81 136 SER A CA 1
ATOM 963 C C . SER A 1 136 ? -13.404 10.444 9.351 1.00 79.81 136 SER A C 1
ATOM 965 O O . SER A 1 136 ? -12.221 10.186 9.522 1.00 79.81 136 SER A O 1
ATOM 967 N N . CYS A 1 137 ? -13.954 11.478 9.988 1.00 74.69 137 CYS A N 1
ATOM 968 C CA . CYS A 1 137 ? -13.172 12.240 10.953 1.00 74.69 137 CYS A CA 1
ATOM 969 C C . CYS A 1 137 ? -14.039 12.788 12.075 1.00 74.69 137 CYS A C 1
ATOM 971 O O . CYS A 1 137 ? -14.995 13.532 11.854 1.00 74.69 137 CYS A O 1
ATOM 973 N N . ASN A 1 138 ? -13.650 12.465 13.307 1.00 73.81 138 ASN A N 1
ATOM 974 C CA . ASN A 1 138 ? -14.271 13.006 14.518 1.00 73.81 138 ASN A CA 1
ATOM 975 C C . ASN A 1 138 ? -13.339 13.997 15.236 1.00 73.81 138 ASN A C 1
ATOM 977 O O . ASN A 1 138 ? -13.791 14.902 15.944 1.00 73.81 138 ASN A O 1
ATOM 981 N N . SER A 1 139 ? -12.022 13.877 15.030 1.00 71.62 139 SER A N 1
ATOM 982 C CA . SER A 1 139 ? -11.027 14.765 15.635 1.00 71.62 139 SER A CA 1
ATOM 983 C C . SER A 1 139 ? -9.848 15.025 14.703 1.00 71.62 139 SER A C 1
ATOM 985 O O . SER A 1 139 ? -9.426 14.142 13.969 1.00 71.62 139 SER A O 1
ATOM 987 N N . CYS A 1 140 ? -9.268 16.220 14.797 1.00 69.62 140 CYS A N 1
ATOM 988 C CA . CYS A 1 140 ? -8.120 16.614 13.978 1.00 69.62 140 CYS A CA 1
ATOM 989 C C . CYS A 1 140 ? -6.769 16.276 14.640 1.00 69.62 140 CYS A C 1
ATOM 991 O O . CYS A 1 140 ? -5.718 16.577 14.081 1.00 69.62 140 CYS A O 1
ATOM 993 N N . THR A 1 141 ? -6.776 15.768 15.880 1.00 66.25 141 THR A N 1
ATOM 994 C CA . THR A 1 141 ? -5.602 15.772 16.778 1.00 66.25 141 THR A CA 1
ATOM 995 C C . THR A 1 141 ? -5.217 14.411 17.335 1.00 66.25 141 THR A C 1
ATOM 997 O O . THR A 1 141 ? -4.210 14.320 18.033 1.00 66.25 141 THR A O 1
ATOM 1000 N N . SER A 1 142 ? -6.044 13.387 17.149 1.00 60.16 142 SER A N 1
ATOM 1001 C CA . SER A 1 142 ? -5.891 12.150 17.902 1.00 60.16 142 SER A CA 1
ATOM 1002 C C . SER A 1 142 ? -4.926 11.191 17.212 1.00 60.16 142 SER A C 1
ATOM 1004 O O . SER A 1 142 ? -5.156 10.786 16.083 1.00 60.16 142 SER A O 1
ATOM 1006 N N . LEU A 1 143 ? -3.860 10.822 17.923 1.00 62.47 143 LEU A N 1
ATOM 1007 C CA . LEU A 1 143 ? -3.016 9.656 17.629 1.00 62.47 143 LEU A CA 1
ATOM 1008 C C . LEU A 1 143 ? -3.481 8.432 18.449 1.00 62.47 143 LEU A C 1
ATOM 1010 O O . LEU A 1 143 ? -2.713 7.503 18.682 1.00 62.47 143 LEU A O 1
ATOM 1014 N N . THR A 1 144 ? -4.693 8.490 19.012 1.00 58.84 144 THR A N 1
ATOM 1015 C CA . THR A 1 144 ? -5.196 7.522 19.994 1.00 58.84 144 THR A CA 1
ATOM 1016 C C . THR A 1 144 ? -6.052 6.463 19.295 1.00 58.84 144 THR A C 1
ATOM 1018 O O . THR A 1 144 ? -6.978 6.851 18.586 1.00 58.84 144 THR A O 1
ATOM 1021 N N . PRO A 1 145 ? -5.824 5.158 19.533 1.00 49.22 145 PRO A N 1
ATOM 1022 C CA . PRO A 1 145 ? -6.645 4.092 18.950 1.00 49.22 145 PRO A CA 1
ATOM 1023 C C . PRO A 1 145 ? -8.145 4.256 19.264 1.00 49.22 145 PRO A C 1
ATOM 1025 O O . PRO A 1 145 ? -8.504 4.493 20.422 1.00 49.22 145 PRO A O 1
ATOM 1028 N N . GLY A 1 146 ? -9.022 4.113 18.260 1.00 53.25 146 GLY A N 1
ATOM 1029 C CA . GLY A 1 146 ? -10.490 4.135 18.416 1.00 53.25 146 GLY A CA 1
ATOM 1030 C C . GLY A 1 146 ? -11.158 5.515 18.319 1.00 53.25 146 GLY A C 1
ATOM 1031 O O . GLY A 1 146 ? -12.366 5.646 18.522 1.00 53.25 146 GLY A O 1
ATOM 1032 N N . THR A 1 147 ? -10.393 6.560 18.020 1.00 68.00 147 THR A N 1
ATOM 1033 C CA . THR A 1 147 ? -10.924 7.819 17.472 1.00 68.00 147 THR A CA 1
ATOM 1034 C C . THR A 1 147 ? -10.713 7.799 15.970 1.00 68.00 147 THR A C 1
ATOM 1036 O O . THR A 1 147 ? -9.666 7.320 15.601 1.00 68.00 147 THR A O 1
ATOM 1039 N N . GLN A 1 148 ? -11.584 8.397 15.152 1.00 74.06 148 GLN A N 1
ATOM 1040 C CA . GLN A 1 148 ? -11.367 8.528 13.698 1.00 74.06 148 GLN A CA 1
ATOM 1041 C C . GLN A 1 148 ? -10.492 9.762 13.375 1.00 74.06 148 GLN A C 1
ATOM 1043 O O . GLN A 1 148 ? -11.042 10.883 13.378 1.00 74.06 148 GLN A O 1
ATOM 1048 N N . PRO A 1 149 ? -9.151 9.630 13.227 1.00 81.06 149 PRO A N 1
ATOM 1049 C CA . PRO A 1 149 ? -8.291 10.654 12.654 1.00 81.06 149 PRO A CA 1
ATOM 1050 C C . PRO A 1 149 ? -8.429 10.703 11.134 1.00 81.06 149 PRO A C 1
ATOM 1052 O O . PRO A 1 149 ? -9.014 9.832 10.522 1.00 81.06 149 PRO A O 1
ATOM 1055 N N . GLU A 1 150 ? -7.850 11.725 10.515 1.00 86.12 150 GLU A N 1
ATOM 1056 C CA . GLU A 1 150 ? -7.798 11.818 9.060 1.00 86.12 150 GLU A CA 1
ATOM 1057 C C . GLU A 1 150 ? -6.587 12.662 8.637 1.00 86.12 150 GLU A C 1
ATOM 1059 O O . GLU A 1 150 ? -6.141 13.559 9.371 1.00 86.12 150 GLU A O 1
ATOM 1064 N N . LEU A 1 151 ? -6.023 12.393 7.457 1.00 87.00 151 LEU A N 1
ATOM 1065 C CA . LEU A 1 151 ? -4.969 13.233 6.893 1.00 87.00 151 LEU A CA 1
ATOM 1066 C C . LEU A 1 151 ? -5.547 14.561 6.388 1.00 87.00 151 LEU A C 1
ATOM 1068 O O . LEU A 1 151 ? -6.545 14.630 5.670 1.00 87.00 151 LEU A O 1
ATOM 1072 N N . HIS A 1 152 ? -4.881 15.658 6.731 1.00 82.31 152 HIS A N 1
ATOM 1073 C CA . HIS A 1 152 ? -5.313 17.000 6.354 1.00 82.31 152 HIS A CA 1
ATOM 1074 C C . HIS A 1 152 ? -4.180 17.776 5.698 1.00 82.31 152 HIS A C 1
ATOM 1076 O O . HIS A 1 152 ? -3.095 17.893 6.273 1.00 82.31 152 HIS A O 1
ATOM 1082 N N . ALA A 1 153 ? -4.488 18.353 4.536 1.00 87.38 153 ALA A N 1
ATOM 1083 C CA . ALA A 1 153 ? -3.609 19.236 3.785 1.00 87.38 153 ALA A CA 1
ATOM 1084 C C . ALA A 1 153 ? -3.560 20.629 4.436 1.00 87.38 153 ALA A C 1
ATOM 1086 O O . ALA A 1 153 ? -4.588 21.302 4.541 1.00 87.38 153 ALA A O 1
ATOM 1087 N N . SER A 1 154 ? -2.389 21.073 4.892 1.00 85.88 154 SER A N 1
ATOM 1088 C CA . SER A 1 154 ? -2.170 22.423 5.419 1.00 85.88 154 SER A CA 1
ATOM 1089 C C . SER A 1 154 ? -0.685 22.776 5.454 1.00 85.88 154 SER A C 1
ATOM 1091 O O . SER A 1 154 ? 0.162 21.934 5.714 1.00 85.88 154 SER A O 1
ATOM 1093 N N . GLY A 1 155 ? -0.365 24.059 5.297 1.00 87.25 155 GLY A N 1
ATOM 1094 C CA . GLY A 1 155 ? 0.974 24.574 5.577 1.00 87.25 155 GLY A CA 1
ATOM 1095 C C . GLY A 1 155 ? 2.011 24.291 4.489 1.00 87.25 155 GLY A C 1
ATOM 1096 O O . GLY A 1 155 ? 1.679 24.192 3.310 1.00 87.25 155 GLY A O 1
ATOM 1097 N N . ASN A 1 156 ? 3.273 24.259 4.917 1.00 91.81 156 ASN A N 1
ATOM 1098 C CA . ASN A 1 156 ? 4.462 24.176 4.067 1.00 91.81 156 ASN A CA 1
ATOM 1099 C C . ASN A 1 156 ? 4.907 22.711 3.861 1.00 91.81 156 ASN A C 1
ATOM 1101 O O . ASN A 1 156 ? 4.311 21.795 4.415 1.00 91.81 156 ASN A O 1
ATOM 1105 N N . THR A 1 157 ? 5.994 22.509 3.125 1.00 94.31 157 THR A N 1
ATOM 1106 C CA . THR A 1 157 ? 6.518 21.207 2.678 1.00 94.31 157 THR A CA 1
ATOM 1107 C C . THR A 1 157 ? 7.932 20.974 3.251 1.00 94.31 157 THR A C 1
ATOM 1109 O O . THR A 1 157 ? 8.909 21.417 2.644 1.00 94.31 157 THR A O 1
ATOM 1112 N N . PRO A 1 158 ? 8.074 20.358 4.445 1.00 95.56 158 PRO A N 1
ATOM 1113 C CA . PRO A 1 158 ? 9.355 20.067 5.102 1.00 95.56 158 PRO A CA 1
ATOM 1114 C C . PRO A 1 158 ? 9.947 18.692 4.728 1.00 95.56 158 PRO A C 1
ATOM 1116 O O . PRO A 1 158 ? 10.158 17.839 5.595 1.00 95.56 158 PRO A O 1
ATOM 1119 N N . LEU A 1 159 ? 10.245 18.466 3.449 1.00 96.25 159 LEU A N 1
ATOM 1120 C CA . LEU A 1 159 ? 10.776 17.197 2.923 1.00 96.25 159 LEU A CA 1
ATOM 1121 C C . LEU A 1 159 ? 12.039 16.703 3.653 1.00 96.25 159 LEU A C 1
ATOM 1123 O O . LEU A 1 159 ? 12.116 15.546 4.062 1.00 96.25 159 LEU A O 1
ATOM 1127 N N . ALA A 1 160 ? 13.033 17.569 3.861 1.00 96.69 160 ALA A N 1
ATOM 1128 C CA . ALA A 1 160 ? 14.294 17.219 4.510 1.00 96.69 160 ALA A CA 1
ATOM 1129 C C . ALA A 1 160 ? 14.098 16.824 5.979 1.00 96.69 160 ALA A C 1
ATOM 1131 O O . ALA A 1 160 ? 14.781 15.933 6.486 1.00 96.69 160 ALA A O 1
ATOM 1132 N N . GLY A 1 161 ? 13.182 17.503 6.671 1.00 95.88 161 GLY A N 1
ATOM 1133 C CA . GLY A 1 161 ? 12.852 17.189 8.055 1.00 95.88 161 GLY A CA 1
ATOM 1134 C C . GLY A 1 161 ? 12.043 15.895 8.184 1.00 95.88 161 GLY A C 1
ATOM 1135 O O . GLY A 1 161 ? 12.328 15.112 9.085 1.00 95.88 161 GLY A O 1
ATOM 1136 N N . ALA A 1 162 ? 11.118 15.626 7.257 1.00 96.69 162 ALA A N 1
ATOM 1137 C CA . ALA A 1 162 ? 10.350 14.380 7.209 1.00 96.69 162 ALA A CA 1
ATOM 1138 C C . ALA A 1 162 ? 11.249 13.159 6.940 1.00 96.69 162 ALA A C 1
ATOM 1140 O O . ALA A 1 162 ? 11.284 12.217 7.722 1.00 96.69 162 ALA A O 1
ATOM 1141 N N . LEU A 1 163 ? 12.130 13.225 5.936 1.00 97.69 163 LEU A N 1
ATOM 1142 C CA . LEU A 1 163 ? 13.106 12.154 5.675 1.00 97.69 163 LEU A CA 1
ATOM 1143 C C . LEU A 1 163 ? 14.000 11.855 6.897 1.00 97.69 163 LEU A C 1
ATOM 1145 O O . LEU A 1 163 ? 14.342 10.704 7.174 1.00 97.69 163 LEU A O 1
ATOM 1149 N N . ARG A 1 164 ? 14.355 12.883 7.678 1.00 96.94 164 ARG A N 1
ATOM 1150 C CA . ARG A 1 164 ? 15.094 12.712 8.940 1.00 96.94 164 ARG A CA 1
ATOM 1151 C C . ARG A 1 164 ? 14.244 12.126 10.064 1.00 96.94 164 ARG A C 1
ATOM 1153 O O . ARG A 1 164 ? 14.800 11.432 10.910 1.00 96.94 164 ARG A O 1
ATOM 1160 N N . ALA A 1 165 ? 12.941 12.387 10.084 1.00 96.50 165 ALA A N 1
ATOM 1161 C CA . ALA A 1 165 ? 12.017 11.777 11.033 1.00 96.50 165 ALA A CA 1
ATOM 1162 C C . ALA A 1 165 ? 11.878 10.276 10.767 1.00 96.50 165 ALA A C 1
ATOM 1164 O O . ALA A 1 165 ? 12.077 9.489 11.692 1.00 96.50 165 ALA A O 1
ATOM 1165 N N . ALA A 1 166 ? 11.696 9.878 9.504 1.00 97.19 166 ALA A N 1
ATOM 1166 C CA . ALA A 1 166 ? 11.739 8.477 9.094 1.00 97.19 166 ALA A CA 1
ATOM 1167 C C . ALA A 1 166 ? 13.055 7.810 9.527 1.00 97.19 166 ALA A C 1
ATOM 1169 O O . ALA A 1 166 ? 13.056 6.709 10.079 1.00 97.19 166 ALA A O 1
ATOM 1170 N N . ARG A 1 167 ? 14.191 8.501 9.360 1.00 96.56 167 ARG A N 1
ATOM 1171 C CA . ARG A 1 167 ? 15.493 8.008 9.829 1.00 96.56 167 ARG A CA 1
ATOM 1172 C C . ARG A 1 167 ? 15.516 7.810 11.343 1.00 96.56 167 ARG A C 1
ATOM 1174 O O . ARG A 1 167 ? 15.909 6.742 11.797 1.00 96.56 167 ARG A O 1
ATOM 1181 N N . GLU A 1 168 ? 15.103 8.801 12.132 1.00 96.00 168 GLU A N 1
ATOM 1182 C CA . GLU A 1 168 ? 15.045 8.672 13.596 1.00 96.00 168 GLU A CA 1
ATOM 1183 C C . GLU A 1 168 ? 14.102 7.545 14.040 1.00 96.00 168 GLU A C 1
ATOM 1185 O O . GLU A 1 168 ? 14.432 6.816 14.977 1.00 96.00 168 GLU A O 1
ATOM 1190 N N . TYR A 1 169 ? 12.989 7.337 13.333 1.00 96.44 169 TYR A N 1
ATOM 1191 C CA . TYR A 1 169 ? 12.090 6.206 13.545 1.00 96.44 169 TYR A CA 1
ATOM 1192 C C . TYR A 1 169 ? 12.801 4.863 13.338 1.00 96.44 169 TYR A C 1
ATOM 1194 O O . TYR A 1 169 ? 12.825 4.033 14.250 1.00 96.44 169 TYR A O 1
ATOM 1202 N N . TYR A 1 170 ? 13.496 4.680 12.213 1.00 96.38 170 TYR A N 1
ATOM 1203 C CA . TYR A 1 170 ? 14.297 3.478 11.971 1.00 96.38 170 TYR A CA 1
ATOM 1204 C C . TYR A 1 170 ? 15.443 3.301 12.976 1.00 96.38 170 TYR A C 1
ATOM 1206 O O . TYR A 1 170 ? 15.803 2.172 13.300 1.00 96.38 170 TYR A O 1
ATOM 1214 N N . GLN A 1 171 ? 15.987 4.383 13.535 1.00 95.38 171 GLN A N 1
ATOM 1215 C CA . GLN A 1 171 ? 17.002 4.327 14.595 1.00 95.38 171 GLN A CA 1
ATOM 1216 C C . GLN A 1 171 ? 16.431 4.023 15.989 1.00 95.38 171 GLN A C 1
ATOM 1218 O O . GLN A 1 171 ? 17.206 3.778 16.915 1.00 95.38 171 GLN A O 1
ATOM 1223 N N . GLY A 1 172 ? 15.104 4.026 16.160 1.00 93.69 172 GLY A N 1
ATOM 1224 C CA . GLY A 1 172 ? 14.461 3.930 17.474 1.00 93.69 172 GLY A CA 1
ATOM 1225 C C . GLY A 1 172 ? 14.679 5.175 18.340 1.00 93.69 172 GLY A C 1
ATOM 1226 O O . GLY A 1 172 ? 14.657 5.089 19.567 1.00 93.69 172 GLY A O 1
ATOM 1227 N N . LEU A 1 173 ? 14.955 6.315 17.702 1.00 93.56 173 LEU A N 1
ATOM 1228 C CA . LEU A 1 173 ? 15.128 7.623 18.333 1.00 93.56 173 LEU A CA 1
ATOM 1229 C C . LEU A 1 173 ? 13.839 8.454 18.311 1.00 93.56 173 LEU A C 1
ATOM 1231 O O . LEU A 1 173 ? 13.787 9.482 18.989 1.00 93.56 173 LEU A O 1
ATOM 1235 N N . ASP A 1 174 ? 12.807 8.014 17.582 1.00 90.12 174 ASP A N 1
ATOM 1236 C CA . ASP A 1 174 ? 11.502 8.672 17.596 1.00 90.12 174 ASP A CA 1
ATOM 1237 C C . ASP A 1 174 ? 10.919 8.653 19.028 1.00 90.12 174 ASP A C 1
ATOM 1239 O O . ASP A 1 174 ? 10.721 7.582 19.608 1.00 90.12 174 ASP A O 1
ATOM 1243 N N . PRO A 1 175 ? 10.600 9.818 19.623 1.00 84.69 175 PRO A N 1
ATOM 1244 C CA . PRO A 1 175 ? 10.075 9.893 20.986 1.00 84.69 175 PRO A CA 1
ATOM 1245 C C . PRO A 1 175 ? 8.749 9.149 21.215 1.00 84.69 175 PRO A C 1
ATOM 1247 O O . PRO A 1 175 ? 8.409 8.868 22.365 1.00 84.69 175 PRO A O 1
ATOM 1250 N N . ARG A 1 176 ? 7.977 8.877 20.155 1.00 84.62 176 ARG A N 1
ATOM 1251 C CA . ARG A 1 176 ? 6.706 8.133 20.201 1.00 84.62 176 ARG A CA 1
ATOM 1252 C C . ARG A 1 176 ? 6.935 6.625 20.166 1.00 84.62 176 ARG A C 1
ATOM 1254 O O . ARG A 1 176 ? 6.182 5.881 20.787 1.00 84.62 176 ARG A O 1
ATOM 1261 N N . PHE A 1 177 ? 7.992 6.195 19.480 1.00 86.19 177 PHE A N 1
ATOM 1262 C CA . PHE A 1 177 ? 8.337 4.796 19.254 1.00 86.19 177 PHE A CA 1
ATOM 1263 C C . PHE A 1 177 ? 9.778 4.555 19.706 1.00 86.19 177 PHE A C 1
ATOM 1265 O O . PHE A 1 177 ? 10.718 4.563 18.916 1.00 86.19 177 PHE A O 1
ATOM 1272 N N . GLY A 1 178 ? 9.959 4.325 21.009 1.00 78.56 178 GLY A N 1
ATOM 1273 C CA . GLY A 1 178 ? 11.279 4.159 21.632 1.00 78.56 178 GLY A CA 1
ATOM 1274 C C . GLY A 1 178 ? 12.001 2.849 21.290 1.00 78.56 178 GLY A C 1
ATOM 1275 O O . GLY A 1 178 ? 12.832 2.383 22.068 1.00 78.56 178 GLY A O 1
ATOM 1276 N N . THR A 1 179 ? 11.644 2.185 20.193 1.00 88.75 179 THR A N 1
ATOM 1277 C CA . THR A 1 179 ? 12.275 0.948 19.728 1.00 88.75 179 THR A CA 1
ATOM 1278 C C . THR A 1 179 ? 12.352 0.970 18.207 1.00 88.75 179 THR A C 1
ATOM 1280 O O . THR A 1 179 ? 11.371 1.282 17.540 1.00 88.75 179 THR A O 1
ATOM 1283 N N . SER A 1 180 ? 13.534 0.660 17.672 1.00 92.81 180 SER A N 1
ATOM 1284 C CA . SER A 1 180 ? 13.762 0.585 16.228 1.00 92.81 180 SER A CA 1
ATOM 1285 C C . SER A 1 180 ? 12.999 -0.606 15.637 1.00 92.81 180 SER A C 1
ATOM 1287 O O . SER A 1 180 ? 13.177 -1.716 16.149 1.00 92.81 180 SER A O 1
ATOM 1289 N N . PRO A 1 181 ? 12.233 -0.422 14.544 1.00 93.12 181 PRO A N 1
ATOM 1290 C CA . PRO A 1 181 ? 11.576 -1.531 13.854 1.00 93.12 181 PRO A CA 1
ATOM 1291 C C . PRO A 1 181 ? 12.590 -2.542 13.298 1.00 93.12 181 PRO A C 1
ATOM 1293 O O . PRO A 1 181 ? 12.332 -3.740 13.336 1.00 93.12 181 PRO A O 1
ATOM 1296 N N . ILE A 1 182 ? 13.775 -2.079 12.875 1.00 93.31 182 ILE A N 1
ATOM 1297 C CA . ILE A 1 182 ? 14.876 -2.929 12.390 1.00 93.31 182 ILE A CA 1
ATOM 1298 C C . ILE A 1 182 ? 15.445 -3.771 13.534 1.00 93.31 182 ILE A C 1
ATOM 1300 O O . ILE A 1 182 ? 15.676 -4.964 13.380 1.00 93.31 182 ILE A O 1
ATOM 1304 N N . ALA A 1 183 ? 15.633 -3.176 14.717 1.00 91.12 183 ALA A N 1
ATOM 1305 C CA . ALA A 1 183 ? 16.167 -3.902 15.871 1.00 91.12 183 ALA A CA 1
ATOM 1306 C C . ALA A 1 183 ? 15.220 -5.003 16.385 1.00 91.12 183 ALA A C 1
ATOM 1308 O O . ALA A 1 183 ? 15.675 -5.947 17.029 1.00 91.12 183 ALA A O 1
ATOM 1309 N N . THR A 1 184 ? 13.915 -4.870 16.136 1.00 88.38 184 THR A N 1
ATOM 1310 C CA . THR A 1 184 ? 12.902 -5.881 16.475 1.00 88.38 184 THR A CA 1
ATOM 1311 C C . THR A 1 184 ? 12.609 -6.864 15.345 1.00 88.38 184 THR A C 1
ATOM 1313 O O . THR A 1 184 ? 11.895 -7.840 15.571 1.00 88.38 184 THR A O 1
ATOM 1316 N N . ASP A 1 185 ? 13.136 -6.629 14.145 1.00 89.44 185 ASP A N 1
ATOM 1317 C CA . ASP A 1 185 ? 12.898 -7.482 12.989 1.00 89.44 185 ASP A CA 1
ATOM 1318 C C . ASP A 1 185 ? 13.850 -8.682 12.987 1.00 89.44 185 ASP A C 1
ATOM 1320 O O . ASP A 1 185 ? 15.077 -8.551 12.934 1.00 89.44 185 ASP A O 1
ATOM 1324 N N . SER A 1 186 ? 13.254 -9.874 13.022 1.00 87.12 186 SER A N 1
ATOM 1325 C CA . SER A 1 186 ? 13.976 -11.150 12.992 1.00 87.12 186 SER A CA 1
ATOM 1326 C C . SER A 1 186 ? 14.646 -11.415 11.639 1.00 87.12 186 SER A C 1
ATOM 1328 O O . SER A 1 186 ? 15.567 -12.223 11.582 1.00 87.12 186 SER A O 1
ATOM 1330 N N . PHE A 1 187 ? 14.227 -10.706 10.586 1.00 87.50 187 PHE A N 1
ATOM 1331 C CA . PHE A 1 187 ? 14.746 -10.818 9.221 1.00 87.50 187 PHE A CA 1
ATOM 1332 C C . PHE A 1 187 ? 15.604 -9.612 8.809 1.00 87.50 187 PHE A C 1
ATOM 1334 O O . PHE A 1 187 ? 15.933 -9.458 7.637 1.00 87.50 187 PHE A O 1
ATOM 1341 N N . SER A 1 188 ? 16.014 -8.766 9.762 1.00 85.31 188 SER A N 1
ATOM 1342 C CA . SER A 1 188 ? 16.761 -7.526 9.486 1.00 85.31 188 SER A CA 1
ATOM 1343 C C . SER A 1 188 ? 18.076 -7.703 8.729 1.00 85.31 188 SER A C 1
ATOM 1345 O O . SER A 1 188 ? 18.553 -6.752 8.118 1.00 85.31 188 SER A O 1
ATOM 1347 N N . GLY A 1 189 ? 18.662 -8.902 8.732 1.00 81.88 189 GLY A N 1
ATOM 1348 C CA . GLY A 1 189 ? 19.869 -9.197 7.958 1.00 81.88 189 GLY A CA 1
ATOM 1349 C C . GLY A 1 189 ? 19.674 -9.171 6.439 1.00 81.88 189 GLY A C 1
ATOM 1350 O O . GLY A 1 189 ? 20.666 -9.017 5.733 1.00 81.88 189 GLY A O 1
ATOM 1351 N N . CYS A 1 190 ? 18.437 -9.307 5.956 1.00 83.12 190 CYS A N 1
ATOM 1352 C CA . CYS A 1 190 ? 18.135 -9.441 4.532 1.00 83.12 190 CYS A CA 1
ATOM 1353 C C . CYS A 1 190 ? 16.900 -8.627 4.100 1.00 83.12 190 CYS A C 1
ATOM 1355 O O . CYS A 1 190 ? 16.921 -8.028 3.025 1.00 83.12 190 CYS A O 1
ATOM 1357 N N . ARG A 1 191 ? 15.856 -8.513 4.946 1.00 88.88 191 ARG A N 1
ATOM 1358 C CA . ARG A 1 191 ? 14.616 -7.800 4.598 1.00 88.88 191 ARG A CA 1
ATOM 1359 C C . ARG A 1 191 ? 14.922 -6.373 4.128 1.00 88.88 191 ARG A C 1
ATOM 1361 O O . ARG A 1 191 ? 15.590 -5.620 4.847 1.00 88.88 191 ARG A O 1
ATOM 1368 N N . PRO A 1 192 ? 14.377 -5.949 2.982 1.00 88.88 192 PRO A N 1
ATOM 1369 C CA . PRO A 1 192 ? 14.603 -4.609 2.494 1.00 88.88 192 PRO A CA 1
ATOM 1370 C C . PRO A 1 192 ? 13.680 -3.606 3.205 1.00 88.88 192 PRO A C 1
ATOM 1372 O O . PRO A 1 192 ? 12.492 -3.855 3.443 1.00 88.88 192 PRO A O 1
ATOM 1375 N N . TYR A 1 193 ? 14.249 -2.445 3.535 1.00 93.31 193 TYR A N 1
ATOM 1376 C CA . TYR A 1 193 ? 13.547 -1.321 4.154 1.00 93.31 193 TYR A CA 1
ATOM 1377 C C . TYR A 1 193 ? 13.496 -0.149 3.181 1.00 93.31 193 TYR A C 1
ATOM 1379 O O . TYR A 1 193 ? 14.529 0.331 2.705 1.00 93.31 193 TYR A O 1
ATOM 1387 N N . TYR A 1 194 ? 12.294 0.354 2.932 1.00 95.94 194 TYR A N 1
ATOM 1388 C CA . TYR A 1 194 ? 12.049 1.408 1.963 1.00 95.94 194 TYR A CA 1
ATOM 1389 C C . TYR A 1 194 ? 11.302 2.587 2.579 1.00 95.94 194 TYR A C 1
ATOM 1391 O O . TYR A 1 194 ? 10.532 2.471 3.535 1.00 95.94 194 TYR A O 1
ATOM 1399 N N . VAL A 1 195 ? 11.523 3.755 1.989 1.00 97.81 195 VAL A N 1
ATOM 1400 C CA . VAL A 1 195 ? 10.727 4.960 2.206 1.00 97.81 195 VAL A CA 1
ATOM 1401 C C . VAL A 1 195 ? 10.090 5.341 0.878 1.00 97.81 195 VAL A C 1
ATOM 1403 O O . VAL A 1 195 ? 10.793 5.430 -0.124 1.00 97.81 195 VAL A O 1
ATOM 1406 N N . ILE A 1 196 ? 8.785 5.596 0.868 1.00 97.88 196 ILE A N 1
ATOM 1407 C CA . ILE A 1 196 ? 8.092 6.196 -0.278 1.00 97.88 196 ILE A CA 1
ATOM 1408 C C . ILE A 1 196 ? 7.770 7.637 0.099 1.00 97.88 196 ILE A C 1
ATOM 1410 O O . ILE A 1 196 ? 6.946 7.878 0.975 1.00 97.88 196 ILE A O 1
ATOM 1414 N N . LEU A 1 197 ? 8.431 8.593 -0.545 1.00 98.06 197 LEU A N 1
ATOM 1415 C CA . LEU A 1 197 ? 8.154 10.016 -0.403 1.00 98.06 197 LEU A CA 1
ATOM 1416 C C . LEU A 1 197 ? 7.162 10.444 -1.483 1.00 98.06 197 LEU A C 1
ATOM 1418 O O . LEU A 1 197 ? 7.540 10.621 -2.640 1.00 98.06 197 LEU A O 1
ATOM 1422 N N . LEU A 1 198 ? 5.906 10.637 -1.097 1.00 97.88 198 LEU A N 1
ATOM 1423 C CA . LEU A 1 198 ? 4.904 11.276 -1.942 1.00 97.88 198 LEU A CA 1
ATOM 1424 C C . LEU A 1 198 ? 4.961 12.782 -1.695 1.00 97.88 198 LEU A C 1
ATOM 1426 O O . LEU A 1 198 ? 4.759 13.189 -0.557 1.00 97.88 198 LEU A O 1
ATOM 1430 N N . THR A 1 199 ? 5.219 13.589 -2.725 1.00 96.50 199 THR A N 1
ATOM 1431 C CA . THR A 1 199 ? 5.293 15.059 -2.623 1.00 96.50 199 THR A CA 1
ATOM 1432 C C . THR A 1 199 ? 4.689 15.745 -3.838 1.00 96.50 199 THR A C 1
ATOM 1434 O O . THR A 1 199 ? 4.777 15.220 -4.946 1.00 96.50 199 THR A O 1
ATOM 1437 N N . ASP A 1 200 ? 4.087 16.920 -3.657 1.00 93.00 200 ASP A N 1
ATOM 1438 C CA . ASP A 1 200 ? 3.499 17.705 -4.751 1.00 93.00 200 ASP A CA 1
ATOM 1439 C C . ASP A 1 200 ? 4.194 19.040 -5.042 1.00 93.00 200 ASP A C 1
ATOM 1441 O O . ASP A 1 200 ? 3.740 19.815 -5.898 1.00 93.00 200 ASP A O 1
ATOM 1445 N N . GLY A 1 201 ? 5.311 19.283 -4.355 1.00 90.50 201 GLY A N 1
ATOM 1446 C CA . GLY A 1 201 ? 6.175 20.432 -4.569 1.00 90.50 201 GLY A CA 1
ATOM 1447 C C . GLY A 1 201 ? 7.528 20.331 -3.865 1.00 90.50 201 GLY A C 1
ATOM 1448 O O . GLY A 1 201 ? 7.902 19.293 -3.315 1.00 90.50 201 GLY A O 1
ATOM 1449 N N . ASP A 1 202 ? 8.252 21.449 -3.898 1.00 91.50 202 ASP A N 1
ATOM 1450 C CA . ASP A 1 202 ? 9.619 21.566 -3.389 1.00 91.50 202 ASP A CA 1
ATOM 1451 C C . ASP A 1 202 ? 9.677 21.842 -1.878 1.00 91.50 202 ASP A C 1
ATOM 1453 O O . ASP A 1 202 ? 8.716 22.278 -1.239 1.00 91.50 202 ASP A O 1
ATOM 1457 N N . GLU A 1 203 ? 10.867 21.662 -1.305 1.00 93.69 203 GLU A N 1
ATOM 1458 C CA . GLU A 1 203 ? 11.174 21.993 0.087 1.00 93.69 203 GLU A CA 1
ATOM 1459 C C . GLU A 1 203 ? 10.977 23.491 0.382 1.00 93.69 203 GLU A C 1
ATOM 1461 O O . GLU A 1 203 ? 11.642 24.358 -0.189 1.00 93.69 203 GLU A O 1
ATOM 1466 N N . THR A 1 204 ? 10.117 23.809 1.354 1.00 94.25 204 THR A N 1
ATOM 1467 C CA . THR A 1 204 ? 9.787 25.201 1.733 1.00 94.25 204 THR A CA 1
ATOM 1468 C C . THR A 1 204 ? 10.108 25.547 3.190 1.00 94.25 204 THR A C 1
ATOM 1470 O O . THR A 1 204 ? 9.919 26.690 3.615 1.00 94.25 204 THR A O 1
ATOM 1473 N N . CYS A 1 205 ? 10.641 24.601 3.962 1.00 91.75 205 CYS A N 1
ATOM 1474 C CA . CYS A 1 205 ? 11.010 24.742 5.373 1.00 91.75 205 CYS A CA 1
ATOM 1475 C C . CYS A 1 205 ? 12.522 24.744 5.632 1.00 91.75 205 CYS A C 1
ATOM 1477 O O . CYS A 1 205 ? 12.967 24.877 6.779 1.00 91.75 205 CYS A O 1
ATOM 1479 N N . GLY A 1 206 ? 13.305 24.693 4.556 1.00 88.25 206 GLY A N 1
ATOM 1480 C CA . GLY A 1 206 ? 14.757 24.733 4.573 1.00 88.25 206 GLY A CA 1
ATOM 1481 C C . GLY A 1 206 ? 15.381 23.359 4.804 1.00 88.25 206 GLY A C 1
ATOM 1482 O O . GLY A 1 206 ? 14.736 22.402 5.214 1.00 88.25 206 GLY A O 1
ATOM 1483 N N . GLY A 1 207 ? 16.688 23.271 4.566 1.00 91.50 207 GLY A N 1
ATOM 1484 C CA . GLY A 1 207 ? 17.396 21.993 4.501 1.00 91.50 207 GLY A CA 1
ATOM 1485 C C . GLY A 1 207 ? 17.615 21.544 3.059 1.00 91.50 207 GLY A C 1
ATOM 1486 O O . GLY A 1 207 ? 17.342 22.287 2.122 1.00 91.50 207 GLY A O 1
ATOM 1487 N N . ASN A 1 208 ? 18.185 20.352 2.900 1.00 96.00 208 ASN A N 1
ATOM 1488 C CA . ASN A 1 208 ? 18.409 19.733 1.600 1.00 96.00 208 ASN A CA 1
ATOM 1489 C C . ASN A 1 208 ? 17.841 18.303 1.650 1.00 96.00 208 ASN A C 1
ATOM 1491 O O . ASN A 1 208 ? 18.433 17.452 2.325 1.00 96.00 208 ASN A O 1
ATOM 1495 N N . PRO A 1 209 ? 16.712 18.039 0.972 1.00 96.50 209 PRO A N 1
ATOM 1496 C CA . PRO A 1 209 ? 16.068 16.729 1.000 1.00 96.50 209 PRO A CA 1
ATOM 1497 C C . PRO A 1 209 ? 16.928 15.612 0.399 1.00 96.50 209 PRO A C 1
ATOM 1499 O O . PRO A 1 209 ? 16.955 14.516 0.945 1.00 96.50 209 PRO A O 1
ATOM 1502 N N . ALA A 1 210 ? 17.725 15.887 -0.639 1.00 96.88 210 ALA A N 1
ATOM 1503 C CA . ALA A 1 210 ? 18.663 14.906 -1.191 1.00 96.88 210 ALA A CA 1
ATOM 1504 C C . ALA A 1 210 ? 19.760 14.527 -0.174 1.00 96.88 210 ALA A C 1
ATOM 1506 O O . ALA A 1 210 ? 20.155 13.366 -0.060 1.00 96.88 210 ALA A O 1
ATOM 1507 N N . THR A 1 211 ? 20.221 15.480 0.644 1.00 97.44 211 THR A N 1
ATOM 1508 C CA . THR A 1 211 ? 21.125 15.158 1.763 1.00 97.44 211 THR A CA 1
ATOM 1509 C C . THR A 1 211 ? 20.435 14.272 2.800 1.00 97.44 211 THR A C 1
ATOM 1511 O O . THR A 1 211 ? 21.024 13.286 3.231 1.00 97.44 211 THR A O 1
ATOM 1514 N N . ALA A 1 212 ? 19.184 14.567 3.163 1.00 97.31 212 ALA A N 1
ATOM 1515 C CA . ALA A 1 212 ? 18.419 13.741 4.100 1.00 97.31 212 ALA A CA 1
ATOM 1516 C C . ALA A 1 212 ? 18.151 12.321 3.556 1.00 97.31 212 ALA A C 1
ATOM 1518 O O . ALA A 1 212 ? 18.292 11.347 4.292 1.00 97.31 212 ALA A O 1
ATOM 1519 N N . ALA A 1 213 ? 17.870 12.180 2.257 1.00 97.44 213 ALA A N 1
ATOM 1520 C CA . ALA A 1 213 ? 17.761 10.879 1.595 1.00 97.44 213 ALA A CA 1
ATOM 1521 C C . ALA A 1 213 ? 19.089 10.103 1.644 1.00 97.44 213 ALA A C 1
ATOM 1523 O O . ALA A 1 213 ? 19.104 8.918 1.957 1.00 97.44 213 ALA A O 1
ATOM 1524 N N . THR A 1 214 ? 20.231 10.774 1.453 1.00 97.62 214 THR A N 1
ATOM 1525 C CA . THR A 1 214 ? 21.557 10.142 1.624 1.00 97.62 214 THR A CA 1
ATOM 1526 C C . THR A 1 214 ? 21.796 9.686 3.071 1.00 97.62 214 THR A C 1
ATOM 1528 O O . THR A 1 214 ? 22.417 8.649 3.312 1.00 97.62 214 THR A O 1
ATOM 1531 N N . GLU A 1 215 ? 21.319 10.451 4.058 1.00 97.19 215 GLU A N 1
ATOM 1532 C CA . GLU A 1 215 ? 21.411 10.088 5.478 1.00 97.19 215 GLU A CA 1
ATOM 1533 C C . GLU A 1 215 ? 20.595 8.818 5.801 1.00 97.19 215 GLU A C 1
ATOM 1535 O O . GLU A 1 215 ? 21.048 8.020 6.627 1.00 97.19 215 GLU A O 1
ATOM 1540 N N . LEU A 1 216 ? 19.445 8.601 5.143 1.00 96.56 216 LEU A N 1
ATOM 1541 C CA . LEU A 1 216 ? 18.614 7.389 5.270 1.00 96.56 216 LEU A CA 1
ATOM 1542 C C . LEU A 1 216 ? 19.330 6.123 4.775 1.00 96.56 216 LEU A C 1
ATOM 1544 O O . LEU A 1 216 ? 19.306 5.104 5.465 1.00 96.56 216 LEU A O 1
ATOM 1548 N N . ARG A 1 217 ? 20.071 6.208 3.662 1.00 95.81 217 ARG A N 1
ATOM 1549 C CA . ARG A 1 217 ? 20.937 5.115 3.156 1.00 95.81 217 ARG A CA 1
ATOM 1550 C C . ARG A 1 217 ? 22.022 4.685 4.152 1.00 95.81 217 ARG A C 1
ATOM 1552 O O . ARG A 1 217 ? 22.612 3.623 4.026 1.00 95.81 217 ARG A O 1
ATOM 1559 N N . ASN A 1 218 ? 22.333 5.549 5.119 1.00 95.69 218 ASN A N 1
ATOM 1560 C CA . ASN A 1 218 ? 23.379 5.357 6.121 1.00 95.69 218 ASN A CA 1
ATOM 1561 C C . ASN A 1 218 ? 22.776 5.341 7.536 1.00 95.69 218 ASN A C 1
ATOM 1563 O O . ASN A 1 218 ? 23.270 6.004 8.464 1.00 95.69 218 ASN A O 1
ATOM 1567 N N . THR A 1 219 ? 21.665 4.623 7.704 1.00 96.44 219 THR A N 1
ATOM 1568 C CA . THR A 1 219 ? 20.961 4.536 8.984 1.00 96.44 219 THR A CA 1
ATOM 1569 C C . THR A 1 219 ? 21.687 3.572 9.913 1.00 96.44 219 THR A C 1
ATOM 1571 O O . THR A 1 219 ? 21.817 2.390 9.625 1.00 96.44 219 THR A O 1
ATOM 1574 N N . ASN A 1 220 ? 22.184 4.078 11.045 1.00 94.69 220 ASN A N 1
ATOM 1575 C CA . ASN A 1 220 ? 22.885 3.261 12.036 1.00 94.69 220 ASN A CA 1
ATOM 1576 C C . ASN A 1 220 ? 21.913 2.780 13.117 1.00 94.69 220 ASN A C 1
ATOM 1578 O O . ASN A 1 220 ? 21.380 3.614 13.856 1.00 94.69 220 ASN A O 1
ATOM 1582 N N . VAL A 1 221 ? 21.751 1.460 13.234 1.00 94.25 221 VAL A N 1
ATOM 1583 C CA . VAL A 1 221 ? 20.978 0.790 14.286 1.00 94.25 221 VAL A CA 1
ATOM 1584 C C . VAL A 1 221 ? 21.901 -0.176 15.024 1.00 94.25 221 VAL A C 1
ATOM 1586 O O . VAL A 1 221 ? 22.422 -1.128 14.448 1.00 94.25 221 VAL A O 1
ATOM 1589 N N . GLY A 1 222 ? 22.152 0.082 16.310 1.00 88.25 222 GLY A N 1
ATOM 1590 C CA . GLY A 1 222 ? 22.971 -0.806 17.146 1.00 88.25 222 GLY A CA 1
ATOM 1591 C C . GLY A 1 222 ? 24.441 -0.957 16.718 1.00 88.25 222 GLY A C 1
ATOM 1592 O O . GLY A 1 222 ? 25.102 -1.881 17.179 1.00 88.25 222 GLY A O 1
ATOM 1593 N N . GLY A 1 223 ? 24.970 -0.064 15.871 1.00 89.19 223 GLY A N 1
ATOM 1594 C CA . GLY A 1 223 ? 26.330 -0.138 15.322 1.00 89.19 223 GLY A CA 1
ATOM 1595 C C . GLY A 1 223 ? 26.407 -0.695 13.897 1.00 89.19 223 GLY A C 1
ATOM 1596 O O . GLY A 1 223 ? 27.469 -0.594 13.283 1.00 89.19 223 GLY A O 1
ATOM 1597 N N . THR A 1 224 ? 25.303 -1.222 13.363 1.00 92.56 224 THR A N 1
ATOM 1598 C CA . THR A 1 224 ? 25.190 -1.730 11.990 1.00 92.56 224 THR A CA 1
ATOM 1599 C C . THR A 1 224 ? 24.550 -0.670 11.096 1.00 92.56 224 THR A C 1
ATOM 1601 O O . THR A 1 224 ? 23.589 -0.011 11.498 1.00 92.56 224 THR A O 1
ATOM 1604 N N . LEU A 1 225 ? 25.099 -0.483 9.893 1.00 93.56 225 LEU A N 1
ATOM 1605 C CA . LEU A 1 225 ? 24.530 0.406 8.879 1.00 93.56 225 LEU A CA 1
ATOM 1606 C C . LEU A 1 225 ? 23.516 -0.359 8.028 1.00 93.56 225 LEU A C 1
ATOM 1608 O O . LEU A 1 225 ? 23.838 -1.428 7.519 1.00 93.56 225 LEU A O 1
ATOM 1612 N N . TYR A 1 226 ? 22.335 0.226 7.861 1.00 93.75 226 TYR A N 1
ATOM 1613 C CA . TYR A 1 226 ? 21.253 -0.288 7.030 1.00 93.75 226 TYR A CA 1
ATOM 1614 C C . TYR A 1 226 ? 20.991 0.653 5.860 1.00 93.75 226 TYR A C 1
ATOM 1616 O O . TYR A 1 226 ? 20.965 1.880 6.028 1.00 93.75 226 TYR A O 1
ATOM 1624 N N . ASP A 1 227 ? 20.785 0.049 4.692 1.00 94.19 227 ASP A N 1
ATOM 1625 C CA . ASP A 1 227 ? 20.545 0.744 3.436 1.00 94.19 227 ASP A CA 1
ATOM 1626 C C . ASP A 1 227 ? 19.048 0.992 3.208 1.00 94.19 227 ASP A C 1
ATOM 1628 O O . ASP A 1 227 ? 18.369 0.183 2.582 1.00 94.19 227 ASP A O 1
ATOM 1632 N N . ILE A 1 228 ? 18.519 2.105 3.722 1.00 96.06 228 ILE A N 1
ATOM 1633 C CA . ILE A 1 228 ? 17.091 2.437 3.589 1.00 96.06 228 ILE A CA 1
ATOM 1634 C C . ILE A 1 228 ? 16.881 3.297 2.345 1.00 96.06 228 ILE A C 1
ATOM 1636 O O . ILE A 1 228 ? 17.153 4.502 2.368 1.00 96.06 228 ILE A O 1
ATOM 1640 N N . ARG A 1 229 ? 16.424 2.685 1.249 1.00 95.56 229 ARG A N 1
ATOM 1641 C CA . ARG A 1 229 ? 16.261 3.381 -0.039 1.00 95.56 229 ARG A CA 1
ATOM 1642 C C . ARG A 1 229 ? 14.993 4.233 -0.058 1.00 95.56 229 ARG A C 1
ATOM 1644 O O . ARG A 1 229 ? 13.999 3.904 0.584 1.00 95.56 229 ARG A O 1
ATOM 1651 N N . THR A 1 230 ? 15.026 5.341 -0.794 1.00 97.19 230 THR A N 1
ATOM 1652 C CA . THR A 1 230 ? 13.907 6.295 -0.878 1.00 97.19 230 THR A CA 1
ATOM 1653 C C . THR A 1 230 ? 13.370 6.360 -2.297 1.00 97.19 230 THR A C 1
ATOM 1655 O O . THR A 1 230 ? 14.045 6.891 -3.175 1.00 97.19 230 THR A O 1
ATOM 1658 N N . PHE A 1 231 ? 12.162 5.849 -2.512 1.00 97.31 231 PHE A N 1
ATOM 1659 C CA . PHE A 1 231 ? 11.369 6.083 -3.715 1.00 97.31 231 PHE A CA 1
ATOM 1660 C C . PHE A 1 231 ? 10.689 7.444 -3.614 1.00 97.31 231 PHE A C 1
ATOM 1662 O O . PHE A 1 231 ? 10.209 7.817 -2.545 1.00 97.31 231 PHE A O 1
ATOM 1669 N N . VAL A 1 232 ? 10.642 8.193 -4.713 1.00 97.44 232 VAL A N 1
ATOM 1670 C CA . VAL A 1 232 ? 10.015 9.520 -4.746 1.00 97.44 232 VAL A CA 1
ATOM 1671 C C . VAL A 1 232 ? 8.915 9.524 -5.790 1.00 97.44 232 VAL A C 1
ATOM 1673 O O . VAL A 1 232 ? 9.157 9.148 -6.936 1.00 97.44 232 VAL A O 1
ATOM 1676 N N . ILE A 1 233 ? 7.725 9.967 -5.392 1.00 97.75 233 ILE A N 1
ATOM 1677 C CA . ILE A 1 233 ? 6.584 10.177 -6.276 1.00 97.75 233 ILE A CA 1
ATOM 1678 C C . ILE A 1 233 ? 6.268 11.674 -6.301 1.00 97.75 233 ILE A C 1
ATOM 1680 O O . ILE A 1 233 ? 5.768 12.226 -5.320 1.00 97.75 233 ILE A O 1
ATOM 1684 N N . GLY A 1 234 ? 6.549 12.324 -7.430 1.00 96.88 234 GLY A N 1
ATOM 1685 C CA . GLY A 1 234 ? 6.173 13.709 -7.694 1.00 96.88 234 GLY A CA 1
ATOM 1686 C C . GLY A 1 234 ? 4.735 13.801 -8.202 1.00 96.88 234 GLY A C 1
ATOM 1687 O O . GLY A 1 234 ? 4.460 13.492 -9.365 1.00 96.88 234 GLY A O 1
ATOM 1688 N N . PHE A 1 235 ? 3.803 14.238 -7.355 1.00 97.00 235 PHE A N 1
ATOM 1689 C CA . PHE A 1 235 ? 2.383 14.305 -7.683 1.00 97.00 235 PHE A CA 1
ATOM 1690 C C . PHE A 1 235 ? 1.971 15.683 -8.208 1.00 97.00 235 PHE A C 1
ATOM 1692 O O . PHE A 1 235 ? 1.943 16.684 -7.504 1.00 97.00 235 PHE A O 1
ATOM 1699 N N . GLY A 1 236 ? 1.627 15.753 -9.489 1.00 93.56 236 GLY A N 1
ATOM 1700 C CA . GLY A 1 236 ? 1.348 17.003 -10.183 1.00 93.56 236 GLY A CA 1
ATOM 1701 C C . GLY A 1 236 ? 2.599 17.865 -10.378 1.00 93.56 236 GLY A C 1
ATOM 1702 O O . GLY A 1 236 ? 2.472 19.068 -10.618 1.00 93.56 236 GLY A O 1
ATOM 1703 N N . ILE A 1 237 ? 3.777 17.242 -10.284 1.00 93.88 237 ILE A N 1
ATOM 1704 C CA . ILE A 1 237 ? 5.084 17.796 -10.635 1.00 93.88 237 ILE A CA 1
ATOM 1705 C C . ILE A 1 237 ? 5.400 17.394 -12.083 1.00 93.88 237 ILE A C 1
ATOM 1707 O O . ILE A 1 237 ? 4.975 16.343 -12.563 1.00 93.88 237 ILE A O 1
ATOM 1711 N N . THR A 1 238 ? 6.115 18.252 -12.811 1.00 92.38 238 THR A N 1
ATOM 1712 C CA . THR A 1 238 ? 6.512 17.945 -14.194 1.00 92.38 238 THR A CA 1
ATOM 1713 C C . THR A 1 238 ? 7.612 16.875 -14.198 1.00 92.38 238 THR A C 1
ATOM 1715 O O . THR A 1 238 ? 8.584 17.041 -13.467 1.00 92.38 238 THR A O 1
ATOM 1718 N N . PRO A 1 239 ? 7.513 15.817 -15.027 1.00 93.56 239 PRO A N 1
ATOM 1719 C CA . PRO A 1 239 ? 8.553 14.795 -15.118 1.00 93.56 239 PRO A CA 1
ATOM 1720 C C . PRO A 1 239 ? 9.945 15.360 -15.426 1.00 93.56 239 PRO A C 1
ATOM 1722 O O . PRO A 1 239 ? 10.089 16.199 -16.318 1.00 93.56 239 PRO A O 1
ATOM 1725 N N . GLY A 1 240 ? 10.963 14.857 -14.723 1.00 90.12 240 GLY A N 1
ATOM 1726 C CA . GLY A 1 240 ? 12.347 15.335 -14.822 1.00 90.12 240 GLY A CA 1
ATOM 1727 C C . GLY A 1 240 ? 12.634 16.588 -13.986 1.00 90.12 240 GLY A C 1
ATOM 1728 O O . GLY A 1 240 ? 13.574 17.325 -14.290 1.00 90.12 240 GLY A O 1
ATOM 1729 N N . ASP A 1 241 ? 11.815 16.854 -12.968 1.00 94.38 241 ASP A N 1
ATOM 1730 C CA . ASP A 1 241 ? 12.030 17.947 -12.027 1.00 94.38 241 ASP A CA 1
ATOM 1731 C C . ASP A 1 241 ? 13.348 17.774 -11.255 1.00 94.38 241 ASP A C 1
ATOM 1733 O O . ASP A 1 241 ? 13.613 16.731 -10.663 1.00 94.38 241 ASP A O 1
ATOM 1737 N N . ALA A 1 242 ? 14.193 18.805 -11.256 1.00 93.25 242 ALA A N 1
ATOM 1738 C CA . ALA A 1 242 ? 15.569 18.681 -10.782 1.00 93.25 242 ALA A CA 1
ATOM 1739 C C . ALA A 1 242 ? 15.670 18.316 -9.292 1.00 93.25 242 ALA A C 1
ATOM 1741 O O . ALA A 1 242 ? 16.564 17.552 -8.921 1.00 93.25 242 ALA A O 1
ATOM 1742 N N . ASP A 1 243 ? 14.774 18.841 -8.455 1.00 91.94 243 ASP A N 1
ATOM 1743 C CA . ASP A 1 243 ? 14.804 18.602 -7.013 1.00 91.94 243 ASP A CA 1
ATOM 1744 C C . ASP A 1 243 ? 14.254 17.206 -6.692 1.00 91.94 243 ASP A C 1
ATOM 1746 O O . ASP A 1 243 ? 14.892 16.445 -5.959 1.00 91.94 243 ASP A O 1
ATOM 1750 N N . THR A 1 244 ? 13.146 16.814 -7.321 1.00 94.56 244 THR A N 1
ATOM 1751 C CA . THR A 1 244 ? 12.549 15.475 -7.186 1.00 94.56 244 THR A CA 1
ATOM 1752 C C . THR A 1 244 ? 13.518 14.377 -7.651 1.00 94.56 244 THR A C 1
ATOM 1754 O O . THR A 1 244 ? 13.758 13.396 -6.938 1.00 94.56 244 THR A O 1
ATOM 1757 N N . GLU A 1 245 ? 14.161 14.570 -8.807 1.00 94.94 245 GLU A N 1
ATOM 1758 C CA . GLU A 1 245 ? 15.175 13.659 -9.352 1.00 94.94 245 GLU A CA 1
ATOM 1759 C C . GLU A 1 245 ? 16.424 13.574 -8.464 1.00 94.94 245 GLU A C 1
ATOM 1761 O O . GLU A 1 245 ? 17.006 12.497 -8.300 1.00 94.94 245 GLU A O 1
ATOM 1766 N N . ALA A 1 246 ? 16.846 14.691 -7.862 1.00 95.69 246 ALA A N 1
ATOM 1767 C CA . ALA A 1 246 ? 17.986 14.711 -6.952 1.00 95.69 246 ALA A CA 1
ATOM 1768 C C . ALA A 1 246 ? 17.711 13.910 -5.671 1.00 95.69 246 ALA A C 1
ATOM 1770 O O . ALA A 1 246 ? 18.616 13.233 -5.172 1.00 95.69 246 ALA A O 1
ATOM 1771 N N . ILE A 1 247 ? 16.478 13.949 -5.152 1.00 96.50 247 ILE A N 1
ATOM 1772 C CA . ILE A 1 247 ? 16.077 13.152 -3.985 1.00 96.50 247 ILE A CA 1
ATOM 1773 C C . ILE A 1 247 ? 16.080 11.666 -4.331 1.00 96.50 247 ILE A C 1
ATOM 1775 O O . ILE A 1 247 ? 16.704 10.899 -3.603 1.00 96.50 247 ILE A O 1
ATOM 1779 N N . ALA A 1 248 ? 15.460 11.263 -5.445 1.00 95.75 248 ALA A N 1
ATOM 1780 C CA . ALA A 1 248 ? 15.456 9.863 -5.884 1.00 95.75 248 ALA A CA 1
ATOM 1781 C C . ALA A 1 248 ? 16.883 9.348 -6.140 1.00 95.75 248 ALA A C 1
ATOM 1783 O O . ALA A 1 248 ? 17.265 8.267 -5.687 1.00 95.75 248 ALA A O 1
ATOM 1784 N N . THR A 1 249 ? 17.727 10.189 -6.751 1.00 95.94 249 THR A N 1
ATOM 1785 C CA . THR A 1 249 ? 19.144 9.884 -6.976 1.00 95.94 249 THR A CA 1
ATOM 1786 C C . THR A 1 249 ? 19.892 9.617 -5.675 1.00 95.94 249 THR A C 1
ATOM 1788 O O . THR A 1 249 ? 20.599 8.616 -5.549 1.00 95.94 249 THR A O 1
ATOM 1791 N N . ALA A 1 250 ? 19.729 10.496 -4.687 1.00 96.69 250 ALA A N 1
ATOM 1792 C CA . ALA A 1 250 ? 20.329 10.323 -3.370 1.00 96.69 250 ALA A CA 1
ATOM 1793 C C . ALA A 1 250 ? 19.727 9.137 -2.591 1.00 96.69 250 ALA A C 1
ATOM 1795 O O . ALA A 1 250 ? 20.436 8.439 -1.863 1.00 96.69 250 ALA A O 1
ATOM 1796 N N . GLY A 1 251 ? 18.432 8.888 -2.785 1.00 94.62 251 GLY A N 1
ATOM 1797 C CA . GLY A 1 251 ? 17.668 7.769 -2.244 1.00 94.62 251 GLY A CA 1
ATOM 1798 C C . GLY A 1 251 ? 18.019 6.412 -2.853 1.00 94.62 251 GLY A C 1
ATOM 1799 O O . GLY A 1 251 ? 17.612 5.393 -2.303 1.00 94.62 251 GLY A O 1
ATOM 1800 N N . GLY A 1 252 ? 18.805 6.373 -3.934 1.00 93.19 252 GLY A N 1
ATOM 1801 C CA . GLY A 1 252 ? 19.255 5.136 -4.575 1.00 93.19 252 GLY A CA 1
ATOM 1802 C C . GLY A 1 252 ? 18.152 4.319 -5.220 1.00 93.19 252 GLY A C 1
ATOM 1803 O O . GLY A 1 252 ? 18.259 3.096 -5.243 1.00 93.19 252 GLY A O 1
ATOM 1804 N N . THR A 1 253 ? 17.103 4.982 -5.687 1.00 89.62 253 THR A N 1
ATOM 1805 C CA . THR A 1 253 ? 16.013 4.354 -6.427 1.00 89.62 253 THR A CA 1
ATOM 1806 C C . THR A 1 253 ? 15.949 4.934 -7.830 1.00 89.62 253 THR A C 1
ATOM 1808 O O . THR A 1 253 ? 16.455 6.038 -8.081 1.00 89.62 253 THR A O 1
ATOM 1811 N N . ASP A 1 254 ? 15.366 4.148 -8.731 1.00 86.44 254 ASP A N 1
ATOM 1812 C CA . ASP A 1 254 ? 15.177 4.479 -10.134 1.00 86.44 254 ASP A CA 1
ATOM 1813 C C . ASP A 1 254 ? 13.746 4.102 -10.528 1.00 86.44 254 ASP A C 1
ATOM 1815 O O . ASP A 1 254 ? 13.278 3.014 -10.194 1.00 86.44 254 ASP A O 1
ATOM 1819 N N . ALA A 1 255 ? 13.054 4.999 -11.226 1.00 86.44 255 ALA A N 1
ATOM 1820 C CA . ALA A 1 255 ? 11.784 4.702 -11.865 1.00 86.44 255 ALA A CA 1
ATOM 1821 C C . ALA A 1 255 ? 12.040 4.095 -13.257 1.00 86.44 255 ALA A C 1
ATOM 1823 O O . ALA A 1 255 ? 13.088 4.339 -13.866 1.00 86.44 255 ALA A O 1
ATOM 1824 N N . PRO A 1 256 ? 11.100 3.315 -13.813 1.00 78.69 256 PRO A N 1
ATOM 1825 C CA . PRO A 1 256 ? 11.251 2.789 -15.161 1.00 78.69 256 PRO A CA 1
ATOM 1826 C C . PRO A 1 256 ? 11.344 3.925 -16.195 1.00 78.69 256 PRO A C 1
ATOM 1828 O O . PRO A 1 256 ? 10.524 4.844 -16.226 1.00 78.69 256 PRO A O 1
ATOM 1831 N N . GLY A 1 257 ? 12.333 3.841 -17.091 1.00 81.31 257 GLY A N 1
ATOM 1832 C CA . GLY A 1 257 ? 12.542 4.802 -18.178 1.00 81.31 257 GLY A CA 1
ATOM 1833 C C . GLY A 1 257 ? 13.753 5.714 -17.968 1.00 81.31 257 GLY A C 1
ATOM 1834 O O . GLY A 1 257 ? 14.824 5.258 -17.583 1.00 81.31 257 GLY A O 1
ATOM 1835 N N . SER A 1 258 ? 13.618 6.998 -18.318 1.00 83.38 258 SER A N 1
ATOM 1836 C CA . SER A 1 258 ? 14.719 7.978 -18.277 1.00 83.38 258 SER A CA 1
ATOM 1837 C C . SER A 1 258 ? 14.805 8.786 -16.980 1.00 83.38 258 SER A C 1
ATOM 1839 O O . SER A 1 258 ? 15.733 9.579 -16.835 1.00 83.38 258 SER A O 1
ATOM 1841 N N . ASN A 1 259 ? 13.829 8.633 -16.085 1.00 89.88 259 ASN A N 1
ATOM 1842 C CA . ASN A 1 259 ? 13.708 9.402 -14.850 1.00 89.88 259 ASN A CA 1
ATOM 1843 C C . ASN A 1 259 ? 13.967 8.498 -13.644 1.00 89.88 259 ASN A C 1
ATOM 1845 O O . ASN A 1 259 ? 13.673 7.310 -13.674 1.00 89.88 259 ASN A O 1
ATOM 1849 N N . ARG A 1 260 ? 14.493 9.079 -12.573 1.00 91.19 260 ARG A N 1
ATOM 1850 C CA . ARG A 1 260 ? 14.771 8.423 -11.294 1.00 91.19 260 ARG A CA 1
ATOM 1851 C C . ARG A 1 260 ? 13.542 8.428 -10.392 1.00 91.19 260 ARG A C 1
ATOM 1853 O O . ARG A 1 260 ? 13.338 7.481 -9.644 1.00 91.19 260 ARG A O 1
ATOM 1860 N N . ALA A 1 261 ? 12.749 9.499 -10.440 1.00 94.25 261 ALA A N 1
ATOM 1861 C CA . ALA A 1 261 ? 11.521 9.624 -9.668 1.00 94.25 261 ALA A CA 1
ATOM 1862 C C . ALA A 1 261 ? 10.294 9.181 -10.476 1.00 94.25 261 ALA A C 1
ATOM 1864 O O . ALA A 1 261 ? 10.253 9.277 -11.706 1.00 94.25 261 ALA A O 1
ATOM 1865 N N . PHE A 1 262 ? 9.268 8.731 -9.761 1.00 96.25 262 PHE A N 1
ATOM 1866 C CA . PHE A 1 262 ? 7.954 8.445 -10.316 1.00 96.25 262 PHE A CA 1
ATOM 1867 C C . PHE A 1 262 ? 7.151 9.742 -10.407 1.00 96.25 262 PHE A C 1
ATOM 1869 O O . PHE A 1 262 ? 7.257 10.610 -9.542 1.00 96.25 262 PHE A O 1
ATOM 1876 N N . TYR A 1 263 ? 6.317 9.873 -11.436 1.00 95.06 263 TYR A N 1
ATOM 1877 C CA . TYR A 1 263 ? 5.477 11.054 -11.628 1.00 95.06 263 TYR A CA 1
ATOM 1878 C C . TYR A 1 263 ? 4.036 10.647 -11.866 1.00 95.06 263 TYR A C 1
ATOM 1880 O O . TYR A 1 263 ? 3.749 9.784 -12.694 1.00 95.06 263 TYR A O 1
ATOM 1888 N N . ALA A 1 264 ? 3.137 11.327 -11.169 1.00 96.12 264 ALA A N 1
ATOM 1889 C CA . ALA A 1 264 ? 1.703 11.150 -11.298 1.00 96.12 264 ALA A CA 1
ATOM 1890 C C . ALA A 1 264 ? 1.033 12.508 -11.488 1.00 96.12 264 ALA A C 1
ATOM 1892 O O . ALA A 1 264 ? 1.562 13.534 -11.071 1.00 96.12 264 ALA A O 1
ATOM 1893 N N . SER A 1 265 ? -0.142 12.538 -12.104 1.00 93.25 265 SER A N 1
ATOM 1894 C CA . SER A 1 265 ? -0.949 13.761 -12.262 1.00 93.25 265 SER A CA 1
ATOM 1895 C C . SER A 1 265 ? -2.413 13.576 -11.865 1.00 93.25 265 SER A C 1
ATOM 1897 O O . SER A 1 265 ? -3.128 14.555 -11.657 1.00 93.25 265 SER A O 1
ATOM 1899 N N . ASP A 1 266 ? -2.823 12.325 -11.671 1.00 91.31 266 ASP A N 1
ATOM 1900 C CA . ASP A 1 266 ? -4.125 11.901 -11.182 1.00 91.31 266 ASP A CA 1
ATOM 1901 C C . ASP A 1 266 ? -4.015 10.610 -10.356 1.00 91.31 266 ASP A C 1
ATOM 1903 O O . ASP A 1 266 ? -2.958 9.985 -10.290 1.00 91.31 266 ASP A O 1
ATOM 1907 N N . GLU A 1 267 ? -5.128 10.213 -9.743 1.00 92.75 267 GLU A N 1
ATOM 1908 C CA . GLU A 1 267 ? -5.317 8.928 -9.064 1.00 92.75 267 GLU A CA 1
ATOM 1909 C C . GLU A 1 267 ? -4.782 7.719 -9.852 1.00 92.75 267 GLU A C 1
ATOM 1911 O O . GLU A 1 267 ? -4.036 6.918 -9.300 1.00 92.75 267 GLU A O 1
ATOM 1916 N N . THR A 1 268 ? -5.106 7.589 -11.142 1.00 91.00 268 THR A N 1
ATOM 1917 C CA . THR A 1 268 ? -4.719 6.415 -11.943 1.00 91.00 268 THR A CA 1
ATOM 1918 C C . THR A 1 268 ? -3.206 6.316 -12.130 1.00 91.00 268 THR A C 1
ATOM 1920 O O . THR A 1 268 ? -2.620 5.251 -11.938 1.00 91.00 268 THR A O 1
ATOM 1923 N N . SER A 1 269 ? -2.553 7.424 -12.487 1.00 93.62 269 SER A N 1
ATOM 1924 C CA . SER A 1 269 ? -1.091 7.468 -12.621 1.00 93.62 269 SER A CA 1
ATOM 1925 C C . SER A 1 269 ? -0.379 7.316 -11.275 1.00 93.62 269 SER A C 1
ATOM 1927 O O . SER A 1 269 ? 0.704 6.735 -11.226 1.00 93.62 269 SER A O 1
ATOM 1929 N N . LEU A 1 270 ? -0.995 7.771 -10.180 1.00 95.88 270 LEU A N 1
ATOM 1930 C CA . LEU A 1 270 ? -0.473 7.575 -8.830 1.00 95.88 270 LEU A CA 1
ATOM 1931 C C . LEU A 1 270 ? -0.570 6.109 -8.387 1.00 95.88 270 LEU A C 1
ATOM 1933 O O . LEU A 1 270 ? 0.412 5.570 -7.883 1.00 95.88 270 LEU A O 1
ATOM 1937 N N . ALA A 1 271 ? -1.703 5.446 -8.633 1.00 93.62 271 ALA A N 1
ATOM 1938 C CA . ALA A 1 271 ? -1.872 4.016 -8.372 1.00 93.62 271 ALA A CA 1
ATOM 1939 C C . ALA A 1 271 ? -0.838 3.181 -9.135 1.00 93.62 271 ALA A C 1
ATOM 1941 O O . ALA A 1 271 ? -0.191 2.316 -8.549 1.00 93.62 271 ALA A O 1
ATOM 1942 N N . LEU A 1 272 ? -0.608 3.501 -10.413 1.00 91.31 272 LEU A N 1
ATOM 1943 C CA . LEU A 1 272 ? 0.414 2.834 -11.219 1.00 91.31 272 LEU A CA 1
ATOM 1944 C C . LEU A 1 272 ? 1.824 3.004 -10.633 1.00 91.31 272 LEU A C 1
ATOM 1946 O O . LEU A 1 272 ? 2.571 2.029 -10.578 1.00 91.31 272 LEU A O 1
ATOM 1950 N N . ALA A 1 273 ? 2.180 4.212 -10.181 1.00 93.69 273 ALA A N 1
ATOM 1951 C CA . ALA A 1 273 ? 3.480 4.471 -9.563 1.00 93.69 273 ALA A CA 1
ATOM 1952 C C . ALA A 1 273 ? 3.691 3.618 -8.303 1.00 93.69 273 ALA A C 1
ATOM 1954 O O . ALA A 1 273 ? 4.733 2.980 -8.168 1.00 93.69 273 ALA A O 1
ATOM 1955 N N . PHE A 1 274 ? 2.693 3.548 -7.416 1.00 93.06 274 PHE A N 1
ATOM 1956 C CA . PHE A 1 274 ? 2.756 2.661 -6.254 1.00 93.06 274 PHE A CA 1
ATOM 1957 C C . PHE A 1 274 ? 2.880 1.196 -6.672 1.00 93.06 274 PHE A C 1
ATOM 1959 O O . PHE A 1 274 ? 3.781 0.516 -6.195 1.00 93.06 274 PHE A O 1
ATOM 1966 N N . SER A 1 275 ? 2.047 0.710 -7.595 1.00 89.81 275 SER A N 1
ATOM 1967 C CA . SER A 1 275 ? 2.100 -0.684 -8.047 1.00 89.81 275 SER A CA 1
ATOM 1968 C C . SER A 1 275 ? 3.458 -1.087 -8.619 1.00 89.81 275 SER A C 1
ATOM 1970 O O . SER A 1 275 ? 3.914 -2.200 -8.365 1.00 89.81 275 SER A O 1
ATOM 1972 N N . GLN A 1 276 ? 4.115 -0.193 -9.361 1.00 90.19 276 GLN A N 1
ATOM 1973 C CA . GLN A 1 276 ? 5.464 -0.422 -9.882 1.00 90.19 276 GLN A CA 1
ATOM 1974 C C . GLN A 1 276 ? 6.500 -0.481 -8.760 1.00 90.19 276 GLN A C 1
ATOM 1976 O O . GLN A 1 276 ? 7.270 -1.433 -8.705 1.00 90.19 276 GLN A O 1
ATOM 1981 N N . ILE A 1 277 ? 6.464 0.471 -7.819 1.00 91.69 277 ILE A N 1
ATOM 1982 C CA . ILE A 1 277 ? 7.353 0.457 -6.647 1.00 91.69 277 ILE A CA 1
ATOM 1983 C C . ILE A 1 277 ? 7.196 -0.852 -5.868 1.00 91.69 277 ILE A C 1
ATOM 1985 O O . ILE A 1 277 ? 8.196 -1.457 -5.489 1.00 91.69 277 ILE A O 1
ATOM 1989 N N . MET A 1 278 ? 5.958 -1.303 -5.644 1.00 89.56 278 MET A N 1
ATOM 1990 C CA . MET A 1 278 ? 5.695 -2.557 -4.937 1.00 89.56 278 MET A CA 1
ATOM 1991 C C . MET A 1 278 ? 6.267 -3.756 -5.696 1.00 89.56 278 MET A C 1
ATOM 1993 O O . MET A 1 278 ? 6.955 -4.569 -5.089 1.00 89.56 278 MET A O 1
ATOM 1997 N N . ALA A 1 279 ? 6.024 -3.849 -7.006 1.00 83.44 279 ALA A N 1
ATOM 1998 C CA . ALA A 1 279 ? 6.517 -4.949 -7.833 1.00 83.44 279 ALA A CA 1
ATOM 1999 C C . ALA A 1 279 ? 8.054 -5.022 -7.866 1.00 83.44 279 ALA A C 1
ATOM 2001 O O . ALA A 1 279 ? 8.610 -6.108 -7.745 1.00 83.44 279 ALA A O 1
ATOM 2002 N N . ASP A 1 280 ? 8.730 -3.875 -7.958 1.00 82.06 280 ASP A N 1
ATOM 2003 C CA . ASP A 1 280 ? 10.196 -3.794 -8.026 1.00 82.06 280 ASP A CA 1
ATOM 2004 C C . ASP A 1 280 ? 10.881 -4.008 -6.662 1.00 82.06 280 ASP A C 1
ATOM 2006 O O . ASP A 1 280 ? 12.102 -4.155 -6.587 1.00 82.06 280 ASP A O 1
ATOM 2010 N N . SER A 1 281 ? 10.109 -3.995 -5.572 1.00 85.75 281 SER A N 1
ATOM 2011 C CA . SER A 1 281 ? 10.609 -4.117 -4.195 1.00 85.75 281 SER A CA 1
ATOM 2012 C C . SER A 1 281 ? 10.400 -5.503 -3.582 1.00 85.75 281 SER A C 1
ATOM 2014 O O . SER A 1 281 ? 10.812 -5.729 -2.443 1.00 85.75 281 SER A O 1
ATOM 2016 N N . ILE A 1 282 ? 9.731 -6.411 -4.296 1.00 80.12 282 ILE A N 1
ATOM 2017 C CA . ILE A 1 282 ? 9.600 -7.811 -3.891 1.00 80.12 282 ILE A CA 1
ATOM 2018 C C . ILE A 1 282 ? 10.883 -8.530 -4.305 1.00 80.12 282 ILE A C 1
ATOM 2020 O O . ILE A 1 282 ? 11.280 -8.493 -5.470 1.00 80.12 282 ILE A O 1
ATOM 2024 N N . LEU A 1 283 ? 11.539 -9.154 -3.332 1.00 79.12 283 LEU A N 1
ATOM 2025 C CA . LEU A 1 283 ? 12.724 -9.963 -3.576 1.00 79.12 283 LEU A CA 1
ATOM 2026 C C . LEU A 1 283 ? 12.321 -11.326 -4.144 1.00 79.12 283 LEU A C 1
ATOM 2028 O O . LEU A 1 283 ? 11.245 -11.843 -3.845 1.00 79.12 283 LEU A O 1
ATOM 2032 N N . TYR A 1 284 ? 13.177 -11.865 -5.002 1.00 74.12 284 TYR A N 1
ATOM 2033 C CA . TYR A 1 284 ? 13.034 -13.180 -5.607 1.00 74.12 284 TYR A CA 1
ATOM 2034 C C . TYR A 1 284 ? 14.389 -13.876 -5.591 1.00 74.12 284 TYR A C 1
ATOM 2036 O O . TYR A 1 284 ? 15.416 -13.229 -5.809 1.00 74.12 284 TYR A O 1
ATOM 2044 N N . GLU A 1 285 ? 14.376 -15.193 -5.407 1.00 73.50 285 GLU A N 1
ATOM 2045 C CA . GLU A 1 285 ? 15.587 -16.004 -5.465 1.00 73.50 285 GLU A CA 1
ATOM 2046 C C . GLU A 1 285 ? 16.263 -15.925 -6.836 1.00 73.50 285 GLU A C 1
ATOM 2048 O O . GLU A 1 285 ? 15.670 -16.238 -7.883 1.00 73.50 285 GLU A O 1
ATOM 2053 N N . THR A 1 286 ? 17.540 -15.550 -6.839 1.00 73.94 286 THR A N 1
ATOM 2054 C CA . THR A 1 286 ? 18.414 -15.684 -8.001 1.00 73.94 286 THR A CA 1
ATOM 2055 C C . THR A 1 286 ? 19.417 -16.774 -7.710 1.00 73.94 286 THR A C 1
ATOM 2057 O O . THR A 1 286 ? 20.012 -16.779 -6.648 1.00 73.94 286 THR A O 1
ATOM 2060 N N . CYS A 1 287 ? 19.684 -17.660 -8.673 1.00 71.69 287 CYS A N 1
ATOM 2061 C CA . CYS A 1 287 ? 20.689 -18.679 -8.419 1.00 71.69 287 CYS A CA 1
ATOM 2062 C C . CYS A 1 287 ? 22.116 -18.102 -8.345 1.00 71.69 287 CYS A C 1
ATOM 2064 O O . CYS A 1 287 ? 22.801 -17.965 -9.367 1.00 71.69 287 CYS A O 1
ATOM 2066 N N . ASN A 1 288 ? 22.567 -17.769 -7.140 1.00 69.50 288 ASN A N 1
ATOM 2067 C CA . ASN A 1 288 ? 23.852 -17.132 -6.870 1.00 69.50 288 ASN A CA 1
ATOM 2068 C C . ASN A 1 288 ? 24.512 -17.623 -5.561 1.00 69.50 288 ASN A C 1
ATOM 2070 O O . ASN A 1 288 ? 25.610 -17.157 -5.231 1.00 69.50 288 ASN A O 1
ATOM 2074 N N . GLY A 1 289 ? 23.902 -18.576 -4.850 1.00 67.38 289 GLY A N 1
ATOM 2075 C CA . GLY A 1 289 ? 24.426 -19.132 -3.605 1.00 67.38 289 GLY A CA 1
ATOM 2076 C C . GLY A 1 289 ? 24.208 -18.250 -2.377 1.00 67.38 289 GLY A C 1
ATOM 2077 O O . GLY A 1 289 ? 24.882 -18.469 -1.361 1.00 67.38 289 GLY A O 1
ATOM 2078 N N . VAL A 1 290 ? 23.326 -17.252 -2.453 1.00 76.12 290 VAL A N 1
ATOM 2079 C CA . VAL A 1 290 ? 22.855 -16.467 -1.310 1.00 76.12 290 VAL A CA 1
ATOM 2080 C C . VAL A 1 290 ? 21.334 -16.561 -1.184 1.00 76.12 290 VAL A C 1
ATOM 2082 O O . VAL A 1 290 ? 20.652 -16.914 -2.129 1.00 76.12 290 VAL A O 1
ATOM 2085 N N . ASP A 1 291 ? 20.841 -16.294 0.021 1.00 71.56 291 ASP A N 1
ATOM 2086 C CA . ASP A 1 291 ? 19.414 -16.143 0.327 1.00 71.56 291 ASP A CA 1
ATOM 2087 C C . ASP A 1 291 ? 19.008 -14.724 -0.107 1.00 71.56 291 ASP A C 1
ATOM 2089 O O . ASP A 1 291 ? 19.348 -13.747 0.577 1.00 71.56 291 ASP A O 1
ATOM 2093 N N . ASP A 1 292 ? 18.431 -14.609 -1.304 1.00 74.75 292 ASP A N 1
ATOM 2094 C CA . ASP A 1 292 ? 18.081 -13.340 -1.946 1.00 74.75 292 ASP A CA 1
ATOM 2095 C C . ASP A 1 292 ? 16.682 -12.862 -1.543 1.00 74.75 292 ASP A C 1
ATOM 2097 O O . ASP A 1 292 ? 16.448 -11.652 -1.558 1.00 74.75 292 ASP A O 1
ATOM 2101 N N . ASP A 1 293 ? 15.760 -13.766 -1.194 1.00 76.88 293 ASP A N 1
ATOM 2102 C CA . ASP A 1 293 ? 14.382 -13.447 -0.799 1.00 76.88 293 ASP A CA 1
ATOM 2103 C C . ASP A 1 293 ? 14.105 -13.515 0.715 1.00 76.88 293 ASP A C 1
ATOM 2105 O O . ASP A 1 293 ? 13.017 -13.152 1.184 1.00 76.88 293 ASP A O 1
ATOM 2109 N N . CYS A 1 294 ? 15.149 -13.812 1.489 1.00 76.25 294 CYS A N 1
ATOM 2110 C CA . CYS A 1 294 ? 15.217 -13.742 2.942 1.00 76.25 294 CYS A CA 1
ATOM 2111 C C . CYS A 1 294 ? 14.385 -14.796 3.677 1.00 76.25 294 CYS A C 1
ATOM 2113 O O . CYS A 1 294 ? 14.093 -14.610 4.870 1.00 76.25 294 CYS A O 1
ATOM 2115 N N . ASP A 1 295 ? 13.988 -15.877 3.010 1.00 75.00 295 ASP A N 1
ATOM 2116 C CA . ASP A 1 295 ? 13.191 -16.948 3.602 1.00 75.00 295 ASP A CA 1
ATOM 2117 C C . ASP A 1 295 ? 14.031 -17.992 4.379 1.00 75.00 295 ASP A C 1
ATOM 2119 O O . ASP A 1 295 ? 13.480 -18.891 5.033 1.00 75.00 295 ASP A O 1
ATOM 2123 N N . MET A 1 296 ? 15.356 -17.790 4.430 1.00 74.44 296 MET A N 1
ATOM 2124 C CA . MET A 1 296 ? 16.369 -18.647 5.061 1.00 74.44 296 MET A CA 1
ATOM 2125 C C . MET A 1 296 ? 16.686 -19.941 4.302 1.00 74.44 296 MET A C 1
ATOM 2127 O O . MET A 1 296 ? 17.436 -20.780 4.830 1.00 74.44 296 MET A O 1
ATOM 2131 N N . ALA A 1 297 ? 16.143 -20.128 3.104 1.00 73.81 297 ALA A N 1
ATOM 2132 C CA . ALA A 1 297 ? 16.650 -21.066 2.122 1.00 73.81 297 ALA A CA 1
ATOM 2133 C C . ALA A 1 297 ? 17.605 -20.345 1.147 1.00 73.81 297 ALA A C 1
ATOM 2135 O O . ALA A 1 297 ? 17.857 -19.153 1.257 1.00 73.81 297 ALA A O 1
ATOM 2136 N N . ILE A 1 298 ? 18.350 -21.130 0.373 1.00 73.19 298 ILE A N 1
ATOM 2137 C CA . ILE A 1 298 ? 19.358 -20.623 -0.565 1.00 73.19 298 ILE A CA 1
ATOM 2138 C C . ILE A 1 298 ? 19.065 -21.299 -1.894 1.00 73.19 298 ILE A C 1
ATOM 2140 O O . ILE A 1 298 ? 19.094 -22.538 -1.952 1.00 73.19 298 ILE A O 1
ATOM 2144 N N . ASP A 1 299 ? 18.851 -20.500 -2.936 1.00 69.31 299 ASP A N 1
ATOM 2145 C CA . ASP A 1 299 ? 18.587 -20.928 -4.306 1.00 69.31 299 ASP A CA 1
ATOM 2146 C C . ASP A 1 299 ? 17.439 -21.963 -4.408 1.00 69.31 299 ASP A C 1
ATOM 2148 O O . ASP A 1 299 ? 17.477 -22.884 -5.242 1.00 69.31 299 ASP A O 1
ATOM 2152 N N . GLU A 1 300 ? 16.408 -21.887 -3.559 1.00 68.94 300 GLU A N 1
ATOM 2153 C CA . GLU A 1 300 ? 15.272 -22.800 -3.653 1.00 68.94 300 GLU A CA 1
ATOM 2154 C C . GLU A 1 300 ? 14.436 -22.555 -4.916 1.00 68.94 300 GLU A C 1
ATOM 2156 O O . GLU A 1 300 ? 14.423 -21.496 -5.534 1.00 68.94 300 GLU A O 1
ATOM 2161 N N . GLY A 1 301 ? 13.776 -23.614 -5.388 1.00 66.12 301 GLY A N 1
ATOM 2162 C CA . GLY A 1 301 ? 13.106 -23.593 -6.691 1.00 66.12 301 GLY A CA 1
ATOM 2163 C C . GLY A 1 301 ? 14.044 -23.817 -7.887 1.00 66.12 301 GLY A C 1
ATOM 2164 O O . GLY A 1 301 ? 13.549 -24.106 -8.980 1.00 66.12 301 GLY A O 1
ATOM 2165 N N . TYR A 1 302 ? 15.368 -23.820 -7.690 1.00 63.50 302 TYR A N 1
ATOM 2166 C CA . TYR A 1 302 ? 16.351 -24.251 -8.688 1.00 63.50 302 TYR A CA 1
ATOM 2167 C C . TYR A 1 302 ? 16.763 -25.720 -8.485 1.00 63.50 302 TYR A C 1
ATOM 2169 O O . TYR A 1 302 ? 16.757 -26.261 -7.380 1.00 63.50 302 TYR A O 1
ATOM 2177 N N . THR A 1 303 ? 17.103 -26.421 -9.573 1.00 58.16 303 THR A N 1
ATOM 2178 C CA . THR A 1 303 ? 17.686 -27.773 -9.475 1.00 58.16 303 THR A CA 1
ATOM 2179 C C . THR A 1 303 ? 19.205 -27.641 -9.403 1.00 58.16 303 THR A C 1
ATOM 2181 O O . THR A 1 303 ? 19.797 -27.073 -10.315 1.00 58.16 303 THR A O 1
ATOM 2184 N N . LEU A 1 304 ? 19.838 -28.177 -8.354 1.00 56.09 304 LEU A N 1
ATOM 2185 C CA . LEU A 1 304 ? 21.300 -28.192 -8.206 1.00 56.09 304 LEU A CA 1
ATOM 2186 C C . LEU A 1 304 ? 21.933 -29.303 -9.067 1.00 56.09 304 LEU A C 1
ATOM 2188 O O . LEU A 1 304 ? 21.374 -30.389 -9.230 1.00 56.09 304 LEU A O 1
ATOM 2192 N N . TYR A 1 305 ? 23.101 -29.020 -9.643 1.00 57.47 305 TYR A N 1
ATOM 2193 C CA . TYR A 1 305 ? 23.656 -29.745 -10.792 1.00 57.47 305 TYR A CA 1
ATOM 2194 C C . TYR A 1 305 ? 24.107 -31.203 -10.501 1.00 57.47 305 TYR A C 1
ATOM 2196 O O . TYR A 1 305 ? 23.922 -32.079 -11.345 1.00 57.47 305 TYR A O 1
ATOM 2204 N N . CYS A 1 306 ? 24.602 -31.523 -9.297 1.00 55.81 306 CYS A N 1
ATOM 2205 C CA . CYS A 1 306 ? 25.243 -32.825 -9.012 1.00 55.81 306 CYS A CA 1
ATOM 2206 C C . CYS A 1 306 ? 24.307 -33.976 -8.572 1.00 55.81 306 CYS A C 1
ATOM 2208 O O . CYS A 1 306 ? 24.789 -35.060 -8.246 1.00 55.81 306 CYS A O 1
ATOM 2210 N N . ASP A 1 307 ? 22.982 -33.795 -8.597 1.00 54.28 307 ASP A N 1
ATOM 2211 C CA . ASP A 1 307 ? 22.005 -34.822 -8.183 1.00 54.28 307 ASP A CA 1
ATOM 2212 C C . ASP A 1 307 ? 21.336 -35.563 -9.368 1.00 54.28 307 ASP A C 1
ATOM 2214 O O . ASP A 1 307 ? 20.179 -35.994 -9.283 1.00 54.28 307 ASP A O 1
ATOM 2218 N N . ARG A 1 308 ? 22.040 -35.757 -10.501 1.00 51.69 308 ARG A N 1
ATOM 2219 C CA . ARG A 1 308 ? 21.497 -36.460 -11.688 1.00 51.69 308 ARG A CA 1
ATOM 2220 C C . ARG A 1 308 ? 22.363 -37.607 -12.231 1.00 51.69 308 ARG A C 1
ATOM 2222 O O . ARG A 1 308 ? 23.586 -37.551 -12.181 1.00 51.69 308 ARG A O 1
ATOM 2229 N N . PRO A 1 309 ? 21.738 -38.643 -12.833 1.00 49.94 309 PRO A N 1
ATOM 2230 C CA . PRO A 1 309 ? 22.436 -39.599 -13.690 1.00 49.94 309 PRO A CA 1
ATOM 2231 C C . PRO A 1 309 ? 22.945 -38.912 -14.971 1.00 49.94 309 PRO A C 1
ATOM 2233 O O . PRO A 1 309 ? 22.156 -38.269 -15.674 1.00 49.94 309 PRO A O 1
ATOM 2236 N N . GLY A 1 310 ? 24.234 -39.082 -15.285 1.00 48.59 310 GLY A N 1
ATOM 2237 C CA . GLY A 1 310 ? 24.891 -38.476 -16.452 1.00 48.59 310 GLY A CA 1
ATOM 2238 C C . GLY A 1 310 ? 24.207 -38.783 -17.796 1.00 48.59 310 GLY A C 1
ATOM 2239 O O . GLY A 1 310 ? 23.627 -39.857 -17.987 1.00 48.59 310 GLY A O 1
ATOM 2240 N N . GLY A 1 311 ? 24.269 -37.824 -18.731 1.00 51.59 311 GLY A N 1
ATOM 2241 C CA . GLY A 1 311 ? 23.752 -37.955 -20.104 1.00 51.59 311 GLY A CA 1
ATOM 2242 C C . GLY A 1 311 ? 22.329 -37.433 -20.358 1.00 51.59 311 GLY A C 1
ATOM 2243 O O . GLY A 1 311 ? 21.726 -37.773 -21.377 1.00 51.59 311 GLY A O 1
ATOM 2244 N N . THR A 1 312 ? 21.763 -36.617 -19.464 1.00 50.62 312 THR A N 1
ATOM 2245 C CA . THR A 1 312 ? 20.446 -35.987 -19.662 1.00 50.62 312 THR A CA 1
ATOM 2246 C C . THR A 1 312 ? 20.590 -34.462 -19.726 1.00 50.62 312 THR A C 1
ATOM 2248 O O . THR A 1 312 ? 21.096 -33.893 -18.762 1.00 50.62 312 THR A O 1
ATOM 2251 N N . PRO A 1 313 ? 20.144 -33.779 -20.801 1.00 50.44 313 PRO A N 1
ATOM 2252 C CA . PRO A 1 313 ? 20.364 -32.343 -20.949 1.00 50.44 313 PRO A CA 1
ATOM 2253 C C . PRO A 1 313 ? 19.745 -31.537 -19.792 1.00 50.44 313 PRO A C 1
ATOM 2255 O O . PRO A 1 313 ? 18.687 -31.926 -19.264 1.00 50.44 313 PRO A O 1
ATOM 2258 N N . PRO A 1 314 ? 20.408 -30.444 -19.379 1.00 48.03 314 PRO A N 1
ATOM 2259 C CA . PRO A 1 314 ? 19.954 -29.606 -18.282 1.00 48.03 314 PRO A CA 1
ATOM 2260 C C . PRO A 1 314 ? 18.597 -28.953 -18.627 1.00 48.03 314 PRO A C 1
ATOM 2262 O O . PRO A 1 314 ? 18.455 -28.402 -19.719 1.00 48.03 314 PRO A O 1
ATOM 2265 N N . PRO A 1 315 ? 17.563 -29.018 -17.761 1.00 52.62 315 PRO A N 1
ATOM 2266 C CA . PRO A 1 315 ? 16.413 -28.122 -17.861 1.00 52.62 315 PRO A CA 1
ATOM 2267 C C . PRO A 1 315 ? 16.865 -26.656 -17.724 1.00 52.62 315 PRO A C 1
ATOM 2269 O O . PRO A 1 315 ? 17.913 -26.402 -17.134 1.00 52.62 315 PRO A O 1
ATOM 2272 N N . PRO A 1 316 ? 16.070 -25.680 -18.202 1.00 51.69 316 PRO A N 1
ATOM 2273 C CA . PRO A 1 316 ? 16.415 -24.250 -18.176 1.00 51.69 316 PRO A CA 1
ATOM 2274 C C . PRO A 1 316 ? 16.553 -23.634 -16.765 1.00 51.69 316 PRO A C 1
ATOM 2276 O O . PRO A 1 316 ? 16.785 -22.439 -16.648 1.00 51.69 316 PRO A O 1
ATOM 2279 N N . THR A 1 317 ? 16.410 -24.429 -15.701 1.00 54.25 317 THR A N 1
ATOM 2280 C CA . THR A 1 317 ? 16.415 -24.031 -14.282 1.00 54.25 317 THR A CA 1
ATOM 2281 C C . THR A 1 317 ? 17.630 -24.585 -13.526 1.00 54.25 317 THR A C 1
ATOM 2283 O O . THR A 1 317 ? 17.501 -25.039 -12.386 1.00 54.25 317 THR A O 1
ATOM 2286 N N . LEU A 1 318 ? 18.791 -24.643 -14.182 1.00 57.25 318 LEU A N 1
ATOM 2287 C CA . LEU A 1 318 ? 20.046 -25.065 -13.562 1.00 57.25 318 LEU A CA 1
ATOM 2288 C C . LEU A 1 318 ? 20.938 -23.858 -13.303 1.00 57.25 318 LEU A C 1
ATOM 2290 O O . LEU A 1 318 ? 21.292 -23.116 -14.217 1.00 57.25 318 LEU A O 1
ATOM 2294 N N . CYS A 1 319 ? 21.313 -23.723 -12.038 1.00 58.84 319 CYS A N 1
ATOM 2295 C CA . CYS A 1 319 ? 22.469 -22.969 -11.595 1.00 58.84 319 CYS A CA 1
ATOM 2296 C C . CYS A 1 319 ? 23.682 -23.455 -12.384 1.00 58.84 319 CYS A C 1
ATOM 2298 O O . CYS A 1 319 ? 23.950 -24.654 -12.398 1.00 58.84 319 CYS A O 1
ATOM 2300 N N . THR A 1 320 ? 24.321 -22.545 -13.108 1.00 62.59 320 THR A N 1
ATOM 2301 C CA . THR A 1 320 ? 25.335 -22.768 -14.152 1.00 62.59 320 THR A CA 1
ATOM 2302 C C . THR A 1 320 ? 26.204 -24.025 -14.007 1.00 62.59 320 THR A C 1
ATOM 2304 O O . THR A 1 320 ? 26.735 -24.304 -12.935 1.00 62.59 320 THR A O 1
ATOM 2307 N N . ASP A 1 321 ? 26.412 -24.722 -15.130 1.00 58.44 321 ASP A N 1
ATOM 2308 C CA . ASP A 1 321 ? 27.436 -25.763 -15.289 1.00 58.44 321 ASP A CA 1
ATOM 2309 C C . ASP A 1 321 ? 28.819 -25.170 -14.935 1.00 58.44 321 ASP A C 1
ATOM 2311 O O . ASP A 1 321 ? 29.218 -24.185 -15.571 1.00 58.44 321 ASP A O 1
ATOM 2315 N N . PRO A 1 322 ? 29.539 -25.699 -13.923 1.00 62.31 322 PRO A N 1
ATOM 2316 C CA . PRO A 1 322 ? 30.852 -25.179 -13.542 1.00 62.31 322 PRO A CA 1
ATOM 2317 C C . PRO A 1 322 ? 31.889 -25.298 -14.672 1.00 62.31 322 PRO A C 1
ATOM 2319 O O . PRO A 1 322 ? 32.894 -24.584 -14.641 1.00 62.31 322 PRO A O 1
ATOM 2322 N N . GLY A 1 323 ? 31.627 -26.141 -15.678 1.00 65.25 323 GLY A N 1
ATOM 2323 C CA . GLY A 1 323 ? 32.541 -26.453 -16.764 1.00 65.25 323 GLY A CA 1
ATOM 2324 C C . GLY A 1 323 ? 33.779 -27.211 -16.284 1.00 65.25 323 GLY A C 1
ATOM 2325 O O . GLY A 1 323 ? 34.135 -27.206 -15.107 1.00 65.25 323 GLY A O 1
ATOM 2326 N N . GLU A 1 324 ? 34.482 -27.833 -17.223 1.00 72.44 324 GLU A N 1
ATOM 2327 C CA . GLU A 1 324 ? 35.792 -28.423 -16.956 1.00 72.44 324 GLU A CA 1
ATOM 2328 C C . GLU A 1 324 ? 36.845 -27.308 -16.975 1.00 72.44 324 GLU A C 1
ATOM 2330 O O . GLU A 1 324 ? 37.134 -26.715 -18.019 1.00 72.44 324 GLU A O 1
ATOM 2335 N N . THR A 1 325 ? 37.401 -26.969 -15.808 1.00 69.88 325 THR A N 1
ATOM 2336 C CA . THR A 1 325 ? 38.382 -25.868 -15.671 1.00 69.88 325 THR A CA 1
ATOM 2337 C C . THR A 1 325 ? 39.772 -26.329 -15.238 1.00 69.88 325 THR A C 1
ATOM 2339 O O . THR A 1 325 ? 40.734 -25.556 -15.302 1.00 69.88 325 THR A O 1
ATOM 2342 N N . VAL A 1 326 ? 39.907 -27.592 -14.837 1.00 72.94 326 VAL A N 1
ATOM 2343 C CA . VAL A 1 326 ? 41.147 -28.214 -14.377 1.00 72.94 326 VAL A CA 1
ATOM 2344 C C . VAL A 1 326 ? 41.260 -29.605 -14.979 1.00 72.94 326 VAL A C 1
ATOM 2346 O O . VAL A 1 326 ? 40.277 -30.313 -15.065 1.00 72.94 326 VAL A O 1
ATOM 2349 N N . CYS A 1 327 ? 42.466 -29.980 -15.416 1.00 77.25 327 CYS A N 1
ATOM 2350 C CA . CYS A 1 327 ? 42.724 -31.347 -15.856 1.00 77.25 327 CYS A CA 1
ATOM 2351 C C . CYS A 1 327 ? 43.264 -32.171 -14.686 1.00 77.25 327 CYS A C 1
ATOM 2353 O O . CYS A 1 327 ? 44.471 -32.130 -14.401 1.00 77.25 327 CYS A O 1
ATOM 2355 N N . ASP A 1 328 ? 42.380 -32.875 -13.988 1.00 78.62 328 ASP A N 1
ATOM 2356 C CA . ASP A 1 328 ? 42.726 -33.688 -12.821 1.00 78.62 328 ASP A CA 1
ATOM 2357 C C . ASP A 1 328 ? 42.217 -35.141 -12.893 1.00 78.62 328 ASP A C 1
ATOM 2359 O O . ASP A 1 328 ? 42.543 -35.957 -12.018 1.00 78.62 328 ASP A O 1
ATOM 2363 N N . GLY A 1 329 ? 41.535 -35.505 -13.985 1.00 73.88 329 GLY A N 1
ATOM 2364 C CA . GLY A 1 329 ? 41.018 -36.849 -14.214 1.00 73.88 329 GLY A CA 1
ATOM 2365 C C . GLY A 1 329 ? 39.715 -37.152 -13.468 1.00 73.88 329 GLY A C 1
ATOM 2366 O O . GLY A 1 329 ? 39.374 -38.335 -13.325 1.00 73.88 329 GLY A O 1
ATOM 2367 N N . ILE A 1 330 ? 39.021 -36.128 -12.967 1.00 73.62 330 ILE A N 1
ATOM 2368 C CA . ILE A 1 330 ? 37.686 -36.189 -12.366 1.00 73.62 330 ILE A CA 1
ATOM 2369 C C . ILE A 1 330 ? 36.677 -35.547 -13.340 1.00 73.62 330 ILE A C 1
ATOM 2371 O O . ILE A 1 330 ? 37.024 -34.680 -14.125 1.00 73.62 330 ILE A O 1
ATOM 2375 N N . ASP A 1 331 ? 35.441 -36.049 -13.345 1.00 70.25 331 ASP A N 1
ATOM 2376 C CA . ASP A 1 331 ? 34.306 -35.471 -14.090 1.00 70.25 331 ASP A CA 1
ATOM 2377 C C . ASP A 1 331 ? 33.663 -34.393 -13.198 1.00 70.25 331 ASP A C 1
ATOM 2379 O O . ASP A 1 331 ? 32.763 -34.693 -12.400 1.00 70.25 331 ASP A O 1
ATOM 2383 N N . ASP A 1 332 ? 34.207 -33.173 -13.241 1.00 71.50 332 ASP A N 1
ATOM 2384 C CA . ASP A 1 332 ? 33.836 -32.056 -12.362 1.00 71.50 332 ASP A CA 1
ATOM 2385 C C . ASP A 1 332 ? 32.457 -31.482 -12.715 1.00 71.50 332 ASP A C 1
ATOM 2387 O O . ASP A 1 332 ? 31.744 -30.969 -11.844 1.00 71.50 332 ASP A O 1
ATOM 2391 N N . ASN A 1 333 ? 32.035 -31.630 -13.972 1.00 69.69 333 ASN A N 1
ATOM 2392 C CA . ASN A 1 333 ? 30.706 -31.261 -14.446 1.00 69.69 333 ASN A CA 1
ATOM 2393 C C . ASN A 1 333 ? 29.771 -32.459 -14.681 1.00 69.69 333 ASN A C 1
ATOM 2395 O O . ASN A 1 333 ? 28.784 -32.321 -15.406 1.00 69.69 333 ASN A O 1
ATOM 2399 N N . CYS A 1 334 ? 30.021 -33.614 -14.060 1.00 68.19 334 CYS A N 1
ATOM 2400 C CA . CYS A 1 334 ? 29.136 -34.791 -14.019 1.00 68.19 334 CYS A CA 1
ATOM 2401 C C . CYS A 1 334 ? 28.441 -35.155 -15.354 1.00 68.19 334 CYS A C 1
ATOM 2403 O O . CYS A 1 334 ? 27.328 -35.709 -15.359 1.00 68.19 334 CYS A O 1
ATOM 2405 N N . ASN A 1 335 ? 29.045 -34.824 -16.495 1.00 68.81 335 ASN A N 1
ATOM 2406 C CA . ASN A 1 335 ? 28.413 -34.956 -17.803 1.00 68.81 335 ASN A CA 1
ATOM 2407 C C . ASN A 1 335 ? 28.669 -36.353 -18.407 1.00 68.81 335 ASN A C 1
ATOM 2409 O O . ASN A 1 335 ? 28.039 -36.737 -19.402 1.00 68.81 335 ASN A O 1
ATOM 2413 N N . GLY A 1 336 ? 29.527 -37.148 -17.753 1.00 71.88 336 GLY A N 1
ATOM 2414 C CA . GLY A 1 336 ? 29.911 -38.505 -18.123 1.00 71.88 336 GLY A CA 1
ATOM 2415 C C . GLY A 1 336 ? 31.213 -38.605 -18.921 1.00 71.88 336 GLY A C 1
ATOM 2416 O O . GLY A 1 336 ? 31.569 -39.715 -19.330 1.00 71.88 336 GLY A O 1
ATOM 2417 N N . SER A 1 337 ? 31.900 -37.493 -19.161 1.00 74.88 337 SER A N 1
ATOM 2418 C CA . SER A 1 337 ? 33.226 -37.416 -19.774 1.00 74.88 337 SER A CA 1
ATOM 2419 C C . SER A 1 337 ? 34.201 -36.727 -18.802 1.00 74.88 337 SER A C 1
ATOM 2421 O O . SER A 1 337 ? 33.792 -36.281 -17.742 1.00 74.88 337 SER A O 1
ATOM 2423 N N . VAL A 1 338 ? 35.508 -36.814 -19.063 1.00 77.62 338 VAL A N 1
ATOM 2424 C CA . VAL A 1 338 ? 36.552 -36.333 -18.137 1.00 77.62 338 VAL A CA 1
ATOM 2425 C C . VAL A 1 338 ? 37.502 -35.404 -18.896 1.00 77.62 338 VAL A C 1
ATOM 2427 O O . VAL A 1 338 ? 37.998 -35.798 -19.961 1.00 77.62 338 VAL A O 1
ATOM 2430 N N . ASP A 1 339 ? 37.790 -34.229 -18.325 1.00 76.69 339 ASP A N 1
ATOM 2431 C CA . ASP A 1 339 ? 38.719 -33.194 -18.809 1.00 76.69 339 ASP A CA 1
ATOM 2432 C C . ASP A 1 339 ? 38.449 -32.685 -20.257 1.00 76.69 339 ASP A C 1
ATOM 2434 O O . ASP A 1 339 ? 39.376 -32.380 -21.025 1.00 76.69 339 ASP A O 1
ATOM 2438 N N . GLU A 1 340 ? 37.192 -32.612 -20.700 1.00 78.50 340 GLU A N 1
ATOM 2439 C CA . GLU A 1 340 ? 36.857 -32.299 -22.095 1.00 78.50 340 GLU A CA 1
ATOM 2440 C C . GLU A 1 340 ? 37.116 -30.838 -22.454 1.00 78.50 340 GLU A C 1
ATOM 2442 O O . GLU A 1 340 ? 36.774 -29.903 -21.738 1.00 78.50 340 GLU A O 1
ATOM 2447 N N . GLY A 1 341 ? 37.725 -30.626 -23.622 1.00 73.25 341 GLY A N 1
ATOM 2448 C CA . GLY A 1 341 ? 38.151 -29.293 -24.052 1.00 73.25 341 GLY A CA 1
ATOM 2449 C C . GLY A 1 341 ? 39.429 -28.791 -23.366 1.00 73.25 341 GLY A C 1
ATOM 2450 O O . GLY A 1 341 ? 39.960 -27.768 -23.793 1.00 73.25 341 GLY A O 1
ATOM 2451 N N . LEU A 1 342 ? 39.968 -29.521 -22.379 1.00 76.31 342 LEU A N 1
ATOM 2452 C CA . LEU A 1 342 ? 41.249 -29.224 -21.719 1.00 76.31 342 LEU A CA 1
ATOM 2453 C C . LEU A 1 342 ? 42.431 -30.063 -22.248 1.00 76.31 342 LEU A C 1
ATOM 2455 O O . LEU A 1 342 ? 43.587 -29.805 -21.896 1.00 76.31 342 LEU A O 1
ATOM 2459 N N . LEU A 1 343 ? 42.168 -31.048 -23.114 1.00 73.25 343 LEU A N 1
ATOM 2460 C CA . LEU A 1 343 ? 43.184 -31.867 -23.788 1.00 73.25 343 LEU A CA 1
ATOM 2461 C C . LEU A 1 343 ? 43.788 -31.138 -25.002 1.00 73.25 343 LEU A C 1
ATOM 2463 O O . LEU A 1 343 ? 43.076 -30.499 -25.775 1.00 73.25 343 LEU A O 1
ATOM 2467 N N . ASN A 1 344 ? 45.102 -31.270 -25.210 1.00 74.75 344 ASN A N 1
ATOM 2468 C CA . ASN A 1 344 ? 45.775 -30.767 -26.415 1.00 74.75 344 ASN A CA 1
ATOM 2469 C C . ASN A 1 344 ? 45.524 -31.641 -27.653 1.00 74.75 344 ASN A C 1
ATOM 2471 O O . ASN A 1 344 ? 44.929 -32.713 -27.559 1.00 74.75 344 ASN A O 1
ATOM 2475 N N . ALA A 1 345 ? 46.025 -31.204 -28.814 1.00 73.62 345 ALA A N 1
ATOM 2476 C CA . ALA A 1 345 ? 45.877 -31.901 -30.097 1.00 73.62 345 ALA A CA 1
ATOM 2477 C C . ALA A 1 345 ? 46.383 -33.362 -30.079 1.00 73.62 345 ALA A C 1
ATOM 2479 O O . ALA A 1 345 ? 45.852 -34.212 -30.791 1.00 73.62 345 ALA A O 1
ATOM 2480 N N . CYS A 1 346 ? 47.331 -33.693 -29.195 1.00 74.50 346 CYS A N 1
ATOM 2481 C CA . CYS A 1 346 ? 47.827 -35.057 -28.992 1.00 74.50 346 CYS A CA 1
ATOM 2482 C C . CYS A 1 346 ? 47.024 -35.872 -27.943 1.00 74.50 346 CYS A C 1
ATOM 2484 O O . CYS A 1 346 ? 47.421 -36.987 -27.598 1.00 74.50 346 CYS A O 1
ATOM 2486 N N . GLY A 1 347 ? 45.915 -35.344 -27.407 1.00 75.06 347 GLY A N 1
ATOM 2487 C CA . GLY A 1 347 ? 45.027 -36.025 -26.454 1.00 75.06 347 GLY A CA 1
ATOM 2488 C C . GLY A 1 347 ? 45.557 -36.108 -25.018 1.00 75.06 347 GLY A C 1
ATOM 2489 O O . GLY A 1 347 ? 45.186 -37.018 -24.279 1.00 75.06 347 GLY A O 1
ATOM 2490 N N . THR A 1 348 ? 46.451 -35.199 -24.620 1.00 76.19 348 THR A N 1
ATOM 2491 C CA . THR A 1 348 ? 47.061 -35.158 -23.276 1.00 76.19 348 THR A CA 1
ATOM 2492 C C . THR A 1 348 ? 46.933 -33.770 -22.652 1.00 76.19 348 THR A C 1
ATOM 2494 O O . THR A 1 348 ? 46.746 -32.785 -23.361 1.00 76.19 348 THR A O 1
ATOM 2497 N N . CYS A 1 349 ? 47.044 -33.659 -21.328 1.00 73.94 349 CYS A N 1
ATOM 2498 C CA . CYS A 1 349 ? 46.991 -32.355 -20.662 1.00 73.94 349 CYS A CA 1
ATOM 2499 C C . CYS A 1 349 ? 48.326 -31.604 -20.745 1.00 73.94 349 CYS A C 1
ATOM 2501 O O . CYS A 1 349 ? 49.377 -32.149 -20.400 1.00 73.94 349 CYS A O 1
ATOM 2503 N N . GLY A 1 350 ? 48.275 -30.337 -21.176 1.00 71.94 350 GLY A N 1
ATOM 2504 C CA . GLY A 1 350 ? 49.434 -29.445 -21.342 1.00 71.94 350 GLY A CA 1
ATOM 2505 C C . GLY A 1 350 ? 49.598 -28.915 -22.773 1.00 71.94 350 GLY A C 1
ATOM 2506 O O . GLY A 1 350 ? 48.816 -29.251 -23.647 1.00 71.94 350 GLY A O 1
ATOM 2507 N N . ALA A 1 351 ? 50.605 -28.079 -23.044 1.00 68.44 351 ALA A N 1
ATOM 2508 C CA . ALA A 1 351 ? 50.861 -27.576 -24.402 1.00 68.44 351 ALA A CA 1
ATOM 2509 C C . ALA A 1 351 ? 51.318 -28.699 -25.354 1.00 68.44 351 ALA A C 1
ATOM 2511 O O . ALA A 1 351 ? 52.052 -29.596 -24.929 1.00 68.44 351 ALA A O 1
ATOM 2512 N N . ALA A 1 352 ? 50.901 -28.635 -26.623 1.00 66.94 352 ALA A N 1
ATOM 2513 C CA . ALA A 1 352 ? 51.437 -29.503 -27.670 1.00 66.94 352 ALA A CA 1
ATOM 2514 C C . ALA A 1 352 ? 52.950 -29.234 -27.873 1.00 66.94 352 ALA A C 1
ATOM 2516 O O . ALA A 1 352 ? 53.423 -28.137 -27.540 1.00 66.94 352 ALA A O 1
ATOM 2517 N N . PRO A 1 353 ? 53.734 -30.219 -28.352 1.00 72.44 353 PRO A N 1
ATOM 2518 C CA . PRO A 1 353 ? 55.134 -30.014 -28.739 1.00 72.44 353 PRO A CA 1
ATOM 2519 C C . PRO A 1 353 ? 55.279 -28.958 -29.855 1.00 72.44 353 PRO A C 1
ATOM 2521 O O . PRO A 1 353 ? 54.291 -28.427 -30.331 1.00 72.44 353 PRO A O 1
ATOM 2524 N N . THR A 1 354 ? 56.503 -28.587 -30.242 1.00 72.50 354 THR A N 1
ATOM 2525 C CA . THR A 1 354 ? 56.742 -27.629 -31.345 1.00 72.50 354 THR A CA 1
ATOM 2526 C C . THR A 1 354 ? 57.345 -28.327 -32.553 1.00 72.50 354 THR A C 1
ATOM 2528 O O . THR A 1 354 ? 58.278 -29.117 -32.374 1.00 72.50 354 THR A O 1
ATOM 2531 N N . GLU A 1 355 ? 56.921 -27.926 -33.749 1.00 69.88 355 GLU A N 1
ATOM 2532 C CA . GLU A 1 355 ? 57.381 -28.491 -35.016 1.00 69.88 355 GLU A CA 1
ATOM 2533 C C . GLU A 1 355 ? 58.893 -28.423 -35.248 1.00 69.88 355 GLU A C 1
ATOM 2535 O O . GLU A 1 355 ? 59.570 -27.408 -35.027 1.00 69.88 355 GLU A O 1
ATOM 2540 N N . THR A 1 356 ? 59.429 -29.538 -35.742 1.00 69.12 356 THR A N 1
ATOM 2541 C CA . THR A 1 356 ? 60.832 -29.688 -36.115 1.00 69.12 356 THR A CA 1
ATOM 2542 C C . THR A 1 356 ? 60.907 -30.243 -37.524 1.00 69.12 356 THR A C 1
ATOM 2544 O O . THR A 1 356 ? 60.370 -31.307 -37.761 1.00 69.12 356 THR A O 1
ATOM 2547 N N . CYS A 1 357 ? 61.682 -29.606 -38.415 1.00 69.56 357 CYS A N 1
ATOM 2548 C CA . CYS A 1 357 ? 61.820 -30.022 -39.820 1.00 69.56 357 CYS A CA 1
ATOM 2549 C C . CYS A 1 357 ? 62.360 -31.460 -39.975 1.00 69.56 357 CYS A C 1
ATOM 2551 O O . CYS A 1 357 ? 63.573 -31.676 -40.112 1.00 69.56 357 CYS A O 1
ATOM 2553 N N . ASN A 1 358 ? 61.473 -32.447 -39.889 1.00 70.00 358 ASN A N 1
ATOM 2554 C CA . ASN A 1 358 ? 61.814 -33.861 -39.761 1.00 70.00 358 ASN A CA 1
ATOM 2555 C C . ASN A 1 358 ? 60.814 -34.790 -40.471 1.00 70.00 358 ASN A C 1
ATOM 2557 O O . ASN A 1 358 ? 61.018 -36.009 -40.452 1.00 70.00 358 ASN A O 1
ATOM 2561 N N . ALA A 1 359 ? 59.825 -34.225 -41.172 1.00 64.31 359 ALA A N 1
ATOM 2562 C CA . ALA A 1 359 ? 58.779 -34.938 -41.895 1.00 64.31 359 ALA A CA 1
ATOM 2563 C C . ALA A 1 359 ? 57.831 -35.773 -41.009 1.00 64.31 359 ALA A C 1
ATOM 2565 O O . ALA A 1 359 ? 57.235 -36.744 -41.492 1.00 64.31 359 ALA A O 1
ATOM 2566 N N . SER A 1 360 ? 57.699 -35.400 -39.737 1.00 75.94 360 SER A N 1
ATOM 2567 C CA . SER A 1 360 ? 56.677 -35.882 -38.805 1.00 75.94 360 SER A CA 1
ATOM 2568 C C . SER A 1 360 ? 55.852 -34.694 -38.332 1.00 75.94 360 SER A C 1
ATOM 2570 O O . SER A 1 360 ? 56.351 -33.581 -38.310 1.00 75.94 360 SER A O 1
ATOM 2572 N N . ASP A 1 361 ? 54.604 -34.969 -37.982 1.00 72.38 361 ASP A N 1
ATOM 2573 C CA . ASP A 1 361 ? 53.698 -34.036 -37.315 1.00 72.38 361 ASP A CA 1
ATOM 2574 C C . ASP A 1 361 ? 53.973 -34.163 -35.805 1.00 72.38 361 ASP A C 1
ATOM 2576 O O . ASP A 1 361 ? 53.544 -35.132 -35.164 1.00 72.38 361 ASP A O 1
ATOM 2580 N N . ASP A 1 362 ? 54.857 -33.303 -35.293 1.00 79.50 362 ASP A N 1
ATOM 2581 C CA . ASP A 1 362 ? 55.360 -33.330 -33.917 1.00 79.50 362 ASP A CA 1
ATOM 2582 C C . ASP A 1 362 ? 54.379 -32.653 -32.944 1.00 79.50 362 ASP A C 1
ATOM 2584 O O . ASP A 1 362 ? 54.353 -33.013 -31.760 1.00 79.50 362 ASP A O 1
ATOM 2588 N N . ASP A 1 363 ? 53.578 -31.697 -33.411 1.00 77.81 363 ASP A N 1
ATOM 2589 C CA . ASP A 1 363 ? 52.590 -30.971 -32.612 1.00 77.81 363 ASP A CA 1
ATOM 2590 C C . ASP A 1 363 ? 51.134 -31.451 -32.780 1.00 77.81 363 ASP A C 1
ATOM 2592 O O . ASP A 1 363 ? 50.237 -30.998 -32.057 1.00 77.81 363 ASP A O 1
ATOM 2596 N N . CYS A 1 364 ? 50.943 -32.499 -33.586 1.00 78.25 364 CYS A N 1
ATOM 2597 C CA . CYS A 1 364 ? 49.686 -33.205 -33.825 1.00 78.25 364 CYS A CA 1
ATOM 2598 C C . CYS A 1 364 ? 48.601 -32.328 -34.481 1.00 78.25 364 CYS A C 1
ATOM 2600 O O . CYS A 1 364 ? 47.409 -32.601 -34.282 1.00 78.25 364 CYS A O 1
ATOM 2602 N N . ASP A 1 365 ? 48.968 -31.281 -35.227 1.00 79.06 365 ASP A N 1
ATOM 2603 C CA . ASP A 1 365 ? 48.020 -30.375 -35.887 1.00 79.06 365 ASP A CA 1
ATOM 2604 C C . ASP A 1 365 ? 47.507 -30.893 -37.251 1.00 79.06 365 ASP A C 1
ATOM 2606 O O . ASP A 1 365 ? 46.554 -30.350 -37.828 1.00 79.06 365 ASP A O 1
ATOM 2610 N N . GLY A 1 366 ? 48.060 -32.014 -37.728 1.00 73.56 366 GLY A N 1
ATOM 2611 C CA . GLY A 1 366 ? 47.674 -32.694 -38.961 1.00 73.56 366 GLY A CA 1
ATOM 2612 C C . GLY A 1 366 ? 48.399 -32.198 -40.213 1.00 73.56 366 GLY A C 1
ATOM 2613 O O . GLY A 1 366 ? 48.115 -32.695 -41.314 1.00 73.56 366 GLY A O 1
ATOM 2614 N N . ILE A 1 367 ? 49.315 -31.242 -40.075 1.00 71.94 367 ILE A N 1
ATOM 2615 C CA . ILE A 1 367 ? 50.193 -30.731 -41.123 1.00 71.94 367 ILE A CA 1
ATOM 2616 C C . ILE A 1 367 ? 51.632 -31.151 -40.775 1.00 71.94 367 ILE A C 1
ATOM 2618 O O . ILE A 1 367 ? 51.946 -31.533 -39.660 1.00 71.94 367 ILE A O 1
ATOM 2622 N N . ILE A 1 368 ? 52.484 -31.275 -41.793 1.00 63.59 368 ILE A N 1
ATOM 2623 C CA . ILE A 1 368 ? 53.879 -31.684 -41.607 1.00 63.59 368 ILE A CA 1
ATOM 2624 C C . ILE A 1 368 ? 54.766 -30.505 -42.010 1.00 63.59 368 ILE A C 1
ATOM 2626 O O . ILE A 1 368 ? 54.741 -30.103 -43.180 1.00 63.59 368 ILE A O 1
ATOM 2630 N N . ASP A 1 369 ? 55.596 -30.032 -41.075 1.00 60.75 369 ASP A N 1
ATOM 2631 C CA . ASP A 1 369 ? 56.655 -29.029 -41.253 1.00 60.75 369 ASP A CA 1
ATOM 2632 C C . ASP A 1 369 ? 56.184 -27.632 -41.764 1.00 60.75 369 ASP A C 1
ATOM 2634 O O . ASP A 1 369 ? 56.762 -27.071 -42.708 1.00 60.75 369 ASP A O 1
ATOM 2638 N N . GLU A 1 370 ? 55.147 -27.036 -41.165 1.00 70.62 370 GLU A N 1
ATOM 2639 C CA . GLU A 1 370 ? 54.605 -25.706 -41.505 1.00 70.62 370 GLU A CA 1
ATOM 2640 C C . GLU A 1 370 ? 55.283 -24.525 -40.762 1.00 70.62 370 GLU A C 1
ATOM 2642 O O . GLU A 1 370 ? 56.459 -24.571 -40.401 1.00 70.62 370 GLU A O 1
ATOM 2647 N N . GLY A 1 371 ? 54.644 -23.348 -40.699 1.00 64.56 371 GLY A N 1
ATOM 2648 C CA . GLY A 1 371 ? 55.221 -22.170 -40.020 1.00 64.56 371 GLY A CA 1
ATOM 2649 C C . GLY A 1 371 ? 56.385 -21.465 -40.741 1.00 64.56 371 GLY A C 1
ATOM 2650 O O . GLY A 1 371 ? 57.086 -20.643 -40.150 1.00 64.56 371 GLY A O 1
ATOM 2651 N N . GLY A 1 372 ? 56.598 -21.727 -42.035 1.00 63.38 372 GLY A N 1
ATOM 2652 C CA . GLY A 1 372 ? 57.561 -20.967 -42.844 1.00 63.38 372 GLY A CA 1
ATOM 2653 C C . GLY A 1 372 ? 59.028 -21.326 -42.587 1.00 63.38 372 GLY A C 1
ATOM 2654 O O . GLY A 1 372 ? 59.922 -20.519 -42.851 1.00 63.38 372 GLY A O 1
ATOM 2655 N N . VAL A 1 373 ? 59.293 -22.561 -42.155 1.00 62.44 373 VAL A N 1
ATOM 2656 C CA . VAL A 1 373 ? 60.646 -23.114 -41.972 1.00 62.44 373 VAL A CA 1
ATOM 2657 C C . VAL A 1 373 ? 61.433 -23.210 -43.313 1.00 62.44 373 VAL A C 1
ATOM 2659 O O . VAL A 1 373 ? 62.632 -23.489 -43.307 1.00 62.44 373 VAL A O 1
ATOM 2662 N N . CYS A 1 374 ? 60.825 -22.858 -44.468 1.00 51.19 374 CYS A N 1
ATOM 2663 C CA . CYS A 1 374 ? 61.454 -22.714 -45.802 1.00 51.19 374 CYS A CA 1
ATOM 2664 C C . CYS A 1 374 ? 60.911 -21.488 -46.627 1.00 51.19 374 CYS A C 1
ATOM 2666 O O . CYS A 1 374 ? 59.722 -21.422 -46.910 1.00 51.19 374 CYS A O 1
ATOM 2668 N N . MET A 1 375 ? 61.767 -20.520 -47.035 1.00 48.72 375 MET A N 1
ATOM 2669 C CA . MET A 1 375 ? 61.454 -19.170 -47.636 1.00 48.72 375 MET A CA 1
ATOM 2670 C C . MET A 1 375 ? 61.313 -19.107 -49.197 1.00 48.72 375 MET A C 1
ATOM 2672 O O . MET A 1 375 ? 61.768 -20.043 -49.845 1.00 48.72 375 MET A O 1
ATOM 2676 N N . GLY A 1 376 ? 60.844 -18.047 -49.924 1.00 44.94 376 GLY A N 1
ATOM 2677 C CA . GLY A 1 376 ? 60.370 -16.660 -49.642 1.00 44.94 376 GLY A CA 1
ATOM 2678 C C . GLY A 1 376 ? 59.952 -15.815 -50.904 1.00 44.94 376 GLY A C 1
ATOM 2679 O O . GLY A 1 376 ? 60.307 -16.166 -52.029 1.00 44.94 376 GLY A O 1
ATOM 2680 N N . CYS A 1 377 ? 59.284 -14.660 -50.665 1.00 47.28 377 CYS A N 1
ATOM 2681 C CA . CYS A 1 377 ? 58.393 -13.791 -51.496 1.00 47.28 377 CYS A CA 1
ATOM 2682 C C . CYS A 1 377 ? 56.944 -14.303 -51.564 1.00 47.28 377 CYS A C 1
ATOM 2684 O O . CYS A 1 377 ? 56.690 -15.334 -52.178 1.00 47.28 377 CYS A O 1
ATOM 2686 N N . VAL A 1 378 ? 56.015 -13.599 -50.907 1.00 60.38 378 VAL A N 1
ATOM 2687 C CA . VAL A 1 378 ? 54.628 -14.053 -50.725 1.00 60.38 378 VAL A CA 1
ATOM 2688 C C . VAL A 1 378 ? 53.690 -13.084 -51.449 1.00 60.38 378 VAL A C 1
ATOM 2690 O O . VAL A 1 378 ? 53.393 -12.030 -50.891 1.00 60.38 378 VAL A O 1
ATOM 2693 N N . PRO A 1 379 ? 53.263 -13.401 -52.686 1.00 60.16 379 PRO A N 1
ATOM 2694 C CA . PRO A 1 379 ? 52.063 -12.820 -53.278 1.00 60.16 379 PRO A CA 1
ATOM 2695 C C . PRO A 1 379 ? 50.922 -12.934 -52.266 1.00 60.16 379 PRO A C 1
ATOM 2697 O O . PRO A 1 379 ? 50.625 -14.039 -51.797 1.00 60.16 379 PRO A O 1
ATOM 2700 N N . GLY A 1 380 ? 50.349 -11.802 -51.869 1.00 65.88 380 GLY A N 1
ATOM 2701 C CA . GLY A 1 380 ? 49.115 -11.800 -51.099 1.00 65.88 380 GLY A CA 1
ATOM 2702 C C . GLY A 1 380 ? 47.941 -12.000 -52.054 1.00 65.88 380 GLY A C 1
ATOM 2703 O O . GLY A 1 380 ? 48.037 -11.583 -53.199 1.00 65.88 380 GLY A O 1
ATOM 2704 N N . PRO A 1 381 ? 46.847 -12.656 -51.648 1.00 68.19 381 PRO A N 1
ATOM 2705 C CA . PRO A 1 381 ? 45.614 -12.588 -52.421 1.00 68.19 381 PRO A CA 1
ATOM 2706 C C . PRO A 1 381 ? 45.125 -11.134 -52.492 1.00 68.19 381 PRO A C 1
ATOM 2708 O O . PRO A 1 381 ? 45.167 -10.430 -51.482 1.00 68.19 381 PRO A O 1
ATOM 2711 N N . GLU A 1 382 ? 44.659 -10.717 -53.669 1.00 71.94 382 GLU A N 1
ATOM 2712 C CA . GLU A 1 382 ? 44.145 -9.367 -53.920 1.00 71.94 382 GLU A CA 1
ATOM 2713 C C . GLU A 1 382 ? 43.004 -9.009 -52.941 1.00 71.94 382 GLU A C 1
ATOM 2715 O O . GLU A 1 382 ? 42.135 -9.837 -52.639 1.00 71.94 382 GLU A O 1
ATOM 2720 N N . LEU A 1 383 ? 43.018 -7.787 -52.395 1.00 81.19 383 LEU A N 1
ATOM 2721 C CA . LEU A 1 383 ? 42.048 -7.293 -51.406 1.00 81.19 383 LEU A CA 1
ATOM 2722 C C . LEU A 1 383 ? 41.327 -6.069 -51.966 1.00 81.19 383 LEU A C 1
ATOM 2724 O O . LEU A 1 383 ? 41.929 -5.280 -52.667 1.00 81.19 383 LEU A O 1
ATOM 2728 N N . CYS A 1 384 ? 40.046 -5.890 -51.624 1.00 80.62 384 CYS A N 1
ATOM 2729 C CA . CYS A 1 384 ? 39.245 -4.734 -52.055 1.00 80.62 384 CYS A CA 1
ATOM 2730 C C . CYS A 1 384 ? 39.585 -3.501 -51.200 1.00 80.62 384 CYS A C 1
ATOM 2732 O O . CYS A 1 384 ? 38.777 -3.069 -50.372 1.00 80.62 384 CYS A O 1
ATOM 2734 N N . ASP A 1 385 ? 40.806 -2.993 -51.331 1.00 79.44 385 ASP A N 1
ATOM 2735 C CA . ASP A 1 385 ? 41.356 -1.891 -50.534 1.00 79.44 385 ASP A CA 1
ATOM 2736 C C . ASP A 1 385 ? 42.015 -0.789 -51.382 1.00 79.44 385 ASP A C 1
ATOM 2738 O O . ASP A 1 385 ? 42.457 0.231 -50.839 1.00 79.44 385 ASP A O 1
ATOM 2742 N N . GLY A 1 386 ? 42.004 -0.937 -52.710 1.00 74.06 386 GLY A N 1
ATOM 2743 C CA . GLY A 1 386 ? 42.589 0.013 -53.646 1.00 74.06 386 GLY A CA 1
ATOM 2744 C C . GLY A 1 386 ? 44.100 -0.140 -53.835 1.00 74.06 386 GLY A C 1
ATOM 2745 O O . GLY A 1 386 ? 44.717 0.800 -54.353 1.00 74.06 386 GLY A O 1
ATOM 2746 N N . LEU A 1 387 ? 44.700 -1.262 -53.413 1.00 75.88 387 LEU A N 1
ATOM 2747 C CA . LEU A 1 387 ? 46.123 -1.591 -53.557 1.00 75.88 387 LEU A CA 1
ATOM 2748 C C . LEU A 1 387 ? 46.327 -2.926 -54.295 1.00 75.88 387 LEU A C 1
ATOM 2750 O O . LEU A 1 387 ? 45.605 -3.879 -54.056 1.00 75.88 387 LEU A O 1
ATOM 2754 N N . ASP A 1 388 ? 47.382 -2.986 -55.111 1.00 71.81 388 ASP A N 1
ATOM 2755 C CA . ASP A 1 388 ? 47.860 -4.184 -55.826 1.00 71.81 388 ASP A CA 1
ATOM 2756 C C . ASP A 1 388 ? 48.650 -5.089 -54.855 1.00 71.81 388 ASP A C 1
ATOM 2758 O O . ASP A 1 388 ? 49.831 -4.844 -54.566 1.00 71.81 388 ASP A O 1
ATOM 2762 N N . ASN A 1 389 ? 47.966 -6.072 -54.269 1.00 73.75 389 ASN A N 1
ATOM 2763 C CA . ASN A 1 389 ? 48.467 -6.946 -53.204 1.00 73.75 389 ASN A CA 1
A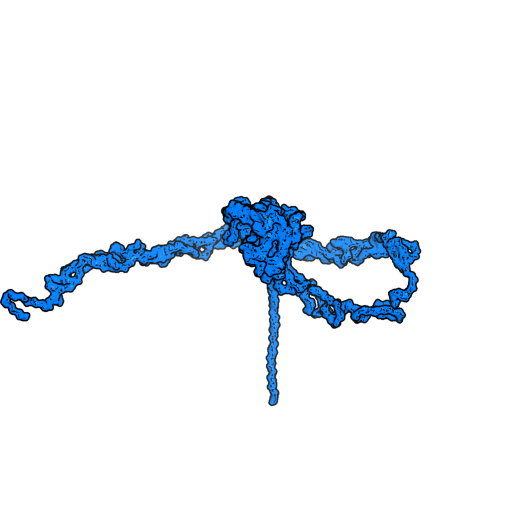TOM 2764 C C . ASN A 1 389 ? 49.093 -8.242 -53.745 1.00 73.75 389 ASN A C 1
ATOM 2766 O O . ASN A 1 389 ? 49.944 -8.845 -53.073 1.00 73.75 389 ASN A O 1
ATOM 2770 N N . ASP A 1 390 ? 48.721 -8.652 -54.957 1.00 74.25 390 ASP A N 1
ATOM 2771 C CA . ASP A 1 390 ? 49.293 -9.815 -55.640 1.00 74.25 390 ASP A CA 1
ATOM 2772 C C . ASP A 1 390 ? 50.418 -9.464 -56.639 1.00 74.25 390 ASP A C 1
ATOM 2774 O O . ASP A 1 390 ? 51.119 -10.353 -57.141 1.00 74.25 390 ASP A O 1
ATOM 2778 N N . CYS A 1 391 ? 50.704 -8.164 -56.776 1.00 68.56 391 CYS A N 1
ATOM 2779 C CA . CYS A 1 391 ? 51.795 -7.575 -57.547 1.00 68.56 391 CYS A CA 1
ATOM 2780 C C . CYS A 1 391 ? 51.687 -7.822 -59.060 1.00 68.56 391 CYS A C 1
ATOM 2782 O O . CYS A 1 391 ? 52.722 -7.923 -59.740 1.00 68.56 391 CYS A O 1
ATOM 2784 N N . ASP A 1 392 ? 50.472 -7.930 -59.596 1.00 78.44 392 ASP A N 1
ATOM 2785 C CA . ASP A 1 392 ? 50.215 -8.218 -61.008 1.00 78.44 392 ASP A CA 1
ATOM 2786 C C . ASP A 1 392 ? 50.012 -6.962 -61.890 1.00 78.44 392 ASP A C 1
ATOM 2788 O O . ASP A 1 392 ? 49.971 -7.062 -63.125 1.00 78.44 392 ASP A O 1
ATOM 2792 N N . MET A 1 393 ? 50.049 -5.770 -61.278 1.00 67.44 393 MET A N 1
ATOM 2793 C CA . MET A 1 393 ? 49.878 -4.444 -61.886 1.00 67.44 393 MET A CA 1
ATOM 2794 C C . MET A 1 393 ? 48.438 -4.064 -62.266 1.00 67.44 393 MET A C 1
ATOM 2796 O O . MET A 1 393 ? 48.249 -3.054 -62.966 1.00 67.44 393 MET A O 1
ATOM 2800 N N . ALA A 1 394 ? 47.438 -4.817 -61.823 1.00 76.75 394 ALA A N 1
ATOM 2801 C CA . ALA A 1 394 ? 46.052 -4.381 -61.752 1.00 76.75 394 ALA A CA 1
ATOM 2802 C C . ALA A 1 394 ? 45.683 -4.027 -60.290 1.00 76.75 394 ALA A C 1
ATOM 2804 O O . ALA A 1 394 ? 46.499 -4.156 -59.388 1.00 76.75 394 ALA A O 1
ATOM 2805 N N . VAL A 1 395 ? 44.556 -3.335 -60.097 1.00 72.19 395 VAL A N 1
ATOM 2806 C CA . VAL A 1 395 ? 44.119 -2.876 -58.767 1.00 72.19 395 VAL A CA 1
ATOM 2807 C C . VAL A 1 395 ? 42.669 -3.295 -58.590 1.00 72.19 395 VAL A C 1
ATOM 2809 O O . VAL A 1 395 ? 41.815 -2.862 -59.377 1.00 72.19 395 VAL A O 1
ATOM 2812 N N . ASP A 1 396 ? 42.399 -4.061 -57.533 1.00 69.19 396 ASP A N 1
ATOM 2813 C CA . ASP A 1 396 ? 41.079 -4.565 -57.139 1.00 69.19 396 ASP A CA 1
ATOM 2814 C C . ASP A 1 396 ? 40.339 -5.347 -58.257 1.00 69.19 396 ASP A C 1
ATOM 2816 O O . ASP A 1 396 ? 39.102 -5.309 -58.353 1.00 69.19 396 ASP A O 1
ATOM 2820 N N . GLU A 1 397 ? 41.041 -6.028 -59.166 1.00 75.56 397 GLU A N 1
ATOM 2821 C CA . GLU A 1 397 ? 40.418 -6.723 -60.293 1.00 75.56 397 GLU A CA 1
ATOM 2822 C C . GLU A 1 397 ? 39.843 -8.092 -59.926 1.00 75.56 397 GLU A C 1
ATOM 2824 O O . GLU A 1 397 ? 40.332 -8.834 -59.085 1.00 75.56 397 GLU A O 1
ATOM 2829 N N . SER A 1 398 ? 38.753 -8.461 -60.606 1.00 74.62 398 SER A N 1
ATOM 2830 C CA . SER A 1 398 ? 38.108 -9.779 -60.474 1.00 74.62 398 SER A CA 1
ATOM 2831 C C . SER A 1 398 ? 37.664 -10.159 -59.048 1.00 74.62 398 SER A C 1
ATOM 2833 O O . SER A 1 398 ? 37.269 -11.303 -58.810 1.00 74.62 398 SER A O 1
ATOM 2835 N N . LEU A 1 399 ? 37.640 -9.198 -58.120 1.00 79.38 399 LEU A N 1
ATOM 2836 C CA . LEU A 1 399 ? 37.190 -9.381 -56.749 1.00 79.38 399 LEU A CA 1
ATOM 2837 C C . LEU A 1 399 ? 35.664 -9.445 -56.682 1.00 79.38 399 LEU A C 1
ATOM 2839 O O . LEU A 1 399 ? 34.941 -8.452 -56.825 1.00 79.38 399 LEU A O 1
ATOM 2843 N N . THR A 1 400 ? 35.172 -10.651 -56.425 1.00 82.00 400 THR A N 1
ATOM 2844 C CA . THR A 1 400 ? 33.776 -10.908 -56.080 1.00 82.00 400 THR A CA 1
ATOM 2845 C C . THR A 1 400 ? 33.729 -11.586 -54.723 1.00 82.00 400 THR A C 1
ATOM 2847 O O . THR A 1 400 ? 34.573 -12.428 -54.421 1.00 82.00 400 THR A O 1
ATOM 2850 N N . ARG A 1 401 ? 32.750 -11.224 -53.895 1.00 81.75 401 ARG A N 1
ATOM 2851 C CA . ARG A 1 401 ? 32.499 -11.924 -52.634 1.00 81.75 401 ARG A CA 1
ATOM 2852 C C . ARG A 1 401 ? 31.051 -12.390 -52.567 1.00 81.75 401 ARG A C 1
ATOM 2854 O O . ARG A 1 401 ? 30.173 -11.709 -53.108 1.00 81.75 401 ARG A O 1
ATOM 2861 N N . PRO A 1 402 ? 30.784 -13.533 -51.920 1.00 81.00 402 PRO A N 1
ATOM 2862 C CA . PRO A 1 402 ? 29.420 -13.935 -51.632 1.00 81.00 402 PRO A CA 1
ATOM 2863 C C . PRO A 1 402 ? 28.768 -12.920 -50.688 1.00 81.00 402 PRO A C 1
ATOM 2865 O O . PRO A 1 402 ? 29.419 -12.353 -49.811 1.00 81.00 402 PRO A O 1
ATOM 2868 N N . CYS A 1 403 ? 27.479 -12.692 -50.883 1.00 80.19 403 CYS A N 1
ATOM 2869 C CA . CYS A 1 403 ? 26.654 -11.830 -50.048 1.00 80.19 403 CYS A CA 1
ATOM 2870 C C . CYS A 1 403 ? 25.277 -12.468 -49.854 1.00 80.19 403 CYS A C 1
ATOM 2872 O O . CYS A 1 403 ? 24.860 -13.314 -50.648 1.00 80.19 403 CYS A O 1
ATOM 2874 N N . GLY A 1 404 ? 24.554 -12.049 -48.818 1.00 76.94 404 GLY A N 1
ATOM 2875 C CA . GLY A 1 404 ? 23.281 -12.668 -48.447 1.00 76.94 404 GLY A CA 1
ATOM 2876 C C . GLY A 1 404 ? 23.447 -14.072 -47.854 1.00 76.94 404 GLY A C 1
ATOM 2877 O O . GLY A 1 404 ? 24.554 -14.599 -47.745 1.00 76.94 404 GLY A O 1
ATOM 2878 N N . THR A 1 405 ? 22.331 -14.674 -47.460 1.00 80.25 405 THR A N 1
ATOM 2879 C CA . THR A 1 405 ? 22.258 -16.022 -46.882 1.00 80.25 405 THR A CA 1
ATOM 2880 C C . THR A 1 405 ? 21.351 -16.904 -47.740 1.00 80.25 405 THR A C 1
ATOM 2882 O O . THR A 1 405 ? 20.585 -16.416 -48.571 1.00 80.25 405 THR A O 1
ATOM 2885 N N . ASN A 1 406 ? 21.455 -18.220 -47.574 1.00 79.94 406 ASN A N 1
ATOM 2886 C CA . ASN A 1 406 ? 20.505 -19.196 -48.117 1.00 79.94 406 ASN A CA 1
ATOM 2887 C C . ASN A 1 406 ? 19.539 -19.696 -47.029 1.00 79.94 406 ASN A C 1
ATOM 2889 O O . ASN A 1 406 ? 19.127 -20.858 -47.053 1.00 79.94 406 ASN A O 1
ATOM 2893 N N . THR A 1 407 ? 19.244 -18.833 -46.060 1.00 82.12 407 THR A N 1
ATOM 2894 C CA . THR A 1 407 ? 18.362 -19.109 -44.927 1.00 82.12 407 THR A CA 1
ATOM 2895 C C . THR A 1 407 ? 16.964 -18.591 -45.261 1.00 82.12 407 THR A C 1
ATOM 2897 O O . THR A 1 407 ? 16.827 -17.479 -45.769 1.00 82.12 407 THR A O 1
ATOM 2900 N N . GLY A 1 408 ? 15.936 -19.414 -45.054 1.00 83.06 408 GLY A N 1
ATOM 2901 C CA . GLY A 1 408 ? 14.558 -19.042 -45.372 1.00 83.06 408 GLY A CA 1
ATOM 2902 C C . GLY A 1 408 ? 14.314 -18.791 -46.863 1.00 83.06 408 GLY A C 1
ATOM 2903 O O . GLY A 1 408 ? 14.671 -19.608 -47.719 1.00 83.06 408 GLY A O 1
ATOM 2904 N N . VAL A 1 409 ? 13.674 -17.662 -47.177 1.00 84.19 409 VAL A N 1
ATOM 2905 C CA . VAL A 1 409 ? 13.419 -17.219 -48.564 1.00 84.19 409 VAL A CA 1
ATOM 2906 C C . VAL A 1 409 ? 14.580 -16.426 -49.166 1.00 84.19 409 VAL A C 1
ATOM 2908 O O . VAL A 1 409 ? 14.542 -16.100 -50.359 1.00 84.19 409 VAL A O 1
ATOM 2911 N N . CYS A 1 410 ? 15.612 -16.117 -48.373 1.00 86.75 410 CYS A N 1
ATOM 2912 C CA . CYS A 1 410 ? 16.786 -15.412 -48.862 1.00 86.75 410 CYS A CA 1
ATOM 2913 C C . CYS A 1 410 ? 17.596 -16.264 -49.834 1.00 86.75 410 CYS A C 1
ATOM 2915 O O . CYS A 1 410 ? 17.646 -17.496 -49.789 1.00 86.75 410 CYS A O 1
ATOM 2917 N N . THR A 1 411 ? 18.256 -15.565 -50.752 1.00 84.50 411 THR A N 1
ATOM 2918 C CA . THR A 1 411 ? 19.142 -16.185 -51.733 1.00 84.50 411 THR A CA 1
ATOM 2919 C C . THR A 1 411 ? 20.504 -15.527 -51.681 1.00 84.50 411 THR A C 1
ATOM 2921 O O . THR A 1 411 ? 20.617 -14.301 -51.679 1.00 84.50 411 THR A O 1
ATOM 2924 N N . THR A 1 412 ? 21.550 -16.351 -51.691 1.00 84.19 412 THR A N 1
ATOM 2925 C CA . THR A 1 412 ? 22.929 -15.876 -51.801 1.00 84.19 412 THR A CA 1
ATOM 2926 C C . THR A 1 412 ? 23.132 -15.184 -53.143 1.00 84.19 412 THR A C 1
ATOM 2928 O O . THR A 1 412 ? 22.776 -15.729 -54.191 1.00 84.19 412 THR A O 1
ATOM 2931 N N . GLY A 1 413 ? 23.740 -14.007 -53.111 1.00 84.56 413 GLY A N 1
ATOM 2932 C CA . GLY A 1 413 ? 24.207 -13.275 -54.276 1.00 84.56 413 GLY A CA 1
ATOM 2933 C C . GLY A 1 413 ? 25.722 -13.108 -54.268 1.00 84.56 413 GLY A C 1
ATOM 2934 O O . GLY A 1 413 ? 26.447 -13.692 -53.462 1.00 84.56 413 GLY A O 1
ATOM 2935 N N . THR A 1 414 ? 26.200 -12.260 -55.167 1.00 84.06 414 THR A N 1
ATOM 2936 C CA . THR A 1 414 ? 27.606 -11.863 -55.269 1.00 84.06 414 THR A CA 1
ATOM 2937 C C . THR A 1 414 ? 27.709 -10.349 -55.343 1.00 84.06 414 THR A C 1
ATOM 2939 O O . THR A 1 414 ? 27.069 -9.731 -56.196 1.00 84.06 414 THR A O 1
ATOM 2942 N N . GLU A 1 415 ? 28.546 -9.762 -54.494 1.00 84.00 415 GLU A N 1
ATOM 2943 C CA . GLU A 1 415 ? 28.968 -8.367 -54.604 1.00 84.00 415 GLU A CA 1
ATOM 2944 C C . GLU A 1 415 ? 30.244 -8.302 -55.438 1.00 84.00 415 GLU A C 1
ATOM 2946 O O . GLU A 1 415 ? 31.122 -9.157 -55.327 1.00 84.00 415 GLU A O 1
ATOM 2951 N N . THR A 1 416 ? 30.350 -7.287 -56.290 1.00 85.56 416 THR A N 1
ATOM 2952 C CA . THR A 1 416 ? 31.569 -7.005 -57.059 1.00 85.56 416 THR A CA 1
ATOM 2953 C C . THR A 1 416 ? 32.241 -5.778 -56.461 1.00 85.56 416 THR A C 1
ATOM 2955 O O . THR A 1 416 ? 31.564 -4.776 -56.208 1.00 85.56 416 THR A O 1
ATOM 2958 N N . CYS A 1 417 ? 33.544 -5.869 -56.208 1.00 79.25 417 CYS A N 1
ATOM 2959 C CA . CYS A 1 417 ? 34.340 -4.727 -55.781 1.00 79.25 417 CYS A CA 1
ATOM 2960 C C . CYS A 1 417 ? 34.610 -3.819 -56.986 1.00 79.25 417 CYS A C 1
ATOM 2962 O O . CYS A 1 417 ? 34.928 -4.292 -58.077 1.00 79.25 417 CYS A O 1
ATOM 2964 N N . SER A 1 418 ? 34.462 -2.510 -56.803 1.00 78.81 418 SER A N 1
ATOM 2965 C CA . SER A 1 418 ? 34.893 -1.514 -57.783 1.00 78.81 418 SER A CA 1
ATOM 2966 C C . SER A 1 418 ? 35.473 -0.308 -57.052 1.00 78.81 418 SER A C 1
ATOM 2968 O O . SER A 1 418 ? 34.723 0.448 -56.436 1.00 78.81 418 SER A O 1
ATOM 2970 N N . ALA A 1 419 ? 36.787 -0.099 -57.188 1.00 71.62 419 ALA A N 1
ATOM 2971 C CA . ALA A 1 419 ? 37.541 1.018 -56.607 1.00 71.62 419 ALA A CA 1
ATOM 2972 C C . ALA A 1 419 ? 37.411 1.118 -55.072 1.00 71.62 419 ALA A C 1
ATOM 2974 O O . ALA A 1 419 ? 36.946 2.134 -54.547 1.00 71.62 419 ALA A O 1
ATOM 2975 N N . GLY A 1 420 ? 37.794 0.051 -54.362 1.00 75.44 420 GLY A N 1
ATOM 2976 C CA . GLY A 1 420 ? 37.788 -0.010 -52.894 1.00 75.44 420 GLY A CA 1
ATOM 2977 C C . GLY A 1 420 ? 36.409 -0.075 -52.218 1.00 75.44 420 GLY A C 1
ATOM 2978 O O . GLY A 1 420 ? 36.316 0.120 -51.007 1.00 75.44 420 GLY A O 1
ATOM 2979 N N . ALA A 1 421 ? 35.321 -0.316 -52.963 1.00 78.00 421 ALA A N 1
ATOM 2980 C CA . ALA A 1 421 ? 33.973 -0.457 -52.404 1.00 78.00 421 ALA A CA 1
ATOM 2981 C C . ALA A 1 421 ? 33.183 -1.608 -53.044 1.00 78.00 421 ALA A C 1
ATOM 2983 O O . ALA A 1 421 ? 33.172 -1.782 -54.265 1.00 78.00 421 ALA A O 1
ATOM 2984 N N . TRP A 1 422 ? 32.473 -2.368 -52.209 1.00 82.69 422 TRP A N 1
ATOM 2985 C CA . TRP A 1 422 ? 31.579 -3.445 -52.635 1.00 82.69 422 TRP A CA 1
ATOM 2986 C C . TRP A 1 422 ? 30.227 -2.887 -53.103 1.00 82.69 422 TRP A C 1
ATOM 2988 O O . TRP A 1 422 ? 29.622 -2.055 -52.426 1.00 82.69 422 TRP A O 1
ATOM 2998 N N . GLY A 1 423 ? 29.764 -3.326 -54.278 1.00 79.31 423 GLY A N 1
ATOM 2999 C CA . GLY A 1 423 ? 28.446 -2.974 -54.822 1.00 79.31 423 GLY A CA 1
ATOM 3000 C C . GLY A 1 423 ? 27.273 -3.645 -54.091 1.00 79.31 423 GLY A C 1
ATOM 3001 O O . GLY A 1 423 ? 27.466 -4.382 -53.135 1.00 79.31 423 GLY A O 1
ATOM 3002 N N . ALA A 1 424 ? 26.040 -3.407 -54.557 1.00 78.19 424 ALA A N 1
ATOM 3003 C CA . ALA A 1 424 ? 24.842 -4.025 -53.982 1.00 78.19 424 ALA A CA 1
ATOM 3004 C C . ALA A 1 424 ? 24.797 -5.543 -54.231 1.00 78.19 424 ALA A C 1
ATOM 3006 O O . ALA A 1 424 ? 25.114 -6.007 -55.330 1.00 78.19 424 ALA A O 1
ATOM 3007 N N . CYS A 1 425 ? 24.348 -6.298 -53.227 1.00 81.69 425 CYS A N 1
ATOM 3008 C CA . CYS A 1 425 ? 24.181 -7.740 -53.331 1.00 81.69 425 CYS A CA 1
ATOM 3009 C C . CYS A 1 425 ? 23.147 -8.115 -54.404 1.00 81.69 425 CYS A C 1
ATOM 3011 O O . CYS A 1 425 ? 22.047 -7.568 -54.440 1.00 81.69 425 CYS A O 1
ATOM 3013 N N . SER A 1 426 ? 23.482 -9.071 -55.274 1.00 82.44 426 SER A N 1
ATOM 3014 C CA . SER A 1 426 ? 22.576 -9.557 -56.326 1.00 82.44 426 SER A CA 1
ATOM 3015 C C . SER A 1 426 ? 21.495 -10.538 -55.837 1.00 82.44 426 SER A C 1
ATOM 3017 O O . SER A 1 426 ? 20.659 -10.958 -56.637 1.00 82.44 426 SER A O 1
ATOM 3019 N N . GLY A 1 427 ? 21.521 -10.913 -54.553 1.00 79.19 427 GLY A N 1
ATOM 3020 C CA . GLY A 1 427 ? 20.583 -11.836 -53.908 1.00 79.19 427 GLY A CA 1
ATOM 3021 C C . GLY A 1 427 ? 19.346 -11.151 -53.318 1.00 79.19 427 GLY A C 1
ATOM 3022 O O . GLY A 1 427 ? 19.261 -9.924 -53.256 1.00 79.19 427 GLY A O 1
ATOM 3023 N N . THR A 1 428 ? 18.374 -11.950 -52.876 1.00 79.56 428 THR A N 1
ATOM 3024 C CA . THR A 1 428 ? 17.179 -11.447 -52.169 1.00 79.56 428 THR A CA 1
ATOM 3025 C C . THR A 1 428 ? 17.503 -11.337 -50.681 1.00 79.56 428 THR A C 1
ATOM 3027 O O . THR A 1 428 ? 17.865 -12.345 -50.077 1.00 79.56 428 THR A O 1
ATOM 3030 N N . GLY A 1 429 ? 17.440 -10.121 -50.130 1.00 78.62 429 GLY A N 1
ATOM 3031 C CA . GLY A 1 429 ? 17.746 -9.836 -48.725 1.00 78.62 429 GLY A CA 1
ATOM 3032 C C . GLY A 1 429 ? 16.544 -9.997 -47.783 1.00 78.62 429 GLY A C 1
ATOM 3033 O O . GLY A 1 429 ? 15.425 -10.185 -48.263 1.00 78.62 429 GLY A O 1
ATOM 3034 N N . PRO A 1 430 ? 16.776 -9.892 -46.465 1.00 84.00 430 PRO A N 1
ATOM 3035 C CA . PRO A 1 430 ? 15.755 -10.108 -45.445 1.00 84.00 430 PRO A CA 1
ATOM 3036 C C . PRO A 1 430 ? 14.667 -9.024 -45.454 1.00 84.00 430 PRO A C 1
ATOM 3038 O O . PRO A 1 430 ? 14.922 -7.854 -45.756 1.00 84.00 430 PRO A O 1
ATOM 3041 N N . SER A 1 431 ? 13.445 -9.415 -45.110 1.00 82.06 431 SER A N 1
ATOM 3042 C CA . SER A 1 431 ? 12.236 -8.590 -45.015 1.00 82.06 431 SER A CA 1
ATOM 3043 C C . SER A 1 431 ? 11.467 -8.928 -43.731 1.00 82.06 431 SER A C 1
ATOM 3045 O O . SER A 1 431 ? 11.638 -10.029 -43.243 1.00 82.06 431 SER A O 1
ATOM 3047 N N . PRO A 1 432 ? 10.638 -8.034 -43.158 1.00 84.06 432 PRO A N 1
ATOM 3048 C CA . PRO A 1 432 ? 9.969 -8.312 -41.884 1.00 84.06 432 PRO A CA 1
ATOM 3049 C C . PRO A 1 432 ? 9.144 -9.605 -41.907 1.00 84.06 432 PRO A C 1
ATOM 3051 O O . PRO A 1 432 ? 8.414 -9.832 -42.872 1.00 84.06 432 PRO A O 1
ATOM 3054 N N . GLU A 1 433 ? 9.223 -10.376 -40.822 1.00 82.81 433 GLU A N 1
ATOM 3055 C CA . GLU A 1 433 ? 8.482 -11.627 -40.634 1.00 82.81 433 GLU A CA 1
ATOM 3056 C C . GLU A 1 433 ? 6.975 -11.481 -40.869 1.00 82.81 433 GLU A C 1
ATOM 3058 O O . GLU A 1 433 ? 6.310 -10.554 -40.386 1.00 82.81 433 GLU A O 1
ATOM 3063 N N . VAL A 1 434 ? 6.425 -12.447 -41.598 1.00 85.88 434 VAL A N 1
ATOM 3064 C CA . VAL A 1 434 ? 4.999 -12.627 -41.842 1.00 85.88 434 VAL A CA 1
ATOM 3065 C C . VAL A 1 434 ? 4.639 -14.036 -41.397 1.00 85.88 434 VAL A C 1
ATOM 3067 O O . VAL A 1 434 ? 5.385 -14.965 -41.633 1.00 85.88 434 VAL A O 1
ATOM 3070 N N . CYS A 1 435 ? 3.476 -14.201 -40.763 1.00 85.75 435 CYS A N 1
ATOM 3071 C CA . CYS A 1 435 ? 2.996 -15.508 -40.303 1.00 85.75 435 CYS A CA 1
ATOM 3072 C C . CYS A 1 435 ? 2.517 -16.350 -41.502 1.00 85.75 435 CYS A C 1
ATOM 3074 O O . CYS A 1 435 ? 1.310 -16.469 -41.739 1.00 85.75 435 CYS A O 1
ATOM 3076 N N . ASP A 1 436 ? 3.448 -16.848 -42.313 1.00 87.50 436 ASP A N 1
ATOM 3077 C CA . ASP A 1 436 ? 3.202 -17.548 -43.576 1.00 87.50 436 ASP A CA 1
ATOM 3078 C C . ASP A 1 436 ? 4.018 -18.843 -43.740 1.00 87.50 436 ASP A C 1
ATOM 3080 O O . ASP A 1 436 ? 3.942 -19.482 -44.797 1.00 87.50 436 ASP A O 1
ATOM 3084 N N . ASN A 1 437 ? 4.686 -19.295 -42.668 1.00 85.31 437 ASN A N 1
ATOM 3085 C CA . ASN A 1 437 ? 5.512 -20.503 -42.643 1.00 85.31 437 ASN A CA 1
ATOM 3086 C C . ASN A 1 437 ? 6.763 -20.393 -43.529 1.00 85.31 437 ASN A C 1
ATOM 3088 O O . ASN A 1 437 ? 7.298 -21.409 -43.992 1.00 85.31 437 ASN A O 1
ATOM 3092 N N . LEU A 1 438 ? 7.214 -19.163 -43.771 1.00 86.00 438 LEU A N 1
ATOM 3093 C CA . LEU A 1 438 ? 8.483 -18.824 -44.387 1.00 86.00 438 LEU A CA 1
ATOM 3094 C C . LEU A 1 438 ? 9.292 -17.969 -43.407 1.00 86.00 438 LEU A C 1
ATOM 3096 O O . LEU A 1 438 ? 8.745 -17.237 -42.602 1.00 86.00 438 LEU A O 1
ATOM 3100 N N . ASP A 1 439 ? 10.610 -18.086 -43.490 1.00 84.25 439 ASP A N 1
ATOM 3101 C CA . ASP A 1 439 ? 11.551 -17.220 -42.778 1.00 84.25 439 ASP A CA 1
ATOM 3102 C C . ASP A 1 439 ? 11.876 -16.056 -43.729 1.00 84.25 439 ASP A C 1
ATOM 3104 O O . ASP A 1 439 ? 12.573 -16.237 -44.739 1.00 84.25 439 ASP A O 1
ATOM 3108 N N . ASN A 1 440 ? 11.206 -14.922 -43.506 1.00 86.31 440 ASN A N 1
ATOM 3109 C CA . ASN A 1 440 ? 11.242 -13.732 -44.350 1.00 86.31 440 ASN A CA 1
ATOM 3110 C C . ASN A 1 440 ? 12.413 -12.812 -43.999 1.00 86.31 440 ASN A C 1
ATOM 3112 O O . ASN A 1 440 ? 12.901 -12.123 -44.904 1.00 86.31 440 ASN A O 1
ATOM 3116 N N . ASP A 1 441 ? 12.833 -12.775 -42.734 1.00 84.94 441 ASP A N 1
ATOM 3117 C CA . ASP A 1 441 ? 13.933 -11.950 -42.228 1.00 84.94 441 ASP A CA 1
ATOM 3118 C C . ASP A 1 441 ? 15.274 -12.697 -42.143 1.00 84.94 441 ASP A C 1
ATOM 3120 O O . ASP A 1 441 ? 16.321 -12.091 -41.894 1.00 84.94 441 ASP A O 1
ATOM 3124 N N . CYS A 1 442 ? 15.258 -13.972 -42.521 1.00 86.56 442 CYS A N 1
ATOM 3125 C CA . CYS A 1 442 ? 16.401 -14.822 -42.812 1.00 86.56 442 CYS A CA 1
ATOM 3126 C C . CYS A 1 442 ? 17.355 -15.000 -41.628 1.00 86.56 442 CYS A C 1
ATOM 3128 O O . CYS A 1 442 ? 18.565 -15.186 -41.832 1.00 86.56 442 CYS A O 1
ATOM 3130 N N . ASP A 1 443 ? 16.816 -14.952 -40.409 1.00 84.06 443 ASP A N 1
ATOM 3131 C CA . ASP A 1 443 ? 17.542 -15.158 -39.157 1.00 84.06 443 ASP A CA 1
ATOM 3132 C C . ASP A 1 443 ? 17.642 -16.646 -38.751 1.00 84.06 443 ASP A C 1
ATOM 3134 O O . ASP A 1 443 ? 18.420 -17.005 -37.861 1.00 84.06 443 ASP A O 1
ATOM 3138 N N . GLY A 1 444 ? 16.936 -17.531 -39.470 1.00 83.56 444 GLY A N 1
ATOM 3139 C CA . GLY A 1 444 ? 16.897 -18.974 -39.232 1.00 83.56 444 GLY A CA 1
ATOM 3140 C C . GLY A 1 444 ? 15.717 -19.449 -38.386 1.00 83.56 444 GLY A C 1
ATOM 3141 O O . GLY A 1 444 ? 15.608 -20.658 -38.146 1.00 83.56 444 GLY A O 1
ATOM 3142 N N . VAL A 1 445 ? 14.830 -18.549 -37.961 1.00 83.31 445 VAL A N 1
ATOM 3143 C CA . VAL A 1 445 ? 13.633 -18.836 -37.171 1.00 83.31 445 VAL A CA 1
ATOM 3144 C C . VAL A 1 445 ? 12.384 -18.579 -38.014 1.00 83.31 445 VAL A C 1
ATOM 3146 O O . VAL A 1 445 ? 11.973 -17.453 -38.243 1.00 83.31 445 VAL A O 1
ATOM 3149 N N . VAL A 1 446 ? 11.710 -19.653 -38.430 1.00 80.56 446 VAL A N 1
ATOM 3150 C CA . VAL A 1 446 ? 10.447 -19.546 -39.181 1.00 80.56 446 VAL A CA 1
ATOM 3151 C C . VAL A 1 446 ? 9.323 -19.035 -38.270 1.00 80.56 446 VAL A C 1
ATOM 3153 O O . VAL A 1 446 ? 8.980 -19.706 -37.291 1.00 80.56 446 VAL A O 1
ATOM 3156 N N . ASP A 1 447 ? 8.719 -17.897 -38.630 1.00 79.06 447 ASP A N 1
ATOM 3157 C CA . ASP A 1 447 ? 7.598 -17.244 -37.942 1.00 79.06 447 ASP A CA 1
ATOM 3158 C C . ASP A 1 447 ? 7.856 -16.881 -36.457 1.00 79.06 447 ASP A C 1
ATOM 3160 O O . ASP A 1 447 ? 6.949 -16.948 -35.624 1.00 79.06 447 ASP A O 1
ATOM 3164 N N . GLY A 1 448 ? 9.075 -16.474 -36.088 1.00 75.50 448 GLY A N 1
ATOM 3165 C CA . GLY A 1 448 ? 9.523 -16.273 -34.695 1.00 75.50 448 GLY A CA 1
ATOM 3166 C C . GLY A 1 448 ? 8.919 -15.098 -33.904 1.00 75.50 448 GLY A C 1
ATOM 3167 O O . GLY A 1 448 ? 9.485 -14.691 -32.888 1.00 75.50 448 GLY A O 1
ATOM 3168 N N . PHE A 1 449 ? 7.789 -14.526 -34.330 1.00 82.19 449 PHE A N 1
ATOM 3169 C CA . PHE A 1 449 ? 7.217 -13.308 -33.747 1.00 82.19 449 PHE A CA 1
ATOM 3170 C C . PHE A 1 449 ? 5.863 -13.532 -33.057 1.00 82.19 449 PHE A C 1
ATOM 3172 O O . PHE A 1 449 ? 5.141 -14.508 -33.286 1.00 82.19 449 PHE A O 1
ATOM 3179 N N . SER A 1 450 ? 5.496 -12.591 -32.184 1.00 86.12 450 SER A N 1
ATOM 3180 C CA . SER A 1 450 ? 4.244 -12.633 -31.426 1.00 86.12 450 SER A CA 1
ATOM 3181 C C . SER A 1 450 ? 3.384 -11.393 -31.652 1.00 86.12 450 SER A C 1
ATOM 3183 O O . SER A 1 450 ? 3.873 -10.329 -32.037 1.00 86.12 450 SER A O 1
ATOM 3185 N N . ARG A 1 451 ? 2.077 -11.538 -31.423 1.00 84.81 451 ARG A N 1
ATOM 3186 C CA . ARG A 1 451 ? 1.106 -10.438 -31.438 1.00 84.81 451 ARG A CA 1
ATOM 3187 C C . ARG A 1 451 ? 0.237 -10.463 -30.188 1.00 84.81 451 ARG A C 1
ATOM 3189 O O . ARG A 1 451 ? 0.006 -11.523 -29.607 1.00 84.81 451 ARG A O 1
ATOM 3196 N N . SER A 1 452 ? -0.319 -9.312 -29.835 1.00 84.62 452 SER A N 1
ATOM 3197 C CA . SER A 1 452 ? -1.319 -9.211 -28.776 1.00 84.62 452 SER A CA 1
ATOM 3198 C C . SER A 1 452 ? -2.653 -9.850 -29.180 1.00 84.62 452 SER A C 1
ATOM 3200 O O . SER A 1 452 ? -3.042 -9.882 -30.351 1.00 84.62 452 SER A O 1
ATOM 3202 N N . CYS A 1 453 ? -3.362 -10.372 -28.186 1.00 83.88 453 CYS A N 1
ATOM 3203 C CA . CYS A 1 453 ? -4.678 -10.991 -28.312 1.00 83.88 453 CYS A CA 1
ATOM 3204 C C . CYS A 1 453 ? -5.496 -10.757 -27.030 1.00 83.88 453 CYS A C 1
ATOM 3206 O O . CYS A 1 453 ? -4.941 -10.400 -25.994 1.00 83.88 453 CYS A O 1
ATOM 3208 N N . GLY A 1 454 ? -6.813 -10.970 -27.078 1.00 82.31 454 GLY A N 1
ATOM 3209 C CA . GLY A 1 454 ? -7.706 -10.712 -25.938 1.00 82.31 454 GLY A CA 1
ATOM 3210 C C . GLY A 1 454 ? -8.167 -9.251 -25.829 1.00 82.31 454 GLY A C 1
ATOM 3211 O O . GLY A 1 454 ? -7.964 -8.461 -26.751 1.00 82.31 454 GLY A O 1
ATOM 3212 N N . SER A 1 455 ? -8.827 -8.920 -24.715 1.00 78.62 455 SER A N 1
ATOM 3213 C CA . SER A 1 455 ? -9.361 -7.588 -24.391 1.00 78.62 455 SER A CA 1
ATOM 3214 C C . SER A 1 455 ? -8.754 -7.091 -23.078 1.00 78.62 455 SER A C 1
ATOM 3216 O O . SER A 1 455 ? -8.402 -7.903 -22.228 1.00 78.62 455 SER A O 1
ATOM 3218 N N . GLY A 1 456 ? -8.629 -5.772 -22.927 1.00 80.25 456 GLY A N 1
ATOM 3219 C CA . GLY A 1 456 ? -8.271 -5.105 -21.666 1.00 80.25 456 GLY A CA 1
ATOM 3220 C C . GLY A 1 456 ? -9.443 -4.325 -21.064 1.00 80.25 456 GLY A C 1
ATOM 3221 O O . GLY A 1 456 ? -9.227 -3.290 -20.444 1.00 80.25 456 GLY A O 1
ATOM 3222 N N . VAL A 1 457 ? -10.672 -4.745 -21.370 1.00 84.25 457 VAL A N 1
ATOM 3223 C CA . VAL A 1 457 ? -11.922 -4.158 -20.866 1.00 84.25 457 VAL A CA 1
ATOM 3224 C C . VAL A 1 457 ? -12.386 -4.978 -19.665 1.00 84.25 457 VAL A C 1
ATOM 3226 O O . VAL A 1 457 ? -12.332 -6.205 -19.726 1.00 84.25 457 VAL A O 1
ATOM 3229 N N . GLY A 1 458 ? -12.811 -4.308 -18.594 1.00 83.62 458 GLY A N 1
ATOM 3230 C CA . GLY A 1 458 ? -13.240 -4.970 -17.362 1.00 83.62 458 GLY A CA 1
ATOM 3231 C C . GLY A 1 458 ? -12.114 -5.758 -16.688 1.00 83.62 458 GLY A C 1
ATOM 3232 O O . GLY A 1 458 ? -10.970 -5.305 -16.627 1.00 83.62 458 GLY A O 1
ATOM 3233 N N . GLU A 1 459 ? -12.436 -6.956 -16.202 1.00 85.44 459 GLU A N 1
ATOM 3234 C CA . GLU A 1 459 ? -11.487 -7.888 -15.569 1.00 85.44 459 GLU A CA 1
ATOM 3235 C C . GLU A 1 459 ? -10.649 -8.693 -16.584 1.00 85.44 459 GLU A C 1
ATOM 3237 O O . GLU A 1 459 ? -9.757 -9.468 -16.210 1.00 85.44 459 GLU A O 1
ATOM 3242 N N . CYS A 1 460 ? -10.899 -8.522 -17.887 1.00 87.38 460 CYS A N 1
ATOM 3243 C CA . CYS A 1 460 ? -10.121 -9.200 -18.913 1.00 87.38 460 CYS A CA 1
ATOM 3244 C C . CYS A 1 460 ? -8.696 -8.654 -18.994 1.00 87.38 460 CYS A C 1
ATOM 3246 O O . CYS A 1 460 ? -8.445 -7.446 -19.005 1.00 87.38 460 CYS A O 1
ATOM 3248 N N . ARG A 1 461 ? -7.742 -9.579 -19.134 1.00 86.12 461 ARG A N 1
ATOM 3249 C CA . ARG A 1 461 ? -6.334 -9.261 -19.384 1.00 86.12 461 ARG A CA 1
ATOM 3250 C C . ARG A 1 461 ? -5.964 -9.666 -20.808 1.00 86.12 461 ARG A C 1
ATOM 3252 O O . ARG A 1 461 ? -6.247 -10.806 -21.191 1.00 86.12 461 ARG A O 1
ATOM 3259 N N . PRO A 1 462 ? -5.312 -8.788 -21.590 1.00 85.75 462 PRO A N 1
ATOM 3260 C CA . PRO A 1 462 ? -4.783 -9.169 -22.890 1.00 85.75 462 PRO A CA 1
ATOM 3261 C C . PRO A 1 462 ? -3.622 -10.158 -22.719 1.00 85.75 462 PRO A C 1
ATOM 3263 O O . PRO A 1 462 ? -2.868 -10.093 -21.752 1.00 85.75 462 PRO A O 1
ATOM 3266 N N . GLY A 1 463 ? -3.472 -11.064 -23.680 1.00 87.12 463 GLY A N 1
ATOM 3267 C CA . GLY A 1 463 ? -2.393 -12.047 -23.739 1.00 87.12 463 GLY A CA 1
ATOM 3268 C C . GLY A 1 463 ? -1.554 -11.910 -25.008 1.00 87.12 463 GLY A C 1
ATOM 3269 O O . GLY A 1 463 ? -1.717 -10.971 -25.794 1.00 87.12 463 GLY A O 1
ATOM 3270 N N . SER A 1 464 ? -0.672 -12.885 -25.230 1.00 88.00 464 SER A N 1
ATOM 3271 C CA . SER A 1 464 ? 0.186 -12.965 -26.415 1.00 88.00 464 SER A CA 1
ATOM 3272 C C . SER A 1 464 ? -0.025 -14.273 -27.182 1.00 88.00 464 SER A C 1
ATOM 3274 O O . SER A 1 464 ? -0.135 -15.355 -26.598 1.00 88.00 464 SER A O 1
ATOM 3276 N N . GLN A 1 465 ? -0.094 -14.172 -28.510 1.00 88.69 465 GLN A N 1
ATOM 3277 C CA . GLN A 1 465 ? -0.095 -15.297 -29.443 1.00 88.69 465 GLN A CA 1
ATOM 3278 C C . GLN A 1 465 ? 1.210 -15.303 -30.225 1.00 88.69 465 GLN A C 1
ATOM 3280 O O . GLN A 1 465 ? 1.506 -14.351 -30.947 1.00 88.69 465 GLN A O 1
ATOM 3285 N N . VAL A 1 466 ? 1.945 -16.405 -30.135 1.00 86.00 466 VAL A N 1
ATOM 3286 C CA . VAL A 1 466 ? 3.124 -16.668 -30.965 1.00 86.00 466 VAL A CA 1
ATOM 3287 C C . VAL A 1 466 ? 2.656 -17.296 -32.279 1.00 86.00 466 VAL A C 1
ATOM 3289 O O . VAL A 1 466 ? 1.768 -18.159 -32.261 1.00 86.00 466 VAL A O 1
ATOM 3292 N N . CYS A 1 467 ? 3.183 -16.835 -33.416 1.00 83.38 467 CYS A N 1
ATOM 3293 C CA . CYS A 1 467 ? 2.998 -17.558 -34.671 1.00 83.38 467 CYS A CA 1
ATOM 3294 C C . CYS A 1 467 ? 3.935 -18.768 -34.677 1.00 83.38 467 CYS A C 1
ATOM 3296 O O . CYS A 1 467 ? 5.090 -18.687 -34.283 1.00 83.38 467 CYS A O 1
ATOM 3298 N N . THR A 1 468 ? 3.431 -19.938 -35.045 1.00 81.31 468 THR A N 1
ATOM 3299 C CA . THR A 1 468 ? 4.270 -21.123 -35.210 1.00 81.31 468 THR A CA 1
ATOM 3300 C C . THR A 1 468 ? 3.736 -21.910 -36.391 1.00 81.31 468 THR A C 1
ATOM 3302 O O . THR A 1 468 ? 2.590 -22.363 -36.374 1.00 81.31 468 THR A O 1
ATOM 3305 N N . ALA A 1 469 ? 4.565 -22.066 -37.421 1.00 75.50 469 ALA A N 1
ATOM 3306 C CA . ALA A 1 469 ? 4.233 -22.760 -38.660 1.00 75.50 469 ALA A CA 1
ATOM 3307 C C . ALA A 1 469 ? 3.013 -22.179 -39.413 1.00 75.50 469 ALA A C 1
ATOM 3309 O O . ALA A 1 469 ? 2.074 -22.897 -39.775 1.00 75.50 469 ALA A O 1
ATOM 3310 N N . GLY A 1 470 ? 3.009 -20.862 -39.624 1.00 79.44 470 GLY A N 1
ATOM 3311 C CA . GLY A 1 470 ? 1.999 -20.123 -40.387 1.00 79.44 470 GLY A CA 1
ATOM 3312 C C . GLY A 1 470 ? 0.647 -19.968 -39.687 1.00 79.44 470 GLY A C 1
ATOM 3313 O O . GLY A 1 470 ? -0.345 -19.600 -40.320 1.00 79.44 470 GLY A O 1
ATOM 3314 N N . MET A 1 471 ? 0.566 -20.277 -38.389 1.00 81.56 471 MET A N 1
ATOM 3315 C CA . MET A 1 471 ? -0.648 -20.130 -37.586 1.00 81.56 471 MET A CA 1
ATOM 3316 C C . MET A 1 471 ? -0.335 -19.548 -36.209 1.00 81.56 471 MET A C 1
ATOM 3318 O O . MET A 1 471 ? 0.576 -19.993 -35.517 1.00 81.56 471 MET A O 1
ATOM 3322 N N . PHE A 1 472 ? -1.143 -18.582 -35.771 1.00 82.69 472 PHE A N 1
ATOM 3323 C CA . PHE A 1 472 ? -1.098 -18.098 -34.393 1.00 82.69 472 PHE A CA 1
ATOM 3324 C C . PHE A 1 472 ? -1.675 -19.148 -33.441 1.00 82.69 472 PHE A C 1
ATOM 3326 O O . PHE A 1 472 ? -2.791 -19.631 -33.649 1.00 82.69 472 PHE A O 1
ATOM 3333 N N . GLY A 1 473 ? -0.919 -19.475 -32.392 1.00 79.25 473 GLY A N 1
ATOM 3334 C CA . GLY A 1 473 ? -1.349 -20.387 -31.334 1.00 79.25 473 GLY A CA 1
ATOM 3335 C C . GLY A 1 473 ? -2.493 -19.836 -30.471 1.00 79.25 473 GLY A C 1
ATOM 3336 O O . GLY A 1 473 ? -3.109 -18.808 -30.761 1.00 79.25 473 GLY A O 1
ATOM 3337 N N . SER A 1 474 ? -2.800 -20.519 -29.369 1.00 83.12 474 SER A N 1
ATOM 3338 C CA . SER A 1 474 ? -3.738 -20.013 -28.358 1.00 83.12 474 SER A CA 1
ATOM 3339 C C . SER A 1 474 ? -3.211 -18.740 -27.688 1.00 83.12 474 SER A C 1
ATOM 3341 O O . SER A 1 474 ? -2.005 -18.561 -27.549 1.00 83.12 474 SER A O 1
ATOM 3343 N N . CYS A 1 475 ? -4.120 -17.863 -27.260 1.00 83.25 475 CYS A N 1
ATOM 3344 C CA . CYS A 1 475 ? -3.773 -16.640 -26.537 1.00 83.25 475 CYS A CA 1
ATOM 3345 C C . CYS A 1 475 ? -3.271 -16.987 -25.130 1.00 83.25 475 CYS A C 1
ATOM 3347 O O . CYS A 1 475 ? -4.063 -17.360 -24.268 1.00 83.25 475 CYS A O 1
ATOM 3349 N N . SER A 1 476 ? -1.953 -16.935 -24.926 1.00 84.88 476 SER A N 1
ATOM 3350 C CA . SER A 1 476 ? -1.314 -17.263 -23.651 1.00 84.88 476 SER A CA 1
ATOM 3351 C C . SER A 1 476 ? -1.281 -16.035 -22.742 1.00 84.88 476 SER A C 1
ATOM 3353 O O . SER A 1 476 ? -0.995 -14.932 -23.207 1.00 84.88 476 SER A O 1
ATOM 3355 N N . GLY A 1 477 ? -1.589 -16.218 -21.456 1.00 78.94 477 GLY A N 1
ATOM 3356 C CA . GLY A 1 477 ? -1.613 -15.139 -20.459 1.00 78.94 477 GLY A CA 1
ATOM 3357 C C . GLY A 1 477 ? -2.861 -14.246 -20.478 1.00 78.94 477 GLY A C 1
ATOM 3358 O O . GLY A 1 477 ? -2.922 -13.303 -19.697 1.00 78.94 477 GLY A O 1
ATOM 3359 N N . ALA A 1 478 ? -3.854 -14.534 -21.328 1.00 85.12 478 ALA A N 1
ATOM 3360 C CA . ALA A 1 478 ? -5.113 -13.793 -21.330 1.00 85.12 478 ALA A CA 1
ATOM 3361 C C . ALA A 1 478 ? -6.114 -14.338 -20.303 1.00 85.12 478 ALA A C 1
ATOM 3363 O O . ALA A 1 478 ? -6.321 -15.551 -20.215 1.00 85.12 478 ALA A O 1
ATOM 3364 N N . THR A 1 479 ? -6.804 -13.429 -19.615 1.00 83.94 479 THR A N 1
ATOM 3365 C CA . THR A 1 479 ? -8.029 -13.735 -18.863 1.00 83.94 479 THR A CA 1
ATOM 3366 C C . THR A 1 479 ? -9.209 -13.373 -19.756 1.00 83.94 479 THR A C 1
ATOM 3368 O O . THR A 1 479 ? -9.338 -12.218 -20.159 1.00 83.94 479 THR A O 1
ATOM 3371 N N . GLY A 1 480 ? -10.004 -14.373 -20.143 1.00 80.62 480 GLY A N 1
ATOM 3372 C CA . GLY A 1 480 ? -11.165 -14.191 -21.016 1.00 80.62 480 GLY A CA 1
ATOM 3373 C C . GLY A 1 480 ? -12.436 -13.807 -20.253 1.00 80.62 480 GLY A C 1
ATOM 3374 O O . GLY A 1 480 ? -12.462 -13.932 -19.030 1.00 80.62 480 GLY A O 1
ATOM 3375 N N . PRO A 1 481 ? -13.493 -13.401 -20.977 1.00 86.25 481 PRO A N 1
ATOM 3376 C CA . PRO A 1 481 ? -14.759 -13.018 -20.373 1.00 86.25 481 PRO A CA 1
ATOM 3377 C C . PRO A 1 481 ? -15.426 -14.213 -19.690 1.00 86.25 481 PRO A C 1
ATOM 3379 O O . PRO A 1 481 ? -15.424 -15.338 -20.203 1.00 86.25 481 PRO A O 1
ATOM 3382 N N . SER A 1 482 ? -15.989 -13.960 -18.520 1.00 85.12 482 SER A N 1
ATOM 3383 C CA . SER A 1 482 ? -16.739 -14.903 -17.693 1.00 85.12 482 SER A CA 1
ATOM 3384 C C . SER A 1 482 ? -18.179 -14.417 -17.522 1.00 85.12 482 SER A C 1
ATOM 3386 O O . SER A 1 482 ? -18.518 -13.365 -18.025 1.00 85.12 482 SER A O 1
ATOM 3388 N N . ALA A 1 483 ? -19.073 -15.200 -16.917 1.00 86.44 483 ALA A N 1
ATOM 3389 C CA . ALA A 1 483 ? -20.441 -14.720 -16.708 1.00 86.44 483 ALA A CA 1
ATOM 3390 C C . ALA A 1 483 ? -20.459 -13.625 -15.634 1.00 86.44 483 ALA A C 1
ATOM 3392 O O . ALA A 1 483 ? -19.817 -13.810 -14.599 1.00 86.44 483 ALA A O 1
ATOM 3393 N N . GLU A 1 484 ? -21.245 -12.572 -15.855 1.00 87.44 484 GLU A N 1
ATOM 3394 C CA . GLU A 1 484 ? -21.440 -11.494 -14.886 1.00 87.44 484 GLU A CA 1
ATOM 3395 C C . GLU A 1 484 ? -21.833 -12.003 -13.499 1.00 87.44 484 GLU A C 1
ATOM 3397 O O . GLU A 1 484 ? -22.719 -12.859 -13.326 1.00 87.44 484 GLU A O 1
ATOM 3402 N N . LEU A 1 485 ? -21.171 -11.434 -12.501 1.00 90.44 485 LEU A N 1
ATOM 3403 C CA . LEU A 1 485 ? -21.515 -11.542 -11.097 1.00 90.44 485 LEU A CA 1
ATOM 3404 C C . LEU A 1 485 ? -22.154 -10.230 -10.652 1.00 90.44 485 LEU A C 1
ATOM 3406 O O . LEU A 1 485 ? -22.131 -9.239 -11.356 1.00 90.44 485 LEU A O 1
ATOM 3410 N N . CYS A 1 486 ? -22.812 -10.253 -9.496 1.00 90.56 486 CYS A N 1
ATOM 3411 C CA . CYS A 1 486 ? -23.315 -9.029 -8.883 1.00 90.56 486 CYS A CA 1
ATOM 3412 C C . CYS A 1 486 ? -22.244 -8.528 -7.918 1.00 90.56 486 CYS A C 1
ATOM 3414 O O . CYS A 1 486 ? -22.323 -8.827 -6.724 1.00 90.56 486 CYS A O 1
ATOM 3416 N N . ASP A 1 487 ? -21.210 -7.882 -8.445 1.00 89.44 487 ASP A N 1
ATOM 3417 C CA . ASP A 1 487 ? -20.016 -7.489 -7.693 1.00 89.44 487 ASP A CA 1
ATOM 3418 C C . ASP A 1 487 ? -19.431 -6.134 -8.127 1.00 89.44 487 ASP A C 1
ATOM 3420 O O . ASP A 1 487 ? -18.342 -5.769 -7.678 1.00 89.44 487 ASP A O 1
ATOM 3424 N N . THR A 1 488 ? -20.167 -5.358 -8.933 1.00 86.62 488 THR A N 1
ATOM 3425 C CA . THR A 1 488 ? -19.758 -4.081 -9.549 1.00 86.62 488 THR A CA 1
ATOM 3426 C C . THR A 1 488 ? -18.602 -4.166 -10.542 1.00 86.62 488 THR A C 1
ATOM 3428 O O . THR A 1 488 ? -18.128 -3.122 -11.003 1.00 86.62 488 THR A O 1
ATOM 3431 N N . ARG A 1 489 ? -18.135 -5.368 -10.881 1.00 89.12 489 ARG A N 1
ATOM 3432 C CA . ARG A 1 489 ? -17.077 -5.583 -11.867 1.00 89.12 489 ARG A CA 1
ATOM 3433 C C . ARG A 1 489 ? -17.700 -5.988 -13.198 1.00 89.12 489 ARG A C 1
ATOM 3435 O O . ARG A 1 489 ? -18.844 -6.401 -13.260 1.00 89.12 489 ARG A O 1
ATOM 3442 N N . ASP A 1 490 ? -16.933 -5.787 -14.262 1.00 88.06 490 ASP A N 1
ATOM 3443 C CA . ASP A 1 490 ? -17.277 -6.187 -15.629 1.00 88.06 490 ASP A CA 1
ATOM 3444 C C . ASP A 1 490 ? -16.535 -7.507 -15.883 1.00 88.06 490 ASP A C 1
ATOM 3446 O O . ASP A 1 490 ? -15.343 -7.523 -16.223 1.00 88.06 490 ASP A O 1
ATOM 3450 N N . ASN A 1 491 ? -17.186 -8.618 -15.529 1.00 87.81 491 ASN A N 1
ATOM 3451 C CA . ASN A 1 491 ? -16.606 -9.960 -15.565 1.00 87.81 491 ASN A CA 1
ATOM 3452 C C . ASN A 1 491 ? -16.664 -10.575 -16.970 1.00 87.81 491 ASN A C 1
ATOM 3454 O O . ASN A 1 491 ? -15.868 -11.476 -17.267 1.00 87.81 491 ASN A O 1
ATOM 3458 N N . ASP A 1 492 ? -17.603 -10.134 -17.801 1.00 87.94 492 ASP A N 1
ATOM 3459 C CA . ASP A 1 492 ? -17.852 -10.585 -19.166 1.00 87.94 492 ASP A CA 1
ATOM 3460 C C . ASP A 1 492 ? -17.244 -9.663 -20.236 1.00 87.94 492 ASP A C 1
ATOM 3462 O O . ASP A 1 492 ? -17.212 -9.997 -21.428 1.00 87.94 492 ASP A O 1
ATOM 3466 N N . CYS A 1 493 ? -16.620 -8.580 -19.780 1.00 88.62 493 CYS A N 1
ATOM 3467 C CA . CYS A 1 493 ? -15.770 -7.676 -20.535 1.00 88.62 493 CYS A CA 1
ATOM 3468 C C . CYS A 1 493 ? -16.491 -7.010 -21.713 1.00 88.62 493 CYS A C 1
ATOM 3470 O O . CYS A 1 493 ? -15.856 -6.709 -22.739 1.00 88.62 493 CYS A O 1
ATOM 3472 N N . ASP A 1 494 ? -17.804 -6.806 -21.595 1.00 87.19 494 ASP A N 1
ATOM 3473 C CA . ASP A 1 494 ? -18.628 -6.138 -22.598 1.00 87.19 494 ASP A CA 1
ATOM 3474 C C . ASP A 1 494 ? -18.640 -4.601 -22.450 1.00 87.19 494 ASP A C 1
ATOM 3476 O O . ASP A 1 494 ? -19.078 -3.881 -23.361 1.00 87.19 494 ASP A O 1
ATOM 3480 N N . GLY A 1 495 ? -18.045 -4.092 -21.364 1.00 86.00 495 GLY A N 1
ATOM 3481 C CA . GLY A 1 495 ? -17.924 -2.672 -21.046 1.00 86.00 495 GLY A CA 1
ATOM 3482 C C . GLY A 1 495 ? -19.061 -2.132 -20.180 1.00 86.00 495 GLY A C 1
ATOM 3483 O O . GLY A 1 495 ? -19.129 -0.913 -19.966 1.00 86.00 495 GLY A O 1
ATOM 3484 N N . THR A 1 496 ? -19.957 -2.993 -19.707 1.00 87.56 496 THR A N 1
ATOM 3485 C CA . THR A 1 496 ? -20.985 -2.677 -18.720 1.00 87.56 496 THR A CA 1
ATOM 3486 C C . THR A 1 496 ? -20.780 -3.503 -17.453 1.00 87.56 496 THR A C 1
ATOM 3488 O O . THR A 1 496 ? -20.074 -4.496 -17.462 1.00 87.56 496 THR A O 1
ATOM 3491 N N . THR A 1 497 ? -21.273 -3.004 -16.318 1.00 87.44 497 THR A N 1
ATOM 3492 C CA . THR A 1 497 ? -21.142 -3.694 -15.029 1.00 87.44 497 THR A CA 1
ATOM 3493 C C . THR A 1 497 ? -22.505 -4.161 -14.543 1.00 87.44 497 THR A C 1
ATOM 3495 O O . THR A 1 497 ? -23.474 -3.388 -14.567 1.00 87.44 497 THR A O 1
ATOM 3498 N N . ASP A 1 498 ? -22.559 -5.395 -14.039 1.00 87.56 498 ASP A N 1
ATOM 3499 C CA . ASP A 1 498 ? -23.732 -6.029 -13.435 1.00 87.56 498 ASP A CA 1
ATOM 3500 C C . ASP A 1 498 ? -25.004 -6.008 -14.332 1.00 87.56 498 ASP A C 1
ATOM 3502 O O . ASP A 1 498 ? -26.138 -5.840 -13.842 1.00 87.56 498 ASP A O 1
ATOM 3506 N N . GLU A 1 499 ? -24.885 -6.128 -15.658 1.00 86.69 499 GLU A N 1
ATOM 3507 C CA . GLU A 1 499 ? -26.031 -6.026 -16.562 1.00 86.69 499 GLU A CA 1
ATOM 3508 C C . GLU A 1 499 ? -26.935 -7.272 -16.539 1.00 86.69 499 GLU A C 1
ATOM 3510 O O . GLU A 1 499 ? -26.551 -8.405 -16.270 1.00 86.69 499 GLU A O 1
ATOM 3515 N N . GLY A 1 500 ? -28.237 -7.071 -16.771 1.00 85.25 500 GLY A N 1
ATOM 3516 C CA . GLY A 1 500 ? -29.184 -8.191 -16.840 1.00 85.25 500 GLY A CA 1
ATOM 3517 C C . GLY A 1 500 ? -29.549 -8.855 -15.500 1.00 85.25 500 GLY A C 1
ATOM 3518 O O . GLY A 1 500 ? -30.211 -9.893 -15.524 1.00 85.25 500 GLY A O 1
ATOM 3519 N N . ASN A 1 501 ? -29.236 -8.236 -14.352 1.00 86.31 501 ASN A N 1
ATOM 3520 C CA . ASN A 1 501 ? -29.520 -8.750 -12.999 1.00 86.31 501 ASN A CA 1
ATOM 3521 C C . ASN A 1 501 ? -28.782 -10.075 -12.688 1.00 86.31 501 ASN A C 1
ATOM 3523 O O . ASN A 1 501 ? -29.430 -11.099 -12.418 1.00 86.31 501 ASN A O 1
ATOM 3527 N N . PRO A 1 502 ? -27.438 -10.070 -12.718 1.00 87.50 502 PRO A N 1
ATOM 3528 C CA . PRO A 1 502 ? -26.635 -11.267 -12.506 1.00 87.50 502 PRO A CA 1
ATOM 3529 C C . PRO A 1 502 ? -26.843 -11.827 -11.094 1.00 87.50 502 PRO A C 1
ATOM 3531 O O . PRO A 1 502 ? -26.972 -11.097 -10.113 1.00 87.50 502 PRO A O 1
ATOM 3534 N N . GLY A 1 503 ? -26.974 -13.153 -10.983 1.00 83.69 503 GLY A N 1
ATOM 3535 C CA . GLY A 1 503 ? -27.264 -13.841 -9.714 1.00 83.69 503 GLY A CA 1
ATOM 3536 C C . GLY A 1 503 ? -28.651 -13.563 -9.096 1.00 83.69 503 GLY A C 1
ATOM 3537 O O . GLY A 1 503 ? -28.958 -14.091 -8.021 1.00 83.69 503 GLY A O 1
ATOM 3538 N N . GLY A 1 504 ? -29.497 -12.752 -9.743 1.00 86.19 504 GLY A N 1
ATOM 3539 C CA . GLY A 1 504 ? -30.830 -12.372 -9.273 1.00 86.19 504 GLY A CA 1
ATOM 3540 C C . GLY A 1 504 ? -31.958 -13.338 -9.660 1.00 86.19 504 GLY A C 1
ATOM 3541 O O . GLY A 1 504 ? -31.752 -14.398 -10.246 1.00 86.19 504 GLY A O 1
ATOM 3542 N N . GLY A 1 505 ? -33.194 -12.982 -9.293 1.00 84.31 505 GLY A N 1
ATOM 3543 C CA . GLY A 1 505 ? -34.417 -13.732 -9.622 1.00 84.31 505 GLY A CA 1
ATOM 3544 C C . GLY A 1 505 ? -34.795 -14.844 -8.635 1.00 84.31 505 GLY A C 1
ATOM 3545 O O . GLY A 1 505 ? -35.902 -15.379 -8.705 1.00 84.31 505 GLY A O 1
ATOM 3546 N N . GLY A 1 506 ? -33.916 -15.172 -7.685 1.00 83.62 506 GLY A N 1
ATOM 3547 C CA . GLY A 1 506 ? -34.230 -16.075 -6.576 1.00 83.62 506 GLY A CA 1
ATOM 3548 C C . GLY A 1 506 ? -35.178 -15.441 -5.553 1.00 83.62 506 GLY A C 1
ATOM 3549 O O . GLY A 1 506 ? -35.142 -14.231 -5.329 1.00 83.62 506 GLY A O 1
ATOM 3550 N N . ALA A 1 507 ? -36.006 -16.261 -4.902 1.00 85.44 507 ALA A N 1
ATOM 3551 C CA . ALA A 1 507 ? -36.810 -15.815 -3.765 1.00 85.44 507 ALA A CA 1
ATOM 3552 C C . ALA A 1 507 ? -35.911 -15.472 -2.563 1.00 85.44 507 ALA A C 1
ATOM 3554 O O . ALA A 1 507 ? -34.872 -16.101 -2.348 1.00 85.44 507 ALA A O 1
ATOM 3555 N N . CYS A 1 508 ? -36.313 -14.480 -1.778 1.00 83.56 508 CYS A N 1
ATOM 3556 C CA . CYS A 1 508 ? -35.664 -14.081 -0.528 1.00 83.56 508 CYS A CA 1
ATOM 3557 C C . CYS A 1 508 ? -36.715 -13.698 0.520 1.00 83.56 508 CYS A C 1
ATOM 3559 O O . CYS A 1 508 ? -37.869 -13.469 0.173 1.00 83.56 508 CYS A O 1
ATOM 3561 N N . GLY A 1 509 ? -36.324 -13.624 1.793 1.00 80.44 509 GLY A N 1
ATOM 3562 C CA . GLY A 1 509 ? -37.252 -13.384 2.904 1.00 80.44 509 GLY A CA 1
ATOM 3563 C C . GLY A 1 509 ? -37.990 -14.647 3.365 1.00 80.44 509 GLY A C 1
ATOM 3564 O O . GLY A 1 509 ? -37.791 -15.735 2.821 1.00 80.44 509 GLY A O 1
ATOM 3565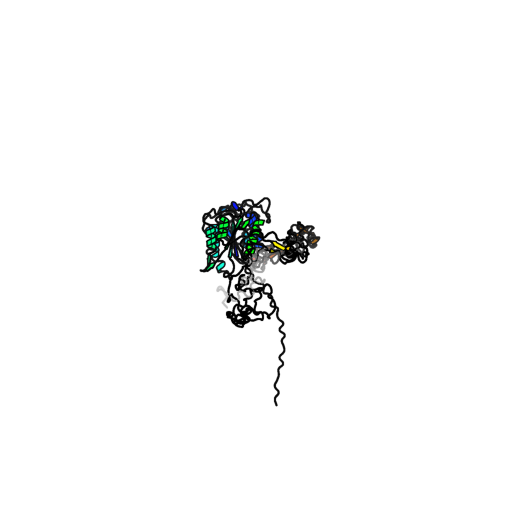 N N . SER A 1 510 ? -38.827 -14.487 4.389 1.00 80.00 510 SER A N 1
ATOM 3566 C CA . SER A 1 510 ? -39.648 -15.540 5.000 1.00 80.00 510 SER A CA 1
ATOM 3567 C C . SER A 1 510 ? -41.133 -15.183 4.889 1.00 80.00 510 SER A C 1
ATOM 3569 O O . SER A 1 510 ? -41.484 -14.035 4.629 1.00 80.00 510 SER A O 1
ATOM 3571 N N . SER A 1 511 ? -42.002 -16.176 5.067 1.00 82.94 511 SER A N 1
ATOM 3572 C CA . SER A 1 511 ? -43.453 -15.994 5.218 1.00 82.94 511 SER A CA 1
ATOM 3573 C C . SER A 1 511 ? -43.917 -16.292 6.651 1.00 82.94 511 SER A C 1
ATOM 3575 O O . SER A 1 511 ? -45.046 -16.742 6.847 1.00 82.94 511 SER A O 1
ATOM 3577 N N . ILE A 1 512 ? -42.999 -16.180 7.610 1.00 84.44 512 ILE A N 1
ATOM 3578 C CA . ILE A 1 512 ? -43.189 -16.410 9.046 1.00 84.44 512 ILE A CA 1
ATOM 3579 C C . ILE A 1 512 ? -43.240 -15.036 9.728 1.00 84.44 512 ILE A C 1
ATOM 3581 O O . ILE A 1 512 ? -42.555 -14.124 9.266 1.00 84.44 512 ILE A O 1
ATOM 3585 N N . GLY A 1 513 ? -44.071 -14.894 10.763 1.00 83.88 513 GLY A N 1
ATOM 3586 C CA . GLY A 1 513 ? -44.245 -13.632 11.484 1.00 83.88 513 GLY A CA 1
ATOM 3587 C C . GLY A 1 513 ? -44.740 -12.487 10.597 1.00 83.88 513 GLY A C 1
ATOM 3588 O O . GLY A 1 513 ? -45.594 -12.680 9.724 1.00 83.88 513 GLY A O 1
ATOM 3589 N N . GLU A 1 514 ? -44.173 -11.300 10.808 1.00 84.81 514 GLU A N 1
ATOM 3590 C CA . GLU A 1 514 ? -44.443 -10.090 10.014 1.00 84.81 514 GLU A CA 1
ATOM 3591 C C . GLU A 1 514 ? -43.599 -10.008 8.720 1.00 84.81 514 GLU A C 1
ATOM 3593 O O . GLU A 1 514 ? -43.754 -9.086 7.904 1.00 84.81 514 GLU A O 1
ATOM 3598 N N . CYS A 1 515 ? -42.726 -10.992 8.470 1.00 86.50 515 CYS A N 1
ATOM 3599 C CA . CYS A 1 515 ? -41.949 -11.045 7.238 1.00 86.50 515 CYS A CA 1
ATOM 3600 C C . CYS A 1 515 ? -42.815 -11.346 6.011 1.00 86.50 515 CYS A C 1
ATOM 3602 O O . CYS A 1 515 ? -43.804 -12.081 6.036 1.00 86.50 515 CYS A O 1
ATOM 3604 N N . SER A 1 516 ? -42.385 -10.801 4.875 1.00 86.12 516 SER A N 1
ATOM 3605 C CA . SER A 1 516 ? -42.962 -11.101 3.565 1.00 86.12 516 SER A CA 1
ATOM 3606 C C . SER 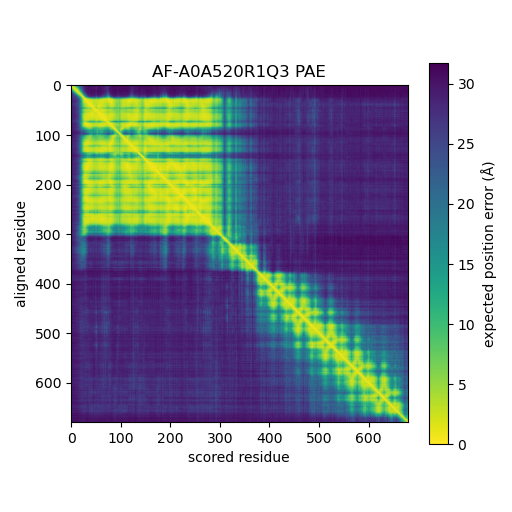A 1 516 ? -41.860 -11.499 2.584 1.00 86.12 516 SER A C 1
ATOM 3608 O O . SER A 1 516 ? -40.816 -10.842 2.556 1.00 86.12 516 SER A O 1
ATOM 3610 N N . PRO A 1 517 ? -42.062 -12.534 1.749 1.00 86.56 517 PRO A N 1
ATOM 3611 C CA . PRO A 1 517 ? -41.066 -12.942 0.770 1.00 86.56 517 PRO A CA 1
ATOM 3612 C C . PRO A 1 517 ? -40.947 -11.917 -0.368 1.00 86.56 517 PRO A C 1
ATOM 3614 O O . PRO A 1 517 ? -41.943 -11.378 -0.849 1.00 86.56 517 PRO A O 1
ATOM 3617 N N . GLY A 1 518 ? -39.721 -11.690 -0.831 1.00 87.94 518 GLY A N 1
ATOM 3618 C CA . GLY A 1 518 ? -39.365 -10.834 -1.961 1.00 87.94 518 GLY A CA 1
ATOM 3619 C C . GLY A 1 518 ? -38.556 -11.571 -3.034 1.00 87.94 518 GLY A C 1
ATOM 3620 O O . GLY A 1 518 ? -38.411 -12.795 -3.015 1.00 87.94 518 GLY A O 1
ATOM 3621 N N . THR A 1 519 ? -38.015 -10.812 -3.991 1.00 90.00 519 THR A N 1
ATOM 3622 C CA . THR A 1 519 ? -37.133 -11.315 -5.061 1.00 90.00 519 THR A CA 1
ATOM 3623 C C . THR A 1 519 ? -35.764 -10.645 -4.992 1.00 90.00 519 THR A C 1
ATOM 3625 O O . THR A 1 519 ? -35.672 -9.426 -4.818 1.00 90.00 519 THR A O 1
ATOM 3628 N N . ARG A 1 520 ? -34.699 -11.442 -5.135 1.00 88.38 520 ARG A N 1
ATOM 3629 C CA . ARG A 1 520 ? -33.314 -10.967 -5.193 1.00 88.38 520 ARG A CA 1
ATOM 3630 C C . ARG A 1 520 ? -33.076 -10.185 -6.480 1.00 88.38 520 ARG A C 1
ATOM 3632 O O . ARG A 1 520 ? -33.269 -10.721 -7.573 1.00 88.38 520 ARG A O 1
ATOM 3639 N N . THR A 1 521 ? -32.607 -8.957 -6.333 1.00 90.06 521 THR A N 1
ATOM 3640 C CA . THR A 1 521 ? -32.268 -8.057 -7.433 1.00 90.06 521 THR A CA 1
ATOM 3641 C C . THR A 1 521 ? -30.886 -7.476 -7.176 1.00 90.06 521 THR A C 1
ATOM 3643 O O . THR A 1 521 ? -30.624 -6.981 -6.082 1.00 90.06 521 THR A O 1
ATOM 3646 N N . CYS A 1 522 ? -30.007 -7.548 -8.167 1.00 89.62 522 CYS A N 1
ATOM 3647 C CA . CYS A 1 522 ? -28.694 -6.936 -8.137 1.00 89.62 522 CYS A CA 1
ATOM 3648 C C . CYS A 1 522 ? -28.843 -5.413 -8.193 1.00 89.62 522 CYS A C 1
ATOM 3650 O O . CYS A 1 522 ? -29.398 -4.867 -9.148 1.00 89.62 522 CYS A O 1
ATOM 3652 N N . MET A 1 523 ? -28.410 -4.732 -7.134 1.00 87.19 523 MET A N 1
ATOM 3653 C CA . MET A 1 523 ? -28.389 -3.274 -7.051 1.00 87.19 523 MET A CA 1
ATOM 3654 C C . MET A 1 523 ? -27.090 -2.837 -6.378 1.00 87.19 523 MET A C 1
ATOM 3656 O O . MET A 1 523 ? -26.915 -3.064 -5.184 1.00 87.19 523 MET A O 1
ATOM 3660 N N . GLY A 1 524 ? -26.202 -2.202 -7.149 1.00 81.06 524 GLY A N 1
ATOM 3661 C CA . GLY A 1 524 ? -24.911 -1.700 -6.664 1.00 81.06 524 GLY A CA 1
ATOM 3662 C C . GLY A 1 524 ? -23.962 -2.811 -6.206 1.00 81.06 524 GLY A C 1
ATOM 3663 O O . GLY A 1 524 ? -23.446 -2.718 -5.097 1.00 81.06 524 GLY A O 1
ATOM 3664 N N . GLY A 1 525 ? -23.799 -3.873 -7.008 1.00 83.06 525 GLY A N 1
ATOM 3665 C CA . GLY A 1 525 ? -22.923 -5.014 -6.699 1.00 83.06 525 GLY A CA 1
ATOM 3666 C C . GLY A 1 525 ? -23.338 -5.849 -5.493 1.00 83.06 525 GLY A C 1
ATOM 3667 O O . GLY A 1 525 ? -22.514 -6.528 -4.889 1.00 83.06 525 GLY A O 1
ATOM 3668 N N . ALA A 1 526 ? -24.610 -5.784 -5.097 1.00 86.00 526 ALA A N 1
ATOM 3669 C CA . ALA A 1 526 ? -25.158 -6.649 -4.066 1.00 86.00 526 ALA A CA 1
ATOM 3670 C C . ALA A 1 526 ? -26.557 -7.149 -4.438 1.00 86.00 526 ALA A C 1
ATOM 3672 O O . ALA A 1 526 ? -27.404 -6.409 -4.946 1.00 86.00 526 ALA A O 1
ATOM 3673 N N . LEU A 1 527 ? -26.827 -8.421 -4.131 1.00 85.69 527 LEU A N 1
ATOM 3674 C CA . LEU A 1 527 ? -28.163 -8.999 -4.254 1.00 85.69 527 LEU A CA 1
ATOM 3675 C C . LEU A 1 527 ? -29.049 -8.512 -3.107 1.00 85.69 527 LEU A C 1
ATOM 3677 O O . LEU A 1 527 ? -29.006 -9.036 -1.993 1.00 85.69 527 LEU A O 1
ATOM 3681 N N . VAL A 1 528 ? -29.896 -7.534 -3.404 1.00 87.38 528 VAL A N 1
ATOM 3682 C CA . VAL A 1 528 ? -30.848 -6.945 -2.464 1.00 87.38 528 VAL A CA 1
ATOM 3683 C C . VAL A 1 528 ? -32.198 -7.645 -2.583 1.00 87.38 528 VAL A C 1
ATOM 3685 O O . VAL A 1 528 ? -32.686 -7.917 -3.682 1.00 87.38 528 VAL A O 1
ATOM 3688 N N . CYS A 1 529 ? -32.838 -7.930 -1.447 1.00 84.94 529 CYS A N 1
ATOM 3689 C CA . CYS A 1 529 ? -34.202 -8.444 -1.449 1.00 84.94 529 CYS A CA 1
ATOM 3690 C C . CYS A 1 529 ? -35.193 -7.307 -1.719 1.00 84.94 529 CYS A C 1
ATOM 3692 O O . CYS A 1 529 ? -35.357 -6.406 -0.902 1.00 84.94 529 CYS A O 1
ATOM 3694 N N . THR A 1 530 ? -35.856 -7.342 -2.873 1.00 85.75 530 THR A N 1
ATOM 3695 C CA . THR A 1 530 ? -36.852 -6.338 -3.270 1.00 85.75 530 THR A CA 1
ATOM 3696 C C . THR A 1 530 ? -38.267 -6.886 -3.119 1.00 85.75 530 THR A C 1
ATOM 3698 O O . THR A 1 530 ? -38.553 -8.014 -3.522 1.00 85.75 530 THR A O 1
ATOM 3701 N N . GLY A 1 531 ? -39.158 -6.090 -2.522 1.00 81.06 531 GLY A N 1
ATOM 3702 C CA . GLY A 1 531 ? -40.566 -6.451 -2.314 1.00 81.06 531 GLY A CA 1
ATOM 3703 C C . GLY A 1 531 ? -40.853 -7.364 -1.114 1.00 81.06 531 GLY A C 1
ATOM 3704 O O . GLY A 1 531 ? -42.011 -7.723 -0.932 1.00 81.06 531 GLY A O 1
ATOM 3705 N N . GLY A 1 532 ? -39.840 -7.717 -0.314 1.00 80.44 532 GLY A N 1
ATOM 3706 C CA . GLY A 1 532 ? -39.994 -8.464 0.939 1.00 80.44 532 GLY A CA 1
ATOM 3707 C C . GLY A 1 532 ? -39.727 -7.609 2.182 1.00 80.44 532 GLY A C 1
ATOM 3708 O O . GLY A 1 532 ? -39.039 -6.592 2.091 1.00 80.44 532 GLY A O 1
ATOM 3709 N N . THR A 1 533 ? -40.260 -8.033 3.329 1.00 80.88 533 THR A N 1
ATOM 3710 C CA . THR A 1 533 ? -39.981 -7.448 4.654 1.00 80.88 533 THR A CA 1
ATOM 3711 C C . THR A 1 533 ? -38.943 -8.332 5.344 1.00 80.88 533 THR A C 1
ATOM 3713 O O . THR A 1 533 ? -39.171 -9.535 5.478 1.00 80.88 533 THR A O 1
ATOM 3716 N N . SER A 1 534 ? -37.790 -7.760 5.697 1.00 75.44 534 SER A N 1
ATOM 3717 C CA . SER A 1 534 ? -36.681 -8.477 6.342 1.00 75.44 534 SER A CA 1
ATOM 3718 C C . SER A 1 534 ? -36.883 -8.597 7.860 1.00 75.44 534 SER A C 1
ATOM 3720 O O . SER A 1 534 ? -37.497 -7.692 8.424 1.00 75.44 534 SER A O 1
ATOM 3722 N N . PRO A 1 535 ? -36.303 -9.629 8.507 1.00 82.81 535 PRO A N 1
ATOM 3723 C CA . PRO A 1 535 ? -36.247 -9.758 9.964 1.00 82.81 535 PRO A CA 1
ATOM 3724 C C . PRO A 1 535 ? -35.735 -8.494 10.662 1.00 82.81 535 PRO A C 1
ATOM 3726 O O . PRO A 1 535 ? -34.687 -7.955 10.284 1.00 82.81 535 PRO A O 1
ATOM 3729 N N . GLY A 1 536 ? -36.473 -8.025 11.663 1.00 81.62 536 GLY A N 1
ATOM 3730 C CA . GLY A 1 536 ? -36.085 -6.975 12.601 1.00 81.62 536 GLY A CA 1
ATOM 3731 C C . GLY A 1 536 ? -35.776 -7.548 13.990 1.00 81.62 536 GLY A C 1
ATOM 3732 O O . GLY A 1 536 ? -35.933 -8.739 14.202 1.00 81.62 536 GLY A O 1
ATOM 3733 N N . PRO A 1 537 ? -35.280 -6.734 14.936 1.00 82.69 537 PRO A N 1
ATOM 3734 C CA . PRO A 1 537 ? -35.133 -7.159 16.325 1.00 82.69 537 PRO A CA 1
ATOM 3735 C C . PRO A 1 537 ? -36.492 -7.219 17.038 1.00 82.69 537 PRO A C 1
ATOM 3737 O O . PRO A 1 537 ? -37.277 -6.276 16.923 1.00 82.69 537 PRO A O 1
ATOM 3740 N N . GLU A 1 538 ? -36.691 -8.270 17.831 1.00 85.75 538 GLU A N 1
ATOM 3741 C CA . GLU A 1 538 ? -37.895 -8.497 18.638 1.00 85.75 538 GLU A CA 1
ATOM 3742 C C . GLU A 1 538 ? -38.208 -7.342 19.597 1.00 85.75 538 GLU A C 1
ATOM 3744 O O . GLU A 1 538 ? -37.340 -6.823 20.321 1.00 85.75 538 GLU A O 1
ATOM 3749 N N . THR A 1 539 ? -39.484 -6.971 19.639 1.00 88.38 539 THR A N 1
ATOM 3750 C CA . THR A 1 539 ? -40.053 -6.041 20.616 1.00 88.38 539 THR A CA 1
ATOM 3751 C C . THR A 1 539 ? -41.066 -6.779 21.480 1.00 88.38 539 THR A C 1
ATOM 3753 O O . THR A 1 539 ? -41.762 -7.644 20.998 1.00 88.38 539 THR A O 1
ATOM 3756 N N . CYS A 1 540 ? -41.184 -6.434 22.770 1.00 87.75 540 CYS A N 1
ATOM 3757 C CA . CYS A 1 540 ? -42.172 -7.061 23.661 1.00 87.75 540 CYS A CA 1
ATOM 3758 C C . CYS A 1 540 ? -43.606 -6.578 23.367 1.00 87.75 540 CYS A C 1
ATOM 3760 O O . CYS A 1 540 ? -44.163 -5.792 24.144 1.00 87.75 540 CYS A O 1
ATOM 3762 N N . ASP A 1 541 ? -44.187 -6.994 22.249 1.00 87.75 541 ASP A N 1
ATOM 3763 C CA . ASP A 1 541 ? -45.529 -6.611 21.805 1.00 87.75 541 ASP A CA 1
ATOM 3764 C C . ASP A 1 541 ? -46.397 -7.787 21.309 1.00 87.75 541 ASP A C 1
ATOM 3766 O O . ASP A 1 541 ? -47.593 -7.608 21.043 1.00 87.75 541 ASP A O 1
ATOM 3770 N N . GLY A 1 542 ? -45.848 -9.002 21.326 1.00 85.62 542 GLY A N 1
ATOM 3771 C CA . GLY A 1 542 ? -46.523 -10.242 20.970 1.00 85.62 542 GLY A CA 1
ATOM 3772 C C . GLY A 1 542 ? -46.517 -10.546 19.474 1.00 85.62 542 GLY A C 1
ATOM 3773 O O . GLY A 1 542 ? -47.307 -11.399 19.047 1.00 85.62 542 GLY A O 1
ATOM 3774 N N . LEU A 1 543 ? -45.699 -9.844 18.692 1.00 88.06 543 LEU A N 1
ATOM 3775 C CA . LEU A 1 543 ? -45.423 -10.140 17.292 1.00 88.06 543 LEU A CA 1
ATOM 3776 C C . LEU A 1 543 ? -44.107 -10.931 17.157 1.00 88.06 543 LEU A C 1
ATOM 3778 O O . LEU A 1 543 ? -43.461 -11.254 18.145 1.00 88.06 543 LEU A O 1
ATOM 3782 N N . ASP A 1 544 ? -43.825 -11.361 15.929 1.00 86.81 544 ASP A N 1
ATOM 3783 C CA . ASP A 1 544 ? -42.634 -12.123 15.524 1.00 86.81 544 ASP A CA 1
ATOM 3784 C C . ASP A 1 544 ? -41.968 -11.284 14.423 1.00 86.81 544 ASP A C 1
ATOM 3786 O O . ASP A 1 544 ? -42.365 -11.336 13.246 1.00 86.81 544 ASP A O 1
ATOM 3790 N N . GLU A 1 545 ? -41.088 -10.373 14.838 1.00 88.75 545 GLU A N 1
ATOM 3791 C CA . GLU A 1 545 ? -40.408 -9.410 13.972 1.00 88.75 545 GLU A CA 1
ATOM 3792 C C . GLU A 1 545 ? -39.144 -9.975 13.339 1.00 88.75 545 GLU A C 1
ATOM 3794 O O . GLU A 1 545 ? -38.764 -9.533 12.247 1.00 88.75 545 GLU A O 1
ATOM 3799 N N . ASP A 1 546 ? -38.491 -10.921 14.003 1.00 86.44 546 ASP A N 1
ATOM 3800 C CA . ASP A 1 546 ? -37.291 -11.589 13.519 1.00 86.44 546 ASP A CA 1
ATOM 3801 C C . ASP A 1 546 ? -37.605 -12.831 12.659 1.00 86.44 546 ASP A C 1
ATOM 3803 O O . ASP A 1 546 ? -36.763 -13.316 11.887 1.00 86.44 546 ASP A O 1
ATOM 3807 N N . CYS A 1 547 ? -38.875 -13.237 12.658 1.00 87.31 547 CYS A N 1
ATOM 3808 C CA . CYS A 1 547 ? -39.465 -14.226 11.773 1.00 87.31 547 CYS A CA 1
ATOM 3809 C C . CYS A 1 547 ? -38.889 -15.633 11.964 1.00 87.31 547 CYS A C 1
ATOM 3811 O O . CYS A 1 547 ? -38.839 -16.417 10.996 1.00 87.31 547 CYS A O 1
ATOM 3813 N N . ASP A 1 548 ? -38.450 -15.962 13.181 1.00 85.62 548 ASP A N 1
ATOM 3814 C CA . ASP A 1 548 ? -37.966 -17.287 13.565 1.00 85.62 548 ASP A CA 1
ATOM 3815 C C . ASP A 1 548 ? -39.096 -18.252 13.994 1.00 85.62 548 ASP A C 1
ATOM 3817 O O . ASP A 1 548 ? -38.904 -19.478 14.029 1.00 85.62 548 ASP A O 1
ATOM 3821 N N . GLY A 1 549 ? -40.310 -17.722 14.189 1.00 85.50 549 GLY A N 1
ATOM 3822 C CA . GLY A 1 549 ? -41.519 -18.463 14.540 1.00 85.50 549 GLY A CA 1
ATOM 3823 C C . GLY A 1 549 ? -41.796 -18.569 16.041 1.00 85.50 549 GLY A C 1
ATOM 3824 O O . GLY A 1 549 ? -42.780 -19.224 16.421 1.00 85.50 549 GLY A O 1
ATOM 3825 N N . ALA A 1 550 ? -40.953 -17.981 16.885 1.00 87.44 550 ALA A N 1
ATOM 3826 C CA . ALA A 1 550 ? -41.279 -17.614 18.253 1.00 87.44 550 ALA A CA 1
ATOM 3827 C C . ALA A 1 550 ? -41.781 -16.153 18.299 1.00 87.44 550 ALA A C 1
ATOM 3829 O O . ALA A 1 550 ? -41.952 -15.517 17.272 1.00 87.44 550 ALA A O 1
ATOM 3830 N N . THR A 1 551 ? -42.233 -15.706 19.468 1.00 87.56 551 THR A N 1
ATOM 3831 C CA . THR A 1 551 ? -42.734 -14.336 19.662 1.00 87.56 551 THR A CA 1
ATOM 3832 C C . THR A 1 551 ? -42.102 -13.787 20.929 1.00 87.56 551 THR A C 1
ATOM 3834 O O . THR A 1 551 ? -42.196 -14.456 21.975 1.00 87.56 551 THR A O 1
ATOM 3837 N N . ASP A 1 552 ? -41.578 -12.565 20.878 1.00 83.88 552 ASP A N 1
ATOM 3838 C CA . ASP A 1 552 ? -40.948 -11.847 21.987 1.00 83.88 552 ASP A CA 1
ATOM 3839 C C . ASP A 1 552 ? -39.738 -12.573 22.631 1.00 83.88 552 ASP A C 1
ATOM 3841 O O . ASP A 1 552 ? -39.436 -12.385 23.824 1.00 83.88 552 ASP A O 1
ATOM 3845 N N . GLU A 1 553 ? -39.041 -13.447 21.906 1.00 83.56 553 GLU A N 1
ATOM 3846 C CA . GLU A 1 553 ? -37.793 -14.053 22.369 1.00 83.56 553 GLU A CA 1
ATOM 3847 C C . GLU A 1 553 ? -36.624 -13.066 22.311 1.00 83.56 553 GLU A C 1
ATOM 3849 O O . GLU A 1 553 ? -36.655 -12.021 21.677 1.00 83.56 553 GLU A O 1
ATOM 3854 N N . GLY A 1 554 ? -35.570 -13.334 23.085 1.00 79.81 554 GLY A N 1
ATOM 3855 C CA . GLY A 1 554 ? -34.372 -12.488 23.070 1.00 79.81 554 GLY A CA 1
ATOM 3856 C C . GLY A 1 554 ? -34.557 -11.048 23.582 1.00 79.81 554 GLY A C 1
ATOM 3857 O O . GLY A 1 554 ? -33.555 -10.342 23.711 1.00 79.81 554 GLY A O 1
ATOM 3858 N N . VAL A 1 555 ? -35.774 -10.619 23.946 1.00 85.00 555 VAL A N 1
ATOM 3859 C CA . VAL A 1 555 ? -36.042 -9.265 24.443 1.00 85.00 555 VAL A CA 1
ATOM 3860 C C . VAL A 1 555 ? -35.312 -9.022 25.776 1.00 85.00 555 VAL A C 1
ATOM 3862 O O . VAL A 1 555 ? -35.550 -9.737 26.759 1.00 85.00 555 VAL A O 1
ATOM 3865 N N . PRO A 1 556 ? -34.435 -8.000 25.866 1.00 82.06 556 PRO A N 1
ATOM 3866 C CA . PRO A 1 556 ? -33.719 -7.684 27.096 1.00 82.06 556 PRO A CA 1
ATOM 3867 C C . PRO A 1 556 ? -34.659 -7.347 28.259 1.00 82.06 556 PRO A C 1
ATOM 3869 O O . PRO A 1 556 ? -35.677 -6.672 28.099 1.00 82.06 556 PRO A O 1
ATOM 3872 N N . THR A 1 557 ? -34.287 -7.764 29.469 1.00 80.81 557 THR A N 1
ATOM 3873 C CA . THR A 1 557 ? -35.044 -7.421 30.678 1.00 80.81 557 THR A CA 1
ATOM 3874 C C . THR A 1 557 ? -34.935 -5.924 30.985 1.00 80.81 557 THR A C 1
ATOM 3876 O O . THR A 1 557 ? -33.857 -5.334 30.912 1.00 80.81 557 THR A O 1
ATOM 3879 N N . MET A 1 558 ? -36.039 -5.283 31.385 1.00 80.62 558 MET A N 1
ATOM 3880 C CA . MET A 1 558 ? -36.078 -3.835 31.677 1.00 80.62 558 MET A CA 1
ATOM 3881 C C . MET A 1 558 ? -35.599 -3.478 33.099 1.00 80.62 558 MET A C 1
ATOM 3883 O O . MET A 1 558 ? -36.028 -2.487 33.691 1.00 80.62 558 MET A O 1
ATOM 3887 N N . GLY A 1 559 ? -34.684 -4.272 33.658 1.00 82.12 559 GLY A N 1
ATOM 3888 C CA . GLY A 1 559 ? -34.127 -4.062 34.994 1.00 82.12 559 GLY A CA 1
ATOM 3889 C C . GLY A 1 559 ? -34.998 -4.601 36.134 1.00 82.12 559 GLY A C 1
ATOM 3890 O O . GLY A 1 559 ? -35.888 -5.433 35.940 1.00 82.12 559 GLY A O 1
ATOM 3891 N N . SER A 1 560 ? -34.684 -4.171 37.359 1.00 83.62 560 SER A N 1
ATOM 3892 C CA . SER A 1 560 ? -35.343 -4.651 38.576 1.00 83.62 560 SER A CA 1
ATOM 3893 C C . SER A 1 560 ? -36.714 -4.009 38.788 1.00 83.62 560 SER A C 1
ATOM 3895 O O . SER A 1 560 ? -36.897 -2.820 38.537 1.00 83.62 560 SER A O 1
ATOM 3897 N N . CYS A 1 561 ? -37.647 -4.775 39.340 1.00 82.81 561 CYS A N 1
ATOM 3898 C CA . CYS A 1 561 ? -38.988 -4.334 39.716 1.00 82.81 561 CYS A CA 1
ATOM 3899 C C . CYS A 1 561 ? -39.318 -4.737 41.153 1.00 82.81 561 CYS A C 1
ATOM 3901 O O . CYS A 1 561 ? -38.765 -5.699 41.675 1.00 82.81 561 CYS A O 1
ATOM 3903 N N . GLY A 1 562 ? -40.238 -4.018 41.796 1.00 81.12 562 GLY A N 1
ATOM 3904 C CA . GLY A 1 562 ? -40.577 -4.229 43.208 1.00 81.12 562 GLY A CA 1
ATOM 3905 C C . GLY A 1 562 ? -39.680 -3.450 44.178 1.00 81.12 562 GLY A C 1
ATOM 3906 O O . GLY A 1 562 ? -38.867 -2.625 43.765 1.00 81.12 562 GLY A O 1
ATOM 3907 N N . SER A 1 563 ? -39.876 -3.688 45.477 1.00 79.00 563 SER A N 1
ATOM 3908 C CA . SER A 1 563 ? -39.171 -3.023 46.581 1.00 79.00 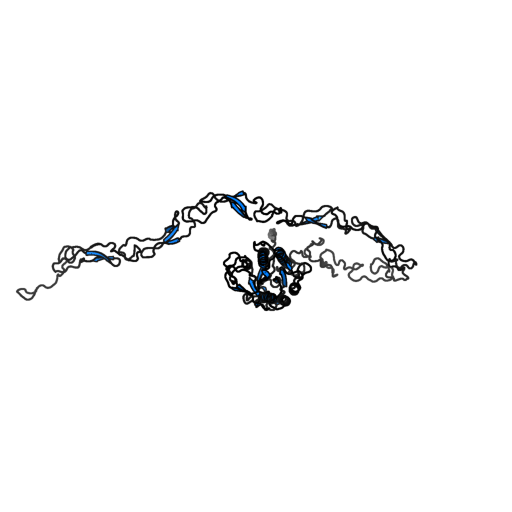563 SER A CA 1
ATOM 3909 C C . SER A 1 563 ? -38.240 -4.002 47.299 1.00 79.00 563 SER A C 1
ATOM 3911 O O . SER A 1 563 ? -38.470 -5.209 47.280 1.00 79.00 563 SER A O 1
ATOM 3913 N N . SER A 1 564 ? -37.197 -3.480 47.943 1.00 81.94 564 SER A N 1
ATOM 3914 C CA . SER A 1 564 ? -36.311 -4.236 48.842 1.00 81.94 564 SER A CA 1
ATOM 3915 C C . SER A 1 564 ? -36.544 -3.892 50.319 1.00 81.94 564 SER A C 1
ATOM 3917 O O . SER A 1 564 ? -35.637 -4.055 51.135 1.00 81.94 564 SER A O 1
ATOM 3919 N N . THR A 1 565 ? -37.702 -3.315 50.641 1.00 84.88 565 THR A N 1
ATOM 3920 C CA . THR A 1 565 ? -38.083 -2.905 51.998 1.00 84.88 565 THR A CA 1
ATOM 3921 C C . THR A 1 565 ? -38.846 -4.031 52.692 1.00 84.88 565 THR A C 1
ATOM 3923 O O . THR A 1 565 ? -39.708 -4.651 52.074 1.00 84.88 565 THR A O 1
ATOM 3926 N N . GLY A 1 566 ? -38.534 -4.285 53.965 1.00 83.38 566 GLY A N 1
ATOM 3927 C CA . GLY A 1 566 ? -39.287 -5.232 54.784 1.00 83.38 566 GLY A CA 1
ATOM 3928 C C . GLY A 1 566 ? -39.186 -6.681 54.301 1.00 83.38 566 GLY A C 1
ATOM 3929 O O . GLY A 1 566 ? -38.089 -7.191 54.056 1.00 83.38 566 GLY A O 1
ATOM 3930 N N . ALA A 1 567 ? -40.335 -7.343 54.180 1.00 85.19 567 ALA A N 1
ATOM 3931 C CA . ALA A 1 567 ? -40.483 -8.692 53.644 1.00 85.19 567 ALA A CA 1
ATOM 3932 C C . ALA A 1 567 ? -40.395 -8.749 52.105 1.00 85.19 567 ALA A C 1
ATOM 3934 O O . ALA A 1 567 ? -40.245 -9.840 51.539 1.00 85.19 567 ALA A O 1
ATOM 3935 N N . CYS A 1 568 ? -40.475 -7.605 51.414 1.00 87.75 568 CYS A N 1
ATOM 3936 C CA . CYS A 1 568 ? -40.412 -7.563 49.958 1.00 87.75 568 CYS A CA 1
ATOM 3937 C C . CYS A 1 568 ? -39.010 -7.852 49.429 1.00 87.75 568 CYS A C 1
ATOM 3939 O O . CYS A 1 568 ? -37.985 -7.454 49.985 1.00 87.75 568 CYS A O 1
ATOM 3941 N N . SER A 1 569 ? -38.980 -8.505 48.271 1.00 86.75 569 SER A N 1
ATOM 3942 C CA . SER A 1 569 ? -37.755 -8.713 47.504 1.00 86.75 569 SER A CA 1
ATOM 3943 C C . SER A 1 569 ? -37.968 -8.307 46.047 1.00 86.75 569 SER A C 1
ATOM 3945 O O . SER A 1 569 ? -39.002 -8.649 45.464 1.00 86.75 569 SER A O 1
ATOM 3947 N N . PRO A 1 570 ? -37.014 -7.577 45.439 1.00 86.19 570 PRO A N 1
ATOM 3948 C CA . PRO A 1 570 ? -37.144 -7.137 44.060 1.00 86.19 570 PRO A CA 1
ATOM 3949 C C . PRO A 1 570 ? -37.049 -8.325 43.094 1.00 86.19 570 PRO A C 1
ATOM 3951 O O . PRO A 1 570 ? -36.241 -9.235 43.281 1.00 86.19 570 PRO A O 1
ATOM 3954 N N . GLY A 1 571 ? -37.869 -8.291 42.046 1.00 86.88 571 GLY A N 1
ATOM 3955 C CA . GLY A 1 571 ? -37.812 -9.185 40.892 1.00 86.88 571 GLY A CA 1
ATOM 3956 C C . GLY A 1 571 ? -37.182 -8.514 39.669 1.00 86.88 571 GLY A C 1
ATOM 3957 O O . GLY A 1 571 ? -36.586 -7.439 39.764 1.00 86.88 571 GLY A O 1
ATOM 3958 N N . VAL A 1 572 ? -37.347 -9.134 38.499 1.00 88.06 572 VAL A N 1
ATOM 3959 C CA . VAL A 1 572 ? -36.858 -8.631 37.204 1.00 88.06 572 VAL A CA 1
ATOM 3960 C C . VAL A 1 572 ? -38.016 -8.501 36.212 1.00 88.06 572 VAL A C 1
ATOM 3962 O O . VAL A 1 572 ? -38.817 -9.427 36.060 1.00 88.06 572 VAL A O 1
ATOM 3965 N N . LEU A 1 573 ? -38.099 -7.355 35.524 1.00 84.69 573 LEU A N 1
ATOM 3966 C CA . LEU A 1 573 ? -39.067 -7.124 34.448 1.00 84.69 573 LEU A CA 1
ATOM 3967 C C . LEU A 1 573 ? -38.688 -7.969 33.236 1.00 84.69 573 LEU A C 1
ATOM 3969 O O . LEU A 1 573 ? -37.714 -7.674 32.544 1.00 84.69 573 LEU A O 1
ATOM 3973 N N . THR A 1 574 ? -39.468 -9.015 32.995 1.00 87.44 574 THR A N 1
ATOM 3974 C CA . THR A 1 574 ? -39.246 -9.986 31.919 1.00 87.44 574 THR A CA 1
ATOM 3975 C C . THR A 1 574 ? -40.419 -9.931 30.952 1.00 87.44 574 THR A C 1
ATOM 3977 O O . THR A 1 574 ? -41.564 -9.830 31.398 1.00 87.44 574 THR A O 1
ATOM 3980 N N . CYS A 1 575 ? -40.153 -9.970 29.645 1.00 86.94 575 CYS A N 1
ATOM 3981 C CA . CYS A 1 575 ? -41.225 -10.029 28.658 1.00 86.94 575 CYS A CA 1
ATOM 3982 C C . CYS A 1 575 ? -41.943 -11.384 28.745 1.00 86.94 575 CYS A C 1
ATOM 3984 O O . CYS A 1 575 ? -41.307 -12.437 28.757 1.00 86.94 575 CYS A O 1
ATOM 3986 N N . THR A 1 576 ? -43.269 -11.359 28.862 1.00 85.31 576 THR A N 1
ATOM 3987 C CA . THR A 1 576 ? -44.116 -12.554 28.887 1.00 85.31 576 THR A CA 1
ATOM 3988 C C . THR A 1 576 ? -45.447 -12.252 28.212 1.00 85.31 576 THR A C 1
ATOM 3990 O O . THR A 1 576 ? -46.282 -11.564 28.800 1.00 85.31 576 THR A O 1
ATOM 3993 N N . GLY A 1 577 ? -45.661 -12.801 27.015 1.00 78.75 577 GLY A N 1
ATOM 3994 C CA . GLY A 1 577 ? -46.917 -12.674 26.270 1.00 78.75 577 GLY A CA 1
ATOM 3995 C C . GLY A 1 577 ? -47.248 -11.240 25.841 1.00 78.75 577 GLY A C 1
ATOM 3996 O O . GLY A 1 577 ? -48.344 -10.774 26.158 1.00 78.75 577 GLY A O 1
ATOM 3997 N N . GLY A 1 578 ? -46.314 -10.542 25.185 1.00 80.50 578 GLY A N 1
ATOM 3998 C CA . GLY A 1 578 ? -46.488 -9.168 24.699 1.00 80.50 578 GLY A CA 1
ATOM 3999 C C . GLY A 1 578 ? -46.506 -8.092 25.786 1.00 80.50 578 GLY A C 1
ATOM 4000 O O . GLY A 1 578 ? -47.068 -7.013 25.599 1.00 80.50 578 GLY A O 1
ATOM 4001 N N . GLY A 1 579 ? -45.957 -8.381 26.971 1.00 84.69 579 GLY A N 1
ATOM 4002 C CA . GLY A 1 579 ? -45.867 -7.403 28.052 1.00 84.69 579 GLY A CA 1
ATOM 4003 C C . GLY A 1 579 ? -44.849 -7.754 29.131 1.00 84.69 579 GLY A C 1
ATOM 4004 O O . GLY A 1 579 ? -44.653 -8.919 29.483 1.00 84.69 579 GLY A O 1
ATOM 4005 N N . PHE A 1 580 ? -44.212 -6.728 29.699 1.00 85.19 580 PHE A N 1
ATOM 4006 C CA . PHE A 1 580 ? -43.274 -6.906 30.804 1.00 85.19 580 PHE A CA 1
ATOM 4007 C C . PHE A 1 580 ? -44.006 -7.219 32.112 1.00 85.19 580 PHE A C 1
ATOM 4009 O O . PHE A 1 580 ? -44.816 -6.426 32.598 1.00 85.19 580 PHE A O 1
ATOM 4016 N N . SER A 1 581 ? -43.671 -8.356 32.718 1.00 85.88 581 SER A N 1
ATOM 4017 C CA . SER A 1 581 ? -44.151 -8.765 34.037 1.00 85.88 581 SER A CA 1
ATOM 4018 C C . SER A 1 581 ? -42.989 -8.913 35.020 1.00 85.88 581 SER A C 1
ATOM 4020 O O . SER A 1 581 ? -41.861 -9.240 34.646 1.00 85.88 581 SER A O 1
ATOM 4022 N N . CYS A 1 582 ? -43.245 -8.626 36.299 1.00 83.75 582 CYS A N 1
ATOM 4023 C CA . CYS A 1 582 ? -42.229 -8.747 37.339 1.00 83.75 582 CYS A CA 1
ATOM 4024 C C . CYS A 1 582 ? -42.113 -10.207 37.790 1.00 83.75 582 CYS A C 1
ATOM 4026 O O . CYS A 1 582 ? -42.992 -10.704 38.495 1.00 83.75 582 CYS A O 1
ATOM 4028 N N . GLN A 1 583 ? -41.040 -10.895 37.394 1.00 87.69 583 GLN A N 1
ATOM 4029 C CA . GLN A 1 583 ? -40.782 -12.272 37.817 1.00 87.69 583 GLN A CA 1
ATOM 4030 C C . GLN A 1 583 ? -39.764 -12.343 38.957 1.00 87.69 583 GLN A C 1
ATOM 4032 O O . GLN A 1 583 ? -38.775 -11.613 38.981 1.00 87.69 583 GLN A O 1
ATOM 4037 N N . GLY A 1 584 ? -40.005 -13.257 39.902 1.00 81.88 584 GLY A N 1
ATOM 4038 C CA . GLY A 1 584 ? -39.080 -13.573 40.996 1.00 81.88 584 GLY A CA 1
ATOM 4039 C C . GLY A 1 584 ? -39.112 -12.628 42.203 1.00 81.88 584 GLY A C 1
ATOM 4040 O O . GLY A 1 584 ? -38.372 -12.876 43.148 1.00 81.88 584 GLY A O 1
ATOM 4041 N N . GLY A 1 585 ? -39.955 -11.588 42.200 1.00 83.88 585 GLY A N 1
ATOM 4042 C CA . GLY A 1 585 ? -40.123 -10.680 43.341 1.00 83.88 585 GLY A CA 1
ATOM 4043 C C . GLY A 1 585 ? -41.225 -11.115 44.313 1.00 83.88 585 GLY A C 1
ATOM 4044 O O . GLY A 1 585 ? -42.208 -11.739 43.909 1.00 83.88 585 GLY A O 1
ATOM 4045 N N . VAL A 1 586 ? -41.080 -10.746 45.588 1.00 82.88 586 VAL A N 1
ATOM 4046 C CA . VAL A 1 586 ? -42.136 -10.839 46.612 1.00 82.88 586 VAL A CA 1
ATOM 4047 C C . VAL A 1 586 ? -42.707 -9.439 46.814 1.00 82.88 586 VAL A C 1
ATOM 4049 O O . VAL A 1 586 ? -41.973 -8.523 47.182 1.00 82.88 586 VAL A O 1
ATOM 4052 N N . GLY A 1 587 ? -43.991 -9.270 46.489 1.00 82.25 587 GLY A N 1
ATOM 4053 C CA . GLY A 1 587 ? -44.711 -8.000 46.613 1.00 82.25 587 GLY A CA 1
ATOM 4054 C C . GLY A 1 587 ? -45.296 -7.768 48.012 1.00 82.25 587 GLY A C 1
ATOM 4055 O O . GLY A 1 587 ? -45.250 -8.674 48.843 1.00 82.25 587 GLY A O 1
ATOM 4056 N N . PRO A 1 588 ? -45.874 -6.578 48.248 1.00 85.69 588 PRO A N 1
ATOM 4057 C CA . PRO A 1 588 ? -46.407 -6.192 49.548 1.00 85.69 588 PRO A CA 1
ATOM 4058 C C . PRO A 1 588 ? -47.626 -7.036 49.936 1.00 85.69 588 PRO A C 1
ATOM 4060 O O . PRO A 1 588 ? -48.467 -7.377 49.095 1.00 85.69 588 PRO A O 1
ATOM 4063 N N . SER A 1 589 ? -47.727 -7.366 51.217 1.00 83.94 589 SER A N 1
ATOM 4064 C CA . SER A 1 589 ? -48.804 -8.148 51.823 1.00 83.94 589 SER A CA 1
ATOM 4065 C C . SER A 1 589 ? -49.297 -7.474 53.103 1.00 83.94 589 SER A C 1
ATOM 4067 O O . SER A 1 589 ? -48.626 -6.608 53.621 1.00 83.94 589 SER A O 1
ATOM 4069 N N . ALA A 1 590 ? -50.494 -7.796 53.596 1.00 86.44 590 ALA A N 1
ATOM 4070 C CA . ALA A 1 590 ? -51.027 -7.094 54.767 1.00 86.44 590 ALA A CA 1
ATOM 4071 C C . ALA A 1 590 ? -50.197 -7.368 56.035 1.00 86.44 590 ALA A C 1
ATOM 4073 O O . ALA A 1 590 ? -49.896 -8.531 56.313 1.00 86.44 590 ALA A O 1
ATOM 4074 N N . GLU A 1 591 ? -49.949 -6.320 56.824 1.00 85.75 591 GLU A N 1
ATOM 4075 C CA . GLU A 1 591 ? -49.217 -6.388 58.090 1.00 85.75 591 GLU A CA 1
ATOM 4076 C C . GLU A 1 591 ? -49.719 -7.485 59.033 1.00 85.75 591 GLU A C 1
ATOM 4078 O O . GLU A 1 591 ? -50.915 -7.608 59.344 1.00 85.75 591 GLU A O 1
ATOM 4083 N N . THR A 1 592 ? -48.769 -8.255 59.555 1.00 90.00 592 THR A N 1
ATOM 4084 C CA . THR A 1 592 ? -48.957 -9.183 60.664 1.00 90.00 592 THR A CA 1
ATOM 4085 C C . THR A 1 592 ? -48.108 -8.713 61.829 1.00 90.00 592 THR A C 1
ATOM 4087 O O . THR A 1 592 ? -46.962 -8.381 61.618 1.00 90.00 592 THR A O 1
ATOM 4090 N N . CYS A 1 593 ? -48.618 -8.774 63.066 1.00 89.31 593 CYS A N 1
ATOM 4091 C CA . CYS A 1 593 ? -47.840 -8.424 64.263 1.00 89.31 593 CYS A CA 1
ATOM 4092 C C . CYS A 1 593 ? -46.679 -9.409 64.503 1.00 89.31 593 CYS A C 1
ATOM 4094 O O . CYS A 1 593 ? -46.797 -10.331 65.318 1.00 89.31 593 CYS A O 1
ATOM 4096 N N . ASN A 1 594 ? -45.596 -9.261 63.749 1.00 88.12 594 ASN A N 1
ATOM 4097 C CA . ASN A 1 594 ? -44.457 -10.172 63.682 1.00 88.12 594 ASN A CA 1
ATOM 4098 C C . ASN A 1 594 ? -43.111 -9.419 63.732 1.00 88.12 594 ASN A C 1
ATOM 4100 O O . ASN A 1 594 ? -42.063 -10.065 63.819 1.00 88.12 594 ASN A O 1
ATOM 4104 N N . GLY A 1 595 ? -43.131 -8.080 63.740 1.00 85.38 595 GLY A N 1
ATOM 4105 C CA . GLY A 1 595 ? -41.933 -7.245 63.770 1.00 85.38 595 GLY A CA 1
ATOM 4106 C C . GLY A 1 595 ? -41.221 -7.133 62.419 1.00 85.38 595 GLY A C 1
ATOM 4107 O O . GLY A 1 595 ? -40.039 -6.782 62.394 1.00 85.38 595 GLY A O 1
ATOM 4108 N N . ILE A 1 596 ? -41.907 -7.458 61.325 1.00 88.38 596 ILE A N 1
ATOM 4109 C CA . ILE A 1 596 ? -41.474 -7.340 59.933 1.00 88.38 596 ILE A CA 1
ATOM 4110 C C . ILE A 1 596 ? -42.467 -6.412 59.226 1.00 88.38 596 ILE A C 1
ATOM 4112 O O . ILE A 1 596 ? -43.655 -6.457 59.492 1.00 88.38 596 ILE A O 1
ATOM 4116 N N . ASP A 1 597 ? -41.948 -5.560 58.350 1.00 87.44 597 ASP A N 1
ATOM 4117 C CA . ASP A 1 597 ? -42.726 -4.731 57.425 1.00 87.44 597 ASP A CA 1
ATOM 4118 C C . ASP A 1 597 ? -43.203 -5.626 56.260 1.00 87.44 597 ASP A C 1
ATOM 4120 O O . ASP A 1 597 ? -42.429 -5.931 55.346 1.00 87.44 597 ASP A O 1
ATOM 4124 N N . ASP A 1 598 ? -44.411 -6.181 56.367 1.00 87.56 598 ASP A N 1
ATOM 4125 C CA . ASP A 1 598 ? -44.990 -7.143 55.421 1.00 87.56 598 ASP A CA 1
ATOM 4126 C C . ASP A 1 598 ? -45.571 -6.448 54.173 1.00 87.56 598 ASP A C 1
ATOM 4128 O O . ASP A 1 598 ? -45.659 -7.076 53.106 1.00 87.56 598 ASP A O 1
ATOM 4132 N N . ASP A 1 599 ? -45.965 -5.177 54.293 1.00 86.88 599 ASP A N 1
ATOM 4133 C CA . ASP A 1 599 ? -46.577 -4.357 53.240 1.00 86.88 599 ASP A CA 1
ATOM 4134 C C . ASP A 1 599 ? -45.599 -3.390 52.548 1.00 86.88 599 ASP A C 1
ATOM 4136 O O . ASP A 1 599 ? -45.905 -2.790 51.509 1.00 86.88 599 ASP A O 1
ATOM 4140 N N . CYS A 1 600 ? -44.366 -3.365 53.042 1.00 87.69 600 CYS A N 1
ATOM 4141 C CA . CYS A 1 600 ? -43.192 -2.749 52.451 1.00 87.69 600 CYS A CA 1
ATOM 4142 C C . CYS A 1 600 ? -43.298 -1.226 52.303 1.00 87.69 600 CYS A C 1
ATOM 4144 O O . CYS A 1 600 ? -42.650 -0.650 51.411 1.00 87.69 600 CYS A O 1
ATOM 4146 N N . ASP A 1 601 ? -44.097 -0.572 53.149 1.00 86.25 601 ASP A N 1
ATOM 4147 C CA . ASP A 1 601 ? -44.271 0.880 53.181 1.00 86.25 601 ASP A CA 1
ATOM 4148 C C . ASP A 1 601 ? -43.190 1.612 54.010 1.00 86.25 601 ASP A C 1
ATOM 4150 O O . ASP A 1 601 ? -43.045 2.840 53.922 1.00 86.25 601 ASP A O 1
ATOM 4154 N N . GLY A 1 602 ? -42.353 0.854 54.727 1.00 84.56 602 GLY A N 1
ATOM 4155 C CA . GLY A 1 602 ? -41.258 1.344 55.559 1.00 84.56 602 GLY A CA 1
ATOM 4156 C C . GLY A 1 602 ? -41.613 1.528 57.036 1.00 84.56 602 GLY A C 1
ATOM 4157 O O . GLY A 1 602 ? -40.734 1.933 57.811 1.00 84.56 602 GLY A O 1
ATOM 4158 N N . ALA A 1 603 ? -42.854 1.263 57.440 1.00 86.75 603 ALA A N 1
ATOM 4159 C CA . ALA A 1 603 ? -43.267 1.104 58.826 1.00 86.75 603 ALA A CA 1
ATOM 4160 C C . ALA A 1 603 ? -43.309 -0.385 59.203 1.00 86.75 603 ALA A C 1
ATOM 4162 O O . ALA A 1 603 ? -43.288 -1.261 58.361 1.00 86.75 603 ALA A O 1
ATOM 4163 N N . THR A 1 604 ? -43.241 -0.692 60.497 1.00 86.25 604 THR A N 1
ATOM 4164 C CA . THR A 1 604 ? -43.315 -2.078 60.980 1.00 86.25 604 THR A CA 1
ATOM 4165 C C . THR A 1 604 ? -44.515 -2.202 61.897 1.00 86.25 604 THR A C 1
ATOM 4167 O O . THR A 1 604 ? -44.600 -1.451 62.879 1.00 86.25 604 THR A O 1
ATOM 4170 N N . ASP A 1 605 ? -45.386 -3.167 61.612 1.00 85.38 605 ASP A N 1
ATOM 4171 C CA . ASP A 1 605 ? -46.604 -3.468 62.355 1.00 85.38 605 ASP A CA 1
ATOM 4172 C C . ASP A 1 605 ? -47.539 -2.244 62.551 1.00 85.38 605 ASP A C 1
ATOM 4174 O O . ASP A 1 605 ? -48.101 -2.030 63.642 1.00 85.38 605 ASP A O 1
ATOM 4178 N N . GLU A 1 606 ? -47.705 -1.382 61.545 1.00 84.75 606 GLU A N 1
ATOM 4179 C CA . GLU A 1 606 ? -48.548 -0.190 61.653 1.00 84.75 606 GLU A CA 1
ATOM 4180 C C . GLU A 1 606 ? -50.052 -0.508 61.641 1.00 84.75 606 GLU A C 1
ATOM 4182 O O . GLU A 1 606 ? -50.536 -1.533 61.174 1.00 84.75 606 GLU A O 1
ATOM 4187 N N . GLY A 1 607 ? -50.849 0.370 62.257 1.00 82.88 607 GLY A N 1
ATOM 4188 C CA . GLY A 1 607 ? -52.304 0.186 62.301 1.00 82.88 607 GLY A CA 1
ATOM 4189 C C . GLY A 1 607 ? -52.809 -0.910 63.252 1.00 82.88 607 GLY A C 1
ATOM 4190 O O . GLY A 1 607 ? -54.005 -1.194 63.241 1.00 82.88 607 GLY A O 1
ATOM 4191 N N . ASN A 1 608 ? -51.958 -1.449 64.136 1.00 82.88 608 ASN A N 1
ATOM 4192 C CA . ASN A 1 608 ? -52.301 -2.490 65.121 1.00 82.88 608 ASN A CA 1
ATOM 4193 C C . ASN A 1 608 ? -52.747 -3.825 64.471 1.00 82.88 608 ASN A C 1
ATOM 4195 O O . ASN A 1 608 ? -53.869 -4.293 64.721 1.00 82.88 608 ASN A O 1
ATOM 4199 N N . PRO A 1 609 ? -51.889 -4.453 63.645 1.00 84.69 609 PRO A N 1
ATOM 4200 C CA . PRO A 1 609 ? -52.220 -5.682 62.935 1.00 84.69 609 PRO A CA 1
ATOM 4201 C C . PRO A 1 609 ? -52.492 -6.824 63.920 1.00 84.69 609 PRO A C 1
ATOM 4203 O O . PRO A 1 609 ? -51.798 -6.995 64.919 1.00 84.69 609 PRO A O 1
ATOM 4206 N N . GLY A 1 610 ? -53.562 -7.591 63.693 1.00 79.88 610 GLY A N 1
ATOM 4207 C CA . GLY A 1 610 ? -53.987 -8.672 64.597 1.00 79.88 610 GLY A CA 1
ATOM 4208 C C . GLY A 1 610 ? -54.488 -8.230 65.987 1.00 79.88 610 GLY A C 1
ATOM 4209 O O . GLY A 1 610 ? -54.845 -9.086 66.799 1.00 79.88 610 GLY A O 1
ATOM 4210 N N . GLY A 1 611 ? -54.534 -6.924 66.277 1.00 81.81 611 GLY A N 1
ATOM 4211 C CA . GLY A 1 611 ? -55.046 -6.361 67.527 1.00 81.81 611 GLY A CA 1
ATOM 4212 C C . GLY A 1 611 ? -56.551 -6.066 67.516 1.00 81.81 611 GLY A C 1
ATOM 4213 O O . GLY A 1 611 ? -57.286 -6.426 66.600 1.00 81.81 611 GLY A O 1
ATOM 4214 N N . GLY A 1 612 ? -57.042 -5.424 68.579 1.00 79.69 612 GLY A N 1
ATOM 4215 C CA . GLY A 1 612 ? -58.453 -5.035 68.737 1.00 79.69 612 GLY A CA 1
ATOM 4216 C C . GLY A 1 612 ? -59.364 -6.113 69.341 1.00 79.69 612 GLY A C 1
ATOM 4217 O O . GLY A 1 612 ? -60.500 -5.818 69.709 1.00 79.69 612 GLY A O 1
ATOM 4218 N N . GLY A 1 613 ? -58.870 -7.344 69.499 1.00 81.00 613 GLY A N 1
ATOM 4219 C CA . GLY A 1 613 ? -59.544 -8.386 70.276 1.00 81.00 613 GLY A CA 1
ATOM 4220 C C . GLY A 1 613 ? -59.522 -8.093 71.779 1.00 81.00 613 GLY A C 1
ATOM 4221 O O . GLY A 1 613 ? -58.603 -7.450 72.286 1.00 81.00 613 GLY A O 1
ATOM 4222 N N . THR A 1 614 ? -60.523 -8.577 72.514 1.00 81.81 614 THR A N 1
ATOM 4223 C CA . THR A 1 614 ? -60.534 -8.510 73.983 1.00 81.81 614 THR A CA 1
ATOM 4224 C C . THR A 1 614 ? -59.564 -9.531 74.576 1.00 81.81 614 THR A C 1
ATOM 4226 O O . THR A 1 614 ? -59.523 -10.674 74.121 1.00 81.81 614 THR A O 1
ATOM 4229 N N . CYS A 1 615 ? -58.834 -9.150 75.618 1.00 80.38 615 CYS A N 1
ATOM 4230 C CA . CYS A 1 615 ? -57.938 -10.024 76.380 1.00 80.38 615 CYS A CA 1
ATOM 4231 C C . CYS A 1 615 ? -58.223 -9.920 77.885 1.00 80.38 615 CYS A C 1
ATOM 4233 O O . CYS A 1 615 ? -58.784 -8.927 78.339 1.00 80.38 615 CYS A O 1
ATOM 4235 N N . GLY A 1 616 ? -57.849 -10.938 78.665 1.00 76.81 616 GLY A N 1
ATOM 4236 C CA . GLY A 1 616 ? -58.180 -11.025 80.096 1.00 76.81 616 GLY A CA 1
ATOM 4237 C C . GLY A 1 616 ? -59.620 -11.490 80.370 1.00 76.81 616 GLY A C 1
ATOM 4238 O O . GLY A 1 616 ? -60.361 -11.830 79.446 1.00 76.81 616 GLY A O 1
ATOM 4239 N N . THR A 1 617 ? -60.014 -11.523 81.644 1.00 78.12 617 THR A N 1
ATOM 4240 C CA . THR A 1 617 ? -61.370 -11.887 82.100 1.00 78.12 617 THR A CA 1
ATOM 4241 C C . THR A 1 617 ? -61.965 -10.755 82.943 1.00 78.12 617 THR A C 1
ATOM 4243 O O . THR A 1 617 ? -61.265 -9.816 83.315 1.00 78.12 617 THR A O 1
ATOM 4246 N N . SER A 1 618 ? -63.269 -10.811 83.219 1.00 79.00 618 SER A N 1
ATOM 4247 C CA . SER A 1 618 ? -63.934 -9.912 84.177 1.00 79.00 618 SER A CA 1
ATOM 4248 C C . SER A 1 618 ? -64.283 -10.637 85.484 1.00 79.00 618 SER A C 1
ATOM 4250 O O . SER A 1 618 ? -65.302 -10.327 86.104 1.00 79.00 618 SER A O 1
ATOM 4252 N N . THR A 1 619 ? -63.526 -11.683 85.816 1.00 82.81 619 THR A N 1
ATOM 4253 C CA . THR A 1 619 ? -63.710 -12.507 87.016 1.00 82.81 619 THR A CA 1
ATOM 4254 C C . THR A 1 619 ? -62.799 -11.976 88.119 1.00 82.81 619 THR A C 1
ATOM 4256 O O . THR A 1 619 ? -61.658 -11.622 87.833 1.00 82.81 619 THR A O 1
ATOM 4259 N N . GLY A 1 620 ? -63.310 -11.873 89.346 1.00 79.62 620 GLY A N 1
ATOM 4260 C CA . GLY A 1 620 ? -62.539 -11.369 90.481 1.00 79.62 620 GLY A CA 1
ATOM 4261 C C . GLY A 1 620 ? -62.027 -9.935 90.306 1.00 79.62 620 GLY A C 1
ATOM 4262 O O . GLY A 1 620 ? -62.774 -9.037 89.906 1.00 79.62 620 GLY A O 1
ATOM 4263 N N . ALA A 1 621 ? -60.750 -9.721 90.620 1.00 82.12 621 ALA A N 1
ATOM 4264 C CA . ALA A 1 621 ? -60.013 -8.473 90.436 1.00 82.12 621 ALA A CA 1
ATOM 4265 C C . ALA A 1 621 ? -59.537 -8.239 88.994 1.00 82.12 621 ALA A C 1
ATOM 4267 O O . ALA A 1 621 ? -59.052 -7.142 88.687 1.00 82.12 621 ALA A O 1
ATOM 4268 N N . CYS A 1 622 ? -59.667 -9.224 88.098 1.00 84.62 622 CYS A N 1
ATOM 4269 C CA . CYS A 1 622 ? -59.279 -9.052 86.706 1.00 84.62 622 CYS A CA 1
ATOM 4270 C C . CYS A 1 622 ? -60.200 -8.082 85.968 1.00 84.62 622 CYS A C 1
ATOM 4272 O O . CYS A 1 622 ? -61.408 -7.982 86.194 1.00 84.62 622 CYS A O 1
ATOM 4274 N N . MET A 1 623 ? -59.602 -7.390 85.003 1.00 81.44 623 MET A N 1
ATOM 4275 C CA . MET A 1 623 ? -60.320 -6.550 84.055 1.00 81.44 623 MET A CA 1
ATOM 4276 C C . MET A 1 623 ? -59.971 -6.973 82.637 1.00 81.44 623 MET A C 1
ATOM 4278 O O . MET A 1 623 ? -58.812 -7.261 82.329 1.00 81.44 623 MET A O 1
ATOM 4282 N N . THR A 1 624 ? -60.966 -6.946 81.753 1.00 83.94 624 THR A N 1
ATOM 4283 C CA . THR A 1 624 ? -60.755 -7.163 80.323 1.00 83.94 624 THR A CA 1
ATOM 4284 C C . THR A 1 624 ? -59.994 -5.983 79.719 1.00 83.94 624 THR A C 1
ATOM 4286 O O . THR A 1 624 ? -60.424 -4.837 79.857 1.00 83.94 624 THR A O 1
ATOM 4289 N N . GLY A 1 625 ? -58.901 -6.264 79.018 1.00 85.38 625 GLY A N 1
ATOM 4290 C CA . GLY A 1 625 ? -58.150 -5.317 78.198 1.00 85.38 625 GLY A CA 1
ATOM 4291 C C . GLY A 1 625 ? -58.400 -5.499 76.700 1.00 85.38 625 GLY A C 1
ATOM 4292 O O . GLY A 1 625 ? -59.217 -6.318 76.271 1.00 85.38 625 GLY A O 1
ATOM 4293 N N . THR A 1 626 ? -57.667 -4.734 75.891 1.00 87.69 626 THR A N 1
ATOM 4294 C CA . THR A 1 626 ? -57.636 -4.864 74.424 1.00 87.69 626 THR A CA 1
ATOM 4295 C C . THR A 1 626 ? -56.240 -5.276 73.968 1.00 87.69 626 THR A C 1
ATOM 4297 O O . THR A 1 626 ? -55.243 -4.745 74.463 1.00 87.69 626 THR A O 1
ATOM 4300 N N . LEU A 1 627 ? -56.166 -6.222 73.031 1.00 86.50 627 LEU A N 1
ATOM 4301 C CA . LEU A 1 627 ? -54.918 -6.620 72.389 1.00 86.50 627 LEU A CA 1
ATOM 4302 C C . LEU A 1 627 ? -54.400 -5.478 71.510 1.00 86.50 627 LEU A C 1
ATOM 4304 O O . LEU A 1 627 ? -55.096 -5.004 70.608 1.00 86.50 627 LEU A O 1
ATOM 4308 N N . THR A 1 628 ? -53.164 -5.073 71.764 1.00 87.94 628 THR A N 1
ATOM 4309 C CA . THR A 1 628 ? -52.447 -4.046 71.012 1.00 87.94 628 THR A CA 1
ATOM 4310 C C . THR A 1 628 ? -51.101 -4.612 70.581 1.00 87.94 628 THR A C 1
ATOM 4312 O O . THR A 1 628 ? -50.335 -5.088 71.418 1.00 87.94 628 THR A O 1
ATOM 4315 N N . CYS A 1 629 ? -50.811 -4.568 69.287 1.00 86.75 629 CYS A N 1
ATOM 4316 C CA . CYS A 1 629 ? -49.519 -4.903 68.720 1.00 86.75 629 CYS A CA 1
ATOM 4317 C C . CYS A 1 629 ? -48.501 -3.832 69.114 1.00 86.75 629 CYS A C 1
ATOM 4319 O O . CYS A 1 629 ? -48.701 -2.641 68.870 1.00 86.75 629 CYS A O 1
ATOM 4321 N N . SER A 1 630 ? -47.432 -4.255 69.782 1.00 85.62 630 SER A N 1
ATOM 4322 C CA . SER A 1 630 ? -46.335 -3.381 70.180 1.00 85.62 630 SER A CA 1
ATOM 4323 C C . SER A 1 630 ? -45.034 -4.172 70.171 1.00 85.62 630 SER A C 1
ATOM 4325 O O . SER A 1 630 ? -44.835 -5.043 71.016 1.00 85.62 630 SER A O 1
ATOM 4327 N N . GLY A 1 631 ? -44.128 -3.827 69.255 1.00 78.62 631 GLY A N 1
ATOM 4328 C CA . GLY A 1 631 ? -42.812 -4.460 69.134 1.00 78.62 631 GLY A CA 1
ATOM 4329 C C . GLY A 1 631 ? -42.872 -5.904 68.628 1.00 78.62 631 GLY A C 1
ATOM 4330 O O . GLY A 1 631 ? -42.222 -6.762 69.223 1.00 78.62 631 GLY A O 1
ATOM 4331 N N . GLY A 1 632 ? -43.673 -6.180 67.590 1.00 80.88 632 GLY A N 1
ATOM 4332 C CA . GLY A 1 632 ? -43.806 -7.514 66.993 1.00 80.88 632 GLY A CA 1
ATOM 4333 C C . GLY A 1 632 ? -44.554 -8.541 67.841 1.00 80.88 632 GLY A C 1
ATOM 4334 O O . GLY A 1 632 ? -44.461 -9.739 67.582 1.00 80.88 632 GLY A O 1
ATOM 4335 N N . ALA A 1 633 ? -45.267 -8.106 68.886 1.00 84.06 633 ALA A N 1
ATOM 4336 C CA . ALA A 1 633 ? -46.069 -8.983 69.730 1.00 84.06 633 ALA A CA 1
ATOM 4337 C C . ALA A 1 633 ? -47.372 -8.316 70.189 1.00 84.06 633 ALA A C 1
ATOM 4339 O O . ALA A 1 633 ? -47.409 -7.133 70.542 1.00 84.06 633 ALA A O 1
ATOM 4340 N N . LEU A 1 634 ? -48.449 -9.106 70.236 1.00 84.94 634 LEU A N 1
ATOM 4341 C CA . LEU A 1 634 ? -49.724 -8.682 70.808 1.00 84.94 634 LEU A CA 1
ATOM 4342 C C . LEU A 1 634 ? -49.618 -8.624 72.335 1.00 84.94 634 LEU A C 1
ATOM 4344 O O . LEU A 1 634 ? -49.373 -9.632 72.998 1.00 84.94 634 LEU A O 1
ATOM 4348 N N . SER A 1 635 ? -49.846 -7.440 72.892 1.00 84.56 635 SER A N 1
ATOM 4349 C CA . SER A 1 635 ? -49.850 -7.173 74.327 1.00 84.56 635 SER A CA 1
ATOM 4350 C C . SER A 1 635 ? -51.242 -6.761 74.795 1.00 84.56 635 SER A C 1
ATOM 4352 O O . SER A 1 635 ? -51.936 -5.996 74.126 1.00 84.56 635 SER A O 1
ATOM 4354 N N . CYS A 1 636 ? -51.666 -7.256 75.956 1.00 82.25 636 CYS A N 1
ATOM 4355 C CA . CYS A 1 636 ? -52.951 -6.887 76.537 1.00 82.25 636 CYS A CA 1
ATOM 4356 C C . CYS A 1 636 ? -52.837 -5.554 77.283 1.00 82.25 636 CYS A C 1
ATOM 4358 O O . CYS A 1 636 ? -52.217 -5.485 78.344 1.00 82.25 636 CYS A O 1
ATOM 4360 N N . VAL A 1 637 ? -53.441 -4.493 76.746 1.00 82.62 637 VAL A N 1
ATOM 4361 C CA . VAL A 1 637 ? -53.406 -3.152 77.346 1.00 82.62 637 VAL A CA 1
ATOM 4362 C C . VAL A 1 637 ? -54.749 -2.835 78.002 1.00 82.62 637 VAL A C 1
ATOM 4364 O O . VAL A 1 637 ? -55.811 -3.059 77.422 1.00 82.62 637 VAL A O 1
ATOM 4367 N N . GLY A 1 638 ? -54.703 -2.299 79.226 1.00 76.75 638 GLY A N 1
ATOM 4368 C CA . GLY A 1 638 ? -55.889 -1.897 79.993 1.00 76.75 638 GLY A CA 1
ATOM 4369 C C . GLY A 1 638 ? -56.581 -3.026 80.767 1.00 76.75 638 GLY A C 1
ATOM 4370 O O . GLY A 1 638 ? -57.557 -2.750 81.457 1.00 76.75 638 GLY A O 1
ATOM 4371 N N . GLY A 1 639 ? -56.075 -4.260 80.681 1.00 77.75 639 GLY A N 1
ATOM 4372 C CA . GLY A 1 639 ? -56.528 -5.387 81.497 1.00 77.75 639 GLY A CA 1
ATOM 4373 C C . GLY A 1 639 ? -55.665 -5.596 82.743 1.00 77.75 639 GLY A C 1
ATOM 4374 O O . GLY A 1 639 ? -54.495 -5.213 82.768 1.00 77.75 639 GLY A O 1
ATOM 4375 N N . VAL A 1 640 ? -56.244 -6.222 83.767 1.00 78.56 640 VAL A N 1
ATOM 4376 C CA . VAL A 1 640 ? -55.509 -6.756 84.926 1.00 78.56 640 VAL A CA 1
ATOM 4377 C C . VAL A 1 640 ? -55.438 -8.262 84.722 1.00 78.56 640 VAL A C 1
ATOM 4379 O O . VAL A 1 640 ? -56.477 -8.906 84.609 1.00 78.56 640 VAL A O 1
ATOM 4382 N N . ASN A 1 641 ? -54.222 -8.787 84.568 1.00 77.25 641 ASN A N 1
ATOM 4383 C CA . ASN A 1 641 ? -53.993 -10.220 84.387 1.00 77.25 641 ASN A CA 1
ATOM 4384 C C . ASN A 1 641 ? -54.087 -10.950 85.737 1.00 77.25 641 ASN A C 1
ATOM 4386 O O . ASN A 1 641 ? -53.755 -10.331 86.750 1.00 77.25 641 ASN A O 1
ATOM 4390 N N . PRO A 1 642 ? -54.431 -12.252 85.733 1.00 82.12 642 PRO A N 1
ATOM 4391 C CA . PRO A 1 642 ? -54.360 -13.111 86.911 1.00 82.12 642 PRO A CA 1
ATOM 4392 C C . PRO A 1 642 ? -53.036 -12.974 87.664 1.00 82.12 642 PRO A C 1
ATOM 4394 O O . PRO A 1 642 ? -51.957 -13.020 87.061 1.00 82.12 642 PRO A O 1
ATOM 4397 N N . SER A 1 643 ? -53.118 -12.829 88.979 1.00 79.00 643 SER A N 1
ATOM 4398 C CA . SER A 1 643 ? -51.982 -12.810 89.901 1.00 79.00 643 SER A CA 1
ATOM 4399 C C . SER A 1 643 ? -52.261 -13.725 91.094 1.00 79.00 643 SER A C 1
ATOM 4401 O O . SER A 1 643 ? -53.376 -14.173 91.253 1.00 79.00 643 SER A O 1
ATOM 4403 N N . ALA A 1 644 ? -51.255 -14.082 91.893 1.00 81.75 644 ALA A N 1
ATOM 4404 C CA . ALA A 1 644 ? -51.460 -15.045 92.979 1.00 81.75 644 ALA A CA 1
ATOM 4405 C C . ALA A 1 644 ? -52.328 -14.474 94.118 1.00 81.75 644 ALA A C 1
ATOM 4407 O O . ALA A 1 644 ? -52.092 -13.338 94.532 1.00 81.75 644 ALA A O 1
ATOM 4408 N N . GLU A 1 645 ? -53.221 -15.306 94.660 1.00 81.00 645 GLU A N 1
ATOM 4409 C CA . GLU A 1 645 ? -54.146 -14.964 95.747 1.00 81.00 645 GLU A CA 1
ATOM 4410 C C . GLU A 1 645 ? -53.474 -14.401 97.005 1.00 81.00 645 GLU A C 1
ATOM 4412 O O . GLU A 1 645 ? -52.435 -14.887 97.483 1.00 81.00 645 GLU A O 1
ATOM 4417 N N . THR A 1 646 ? -54.143 -13.424 97.606 1.00 83.56 646 THR A N 1
ATOM 4418 C CA . THR A 1 646 ? -53.861 -12.854 98.920 1.00 83.56 646 THR A CA 1
ATOM 4419 C C . THR A 1 646 ? -55.102 -13.012 99.789 1.00 83.56 646 THR A C 1
ATOM 4421 O O . THR A 1 646 ? -56.175 -12.673 99.342 1.00 83.56 646 THR A O 1
ATOM 4424 N N . CYS A 1 647 ? -54.986 -13.470 101.047 1.00 81.31 647 CYS A N 1
ATOM 4425 C CA . CYS A 1 647 ? -56.151 -13.607 101.942 1.00 81.31 647 CYS A CA 1
ATOM 4426 C C . CYS A 1 647 ? -56.726 -12.244 102.375 1.00 81.31 647 CYS A C 1
ATOM 4428 O O . CYS A 1 647 ? -56.543 -11.809 103.521 1.00 81.31 647 CYS A O 1
ATOM 4430 N N . ASP A 1 648 ? -57.414 -11.562 101.472 1.00 81.69 648 ASP A N 1
ATOM 4431 C CA . ASP A 1 648 ? -58.040 -10.262 101.682 1.00 81.69 648 ASP A CA 1
ATOM 4432 C C . ASP A 1 648 ? -59.503 -10.202 101.199 1.00 81.69 648 ASP A C 1
ATOM 4434 O O . ASP A 1 648 ? -60.180 -9.185 101.405 1.00 81.69 648 ASP A O 1
ATOM 4438 N N . GLY A 1 649 ? -60.032 -11.324 100.701 1.00 79.00 649 GLY A N 1
ATOM 4439 C CA . GLY A 1 649 ? -61.409 -11.457 100.246 1.00 79.00 649 GLY A CA 1
ATOM 4440 C C . GLY A 1 649 ? -61.629 -10.998 98.806 1.00 79.00 649 GLY A C 1
ATOM 4441 O O . GLY A 1 649 ? -62.782 -10.741 98.434 1.00 79.00 649 GLY A O 1
ATOM 4442 N N . VAL A 1 650 ? -60.561 -10.867 98.021 1.00 83.50 650 VAL A N 1
ATOM 4443 C CA . VAL A 1 650 ? -60.573 -10.577 96.588 1.00 83.50 650 VAL A CA 1
ATOM 4444 C C . VAL A 1 650 ? -60.021 -11.794 95.827 1.00 83.50 650 VAL A C 1
ATOM 4446 O O . VAL A 1 650 ? -59.206 -12.533 96.339 1.00 83.50 650 VAL A O 1
ATOM 4449 N N . ASP A 1 651 ? -60.560 -12.046 94.634 1.00 82.56 651 ASP A N 1
ATOM 4450 C CA . ASP A 1 651 ? -60.149 -13.126 93.717 1.00 82.56 651 ASP A CA 1
ATOM 4451 C C . ASP A 1 651 ? -59.098 -12.543 92.753 1.00 82.56 651 ASP A C 1
ATOM 4453 O O . ASP A 1 651 ? -59.456 -11.836 91.804 1.00 82.56 651 ASP A O 1
ATOM 4457 N N . GLU A 1 652 ? -57.808 -12.691 93.058 1.00 86.81 652 GLU A N 1
ATOM 4458 C CA . GLU A 1 652 ? -56.701 -12.093 92.297 1.00 86.81 652 GLU A CA 1
ATOM 4459 C C . GLU A 1 652 ? -56.246 -12.916 91.096 1.00 86.81 652 GLU A C 1
ATOM 4461 O O . GLU A 1 652 ? -55.660 -12.349 90.160 1.00 86.81 652 GLU A O 1
ATOM 4466 N N . ASP A 1 653 ? -56.475 -14.223 91.120 1.00 83.25 653 ASP A N 1
ATOM 4467 C CA . ASP A 1 653 ? -56.094 -15.154 90.063 1.00 83.25 653 ASP A CA 1
ATOM 4468 C C . ASP A 1 653 ? -57.230 -15.412 89.057 1.00 83.25 653 ASP A C 1
ATOM 4470 O O . ASP A 1 653 ? -57.008 -15.905 87.942 1.00 83.25 653 ASP A O 1
ATOM 4474 N N . CYS A 1 654 ? -58.418 -14.904 89.378 1.00 85.00 654 CYS A N 1
ATOM 4475 C CA . CYS A 1 654 ? -59.558 -14.748 88.493 1.00 85.00 654 CYS A CA 1
ATOM 4476 C C . CYS A 1 654 ? -60.136 -16.083 88.015 1.00 85.00 654 CYS A C 1
ATOM 4478 O O . CYS A 1 654 ? -60.711 -16.156 86.913 1.00 85.00 654 CYS A O 1
ATOM 4480 N N . ASP A 1 655 ? -59.996 -17.130 88.830 1.00 84.81 655 ASP A N 1
ATOM 4481 C CA . ASP A 1 655 ? -60.561 -18.457 88.597 1.00 84.81 655 ASP A CA 1
ATOM 4482 C C . ASP A 1 655 ? -62.029 -18.586 89.068 1.00 84.81 655 ASP A C 1
ATOM 4484 O O . ASP A 1 655 ? -62.738 -19.527 88.681 1.00 84.81 655 ASP A O 1
ATOM 4488 N N . GLY A 1 656 ? -62.528 -17.579 89.797 1.00 83.25 656 GLY A N 1
ATOM 4489 C CA . GLY A 1 656 ? -63.900 -17.484 90.292 1.00 83.25 656 GLY A CA 1
ATOM 4490 C C . GLY A 1 656 ? -64.104 -18.015 91.712 1.00 83.25 656 GLY A C 1
ATOM 4491 O O . GLY A 1 656 ? -65.256 -18.098 92.162 1.00 83.25 656 GLY A O 1
ATOM 4492 N N . LEU A 1 657 ? -63.030 -18.389 92.402 1.00 83.38 657 LEU A N 1
ATOM 4493 C CA . LEU A 1 657 ? -62.977 -18.643 93.837 1.00 83.38 657 LEU A CA 1
ATOM 4494 C C . LEU A 1 657 ? -62.301 -17.452 94.535 1.00 83.38 657 LEU A C 1
ATOM 4496 O O . LEU A 1 657 ? -61.850 -16.527 93.889 1.00 83.38 657 LEU A O 1
ATOM 4500 N N . THR A 1 658 ? -62.404 -17.362 95.858 1.00 81.38 658 THR A N 1
ATOM 4501 C CA . THR A 1 658 ? -61.827 -16.238 96.614 1.00 81.38 658 THR A CA 1
ATOM 4502 C C . THR A 1 658 ? -60.991 -16.811 97.741 1.00 81.38 658 THR A C 1
ATOM 4504 O O . THR A 1 658 ? -61.513 -17.630 98.513 1.00 81.38 658 THR A O 1
ATOM 4507 N N . ASP A 1 659 ? -59.745 -16.354 97.862 1.00 76.56 659 ASP A N 1
ATOM 4508 C CA . ASP A 1 659 ? -58.776 -16.768 98.876 1.00 76.56 659 ASP A CA 1
ATOM 4509 C C . ASP A 1 659 ? -58.536 -18.300 98.914 1.00 76.56 659 ASP A C 1
ATOM 4511 O O . ASP A 1 659 ? -58.347 -18.902 99.986 1.00 76.56 659 ASP A O 1
ATOM 4515 N N . GLU A 1 660 ? -58.581 -18.989 97.771 1.00 77.12 660 GLU A N 1
ATOM 4516 C CA . GLU A 1 660 ? -58.309 -20.424 97.687 1.00 77.12 660 GLU A CA 1
ATOM 4517 C C . GLU A 1 660 ? -56.805 -20.748 97.743 1.00 77.12 660 GLU A C 1
ATOM 4519 O O . GLU A 1 660 ? -55.924 -19.898 97.805 1.00 77.12 660 GLU A O 1
ATOM 4524 N N . GLY A 1 661 ? -56.470 -22.033 97.894 1.00 74.12 661 GLY A N 1
ATOM 4525 C CA . GLY A 1 661 ? -55.062 -22.441 98.001 1.00 74.12 661 GLY A CA 1
ATOM 4526 C C . GLY A 1 661 ? -54.349 -22.057 99.312 1.00 74.12 661 GLY A C 1
ATOM 4527 O O . GLY A 1 661 ? -53.158 -22.335 99.447 1.00 74.12 661 GLY A O 1
ATOM 4528 N N . ASN A 1 662 ? -55.071 -21.537 100.316 1.00 69.06 662 ASN A N 1
ATOM 4529 C CA . ASN A 1 662 ? -54.567 -21.124 101.638 1.00 69.06 662 ASN A CA 1
ATOM 4530 C C . ASN A 1 662 ? -53.553 -19.950 101.594 1.00 69.06 662 ASN A C 1
ATOM 4532 O O . ASN A 1 662 ? -52.416 -20.098 102.071 1.00 69.06 662 ASN A O 1
ATOM 4536 N N . PRO A 1 663 ? -53.951 -18.767 101.090 1.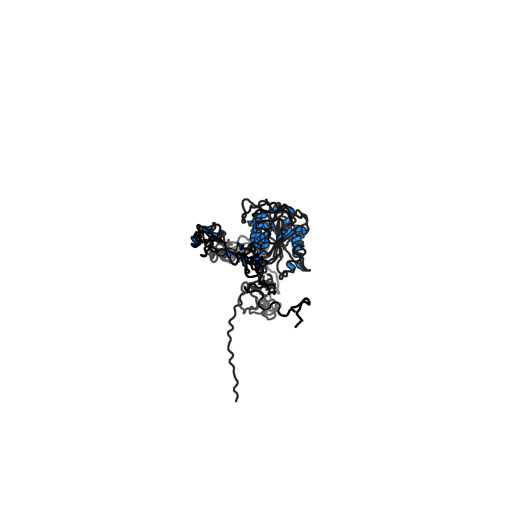00 67.00 663 PRO A N 1
ATOM 4537 C CA . PRO A 1 663 ? -53.073 -17.623 100.863 1.00 67.00 663 PRO A CA 1
ATOM 4538 C C . PRO A 1 663 ? -52.838 -16.831 102.163 1.00 67.00 663 PRO A C 1
ATOM 4540 O O . PRO A 1 663 ? -53.201 -15.672 102.302 1.00 67.00 663 PRO A O 1
ATOM 4543 N N . GLY A 1 664 ? -52.244 -17.468 103.179 1.00 62.09 664 GLY A N 1
ATOM 4544 C CA . GLY A 1 664 ? -51.989 -16.844 104.490 1.00 62.09 664 GLY A CA 1
ATOM 4545 C C . GLY A 1 664 ? -52.030 -17.780 105.703 1.00 62.09 664 GLY A C 1
ATOM 4546 O O . GLY A 1 664 ? -51.846 -17.333 106.840 1.00 62.09 664 GLY A O 1
ATOM 4547 N N . GLY A 1 665 ? -52.251 -19.084 105.508 1.00 56.03 665 GLY A N 1
ATOM 4548 C CA . GLY A 1 665 ? -52.305 -20.045 106.610 1.00 56.03 665 GLY A CA 1
ATOM 4549 C C . GLY A 1 665 ? -50.974 -20.190 107.347 1.00 56.03 665 GLY A C 1
ATOM 4550 O O . GLY A 1 665 ? -49.979 -20.634 106.780 1.00 56.03 665 GLY A O 1
ATOM 4551 N N . GLY A 1 666 ? -50.983 -19.856 108.641 1.00 60.75 666 GLY A N 1
ATOM 4552 C CA . GLY A 1 666 ? -49.825 -19.936 109.540 1.00 60.75 666 GLY A CA 1
ATOM 4553 C C . GLY A 1 666 ? -49.501 -18.637 110.287 1.00 60.75 666 GLY A C 1
ATOM 4554 O O . GLY A 1 666 ? -48.630 -18.647 111.157 1.00 60.75 666 GLY A O 1
ATOM 4555 N N . ALA A 1 667 ? -50.190 -17.527 109.997 1.00 58.78 667 ALA A N 1
ATOM 4556 C CA . ALA A 1 667 ? -50.047 -16.285 110.758 1.00 58.78 667 ALA A CA 1
ATOM 4557 C C . ALA A 1 667 ? -50.729 -16.378 112.142 1.00 58.78 667 ALA A C 1
ATOM 4559 O O . ALA A 1 667 ? -51.831 -16.908 112.277 1.00 58.78 667 ALA A O 1
ATOM 4560 N N . ALA A 1 668 ? -50.068 -15.871 113.188 1.00 57.16 668 ALA A N 1
ATOM 4561 C CA . ALA A 1 668 ? -50.547 -15.952 114.569 1.00 57.16 668 ALA A CA 1
ATOM 4562 C C . ALA A 1 668 ? -51.813 -15.102 114.800 1.00 57.16 668 ALA A C 1
ATOM 4564 O O . ALA A 1 668 ? -51.811 -13.898 114.547 1.00 57.16 668 ALA A O 1
ATOM 4565 N N . CYS A 1 669 ? -52.874 -15.702 115.348 1.00 55.62 669 CYS A N 1
ATOM 4566 C CA . CYS A 1 669 ? -54.084 -14.994 115.770 1.00 55.62 669 CYS A CA 1
ATOM 4567 C C . CYS A 1 669 ? -54.064 -14.699 117.286 1.00 55.62 669 CYS A C 1
ATOM 4569 O O . CYS A 1 669 ? -53.989 -15.618 118.100 1.00 55.62 669 CYS A O 1
ATOM 4571 N N . GLY A 1 670 ? -54.169 -13.419 117.674 1.00 53.66 670 GLY A N 1
ATOM 4572 C CA . GLY A 1 670 ? -54.392 -12.982 119.063 1.00 53.66 670 GLY A CA 1
ATOM 4573 C C . GLY A 1 670 ? -53.541 -11.783 119.506 1.00 53.66 670 GLY A C 1
ATOM 4574 O O . GLY A 1 670 ? -52.320 -11.789 119.381 1.00 53.66 670 GLY A O 1
ATOM 4575 N N . THR A 1 671 ? -54.183 -10.757 120.072 1.00 56.91 671 THR A N 1
ATOM 4576 C CA . THR A 1 671 ? -53.541 -9.637 120.789 1.00 56.91 671 THR A CA 1
ATOM 4577 C C . THR A 1 671 ? -53.920 -9.699 122.273 1.00 56.91 671 THR A C 1
ATOM 4579 O O . THR A 1 671 ? -54.973 -10.220 122.635 1.00 56.91 671 THR A O 1
ATOM 4582 N N . THR A 1 672 ? -53.067 -9.192 123.171 1.00 53.50 672 THR A N 1
ATOM 4583 C CA . THR A 1 672 ? -53.213 -9.321 124.639 1.00 53.50 672 THR A CA 1
ATOM 4584 C C . THR A 1 672 ? -54.282 -8.399 125.249 1.00 53.50 672 THR A C 1
ATOM 4586 O O . THR A 1 672 ? -54.038 -7.743 126.260 1.00 53.50 672 THR A O 1
ATOM 4589 N N . THR A 1 673 ? -55.467 -8.287 124.647 1.00 53.12 673 THR A N 1
ATOM 4590 C CA . THR A 1 673 ? -56.587 -7.513 125.212 1.00 53.12 673 THR A CA 1
ATOM 4591 C C . THR A 1 673 ? -57.841 -8.388 125.300 1.00 53.12 673 THR A C 1
ATOM 4593 O O . THR A 1 673 ? -58.563 -8.538 124.323 1.00 53.12 673 THR A O 1
ATOM 4596 N N . GLY A 1 674 ? -58.097 -8.972 126.477 1.00 58.59 674 GLY A N 1
ATOM 4597 C CA . GLY A 1 674 ? -59.273 -9.817 126.753 1.00 58.59 674 GLY A CA 1
ATOM 4598 C C . GLY A 1 674 ? -58.937 -11.258 127.162 1.00 58.59 674 GLY A C 1
ATOM 4599 O O . GLY A 1 674 ? -57.777 -11.659 127.146 1.00 58.59 674 GLY A O 1
ATOM 4600 N N . GLU A 1 675 ? -59.956 -12.021 127.578 1.00 53.47 675 GLU A N 1
ATOM 4601 C CA . GLU A 1 675 ? -59.864 -13.364 128.192 1.00 53.47 675 GLU A CA 1
ATOM 4602 C C . GLU A 1 675 ? -59.455 -14.500 127.223 1.00 53.47 675 GLU A C 1
ATOM 4604 O O . GLU A 1 675 ? -60.079 -15.558 127.200 1.00 53.47 675 GLU A O 1
ATOM 4609 N N . CYS A 1 676 ? -58.408 -14.327 126.414 1.00 51.81 676 CYS A N 1
ATOM 4610 C CA . CYS A 1 676 ? -57.841 -15.412 125.603 1.00 51.81 676 CYS A CA 1
ATOM 4611 C C . CYS A 1 676 ? -56.332 -15.535 125.863 1.00 51.81 676 CYS A C 1
ATOM 4613 O O . CYS A 1 676 ? -55.590 -14.565 125.720 1.00 51.81 676 CYS A O 1
ATOM 4615 N N . SER A 1 677 ? -55.882 -16.727 126.275 1.00 44.06 677 SER A N 1
ATOM 4616 C CA . SER A 1 677 ? -54.459 -17.057 126.454 1.00 44.06 677 SER A CA 1
ATOM 4617 C C . SER A 1 677 ? -53.894 -17.690 125.172 1.00 44.06 677 SER A C 1
ATOM 4619 O O . SER A 1 677 ? -54.639 -18.425 124.523 1.00 44.06 677 SER A O 1
ATOM 4621 N N . PRO A 1 678 ? -52.620 -17.440 124.804 1.00 53.44 678 PRO A N 1
ATOM 4622 C CA . PRO A 1 678 ? -52.030 -17.975 123.578 1.00 53.44 678 PRO A CA 1
ATOM 4623 C C . PRO A 1 678 ? -51.912 -19.502 123.643 1.00 53.44 678 PRO A C 1
ATOM 4625 O O . PRO A 1 678 ? -51.358 -20.034 124.609 1.00 53.44 678 PRO A O 1
ATOM 4628 N N . GLY A 1 679 ? -52.434 -20.175 122.618 1.00 48.03 679 GLY A N 1
ATOM 4629 C CA . GLY A 1 679 ? -52.213 -21.591 122.326 1.00 48.03 679 GLY A CA 1
ATOM 4630 C C . GLY A 1 679 ? -51.310 -21.741 121.119 1.00 48.03 679 GLY A C 1
ATOM 4631 O O . GLY A 1 679 ? -51.533 -20.975 120.154 1.00 48.03 679 GLY A O 1
#

Mean predicted aligned error: 21.73 Å

pLDDT: mean 80.21, std 14.16, range [30.02, 98.06]